Protein AF-A0A2H5X0W5-F1 (afdb_monomer_lite)

Structure (mmCIF, N/CA/C/O backbone):
data_AF-A0A2H5X0W5-F1
#
_entry.id   AF-A0A2H5X0W5-F1
#
loop_
_atom_site.group_PDB
_atom_site.id
_atom_site.type_symbol
_atom_site.label_atom_id
_atom_site.label_alt_id
_atom_site.label_comp_id
_atom_site.label_asym_id
_atom_site.label_entity_id
_atom_site.label_seq_id
_atom_site.pdbx_PDB_ins_code
_atom_site.Cartn_x
_atom_site.Cartn_y
_atom_site.Cartn_z
_atom_site.occupancy
_atom_site.B_iso_or_equiv
_atom_site.auth_seq_id
_atom_site.auth_comp_id
_atom_site.auth_asym_id
_atom_site.auth_atom_id
_atom_site.pdbx_PDB_model_num
ATOM 1 N N . MET A 1 1 ? 39.746 -21.627 47.112 1.00 38.28 1 MET A N 1
ATOM 2 C CA . MET A 1 1 ? 39.875 -21.703 45.641 1.00 38.28 1 MET A CA 1
ATOM 3 C C . MET A 1 1 ? 38.999 -22.828 45.119 1.00 38.28 1 MET A C 1
ATOM 5 O O . MET A 1 1 ? 39.332 -23.981 45.361 1.00 38.28 1 MET A O 1
ATOM 9 N N . LYS A 1 2 ? 37.888 -22.491 44.461 1.00 30.03 2 LYS A N 1
ATOM 10 C CA . LYS A 1 2 ? 37.257 -23.231 43.353 1.00 30.03 2 LYS A CA 1
ATOM 11 C C . LYS A 1 2 ? 36.088 -22.369 42.866 1.00 30.03 2 LYS A C 1
ATOM 13 O O . LYS A 1 2 ? 35.230 -22.007 43.663 1.00 30.03 2 LYS A O 1
ATOM 18 N N . HIS A 1 3 ? 36.171 -21.941 41.608 1.00 30.81 3 HIS A N 1
ATOM 19 C CA . HIS A 1 3 ? 35.283 -20.969 40.978 1.00 30.81 3 HIS A CA 1
ATOM 20 C C . HIS A 1 3 ? 34.037 -21.635 40.393 1.00 30.81 3 HIS A C 1
ATOM 22 O O . HIS A 1 3 ? 34.129 -22.629 39.678 1.00 30.81 3 HIS A O 1
ATOM 28 N N . THR A 1 4 ? 32.901 -21.016 40.690 1.00 31.95 4 THR A N 1
ATOM 29 C CA . THR A 1 4 ? 31.580 -21.176 40.080 1.00 31.95 4 THR A CA 1
ATOM 30 C C . THR A 1 4 ? 31.531 -20.371 38.774 1.00 31.95 4 THR A C 1
ATOM 32 O O . THR A 1 4 ? 31.969 -19.221 38.773 1.00 31.95 4 THR A O 1
ATOM 35 N N . ILE A 1 5 ? 30.996 -20.932 37.683 1.00 31.64 5 ILE A N 1
ATOM 36 C CA . ILE A 1 5 ? 30.704 -20.199 36.437 1.00 31.64 5 ILE A CA 1
ATOM 37 C C . ILE A 1 5 ? 29.191 -20.208 36.194 1.00 31.64 5 ILE A C 1
ATOM 39 O O . ILE A 1 5 ? 28.544 -21.250 36.253 1.00 31.64 5 ILE A O 1
ATOM 43 N N . HIS A 1 6 ? 28.664 -19.004 35.963 1.00 30.05 6 HIS A N 1
ATOM 44 C CA . HIS A 1 6 ? 27.279 -18.652 35.672 1.00 30.05 6 HIS A CA 1
ATOM 45 C C . HIS A 1 6 ? 26.777 -19.223 34.338 1.00 30.05 6 HIS A C 1
ATOM 47 O O . HIS A 1 6 ? 27.331 -18.911 33.288 1.00 30.05 6 HIS A O 1
ATOM 53 N N . ILE A 1 7 ? 25.651 -19.938 34.378 1.00 33.12 7 ILE A N 1
ATOM 54 C CA . ILE A 1 7 ? 24.767 -20.177 33.229 1.00 33.12 7 ILE A CA 1
ATOM 55 C C . ILE A 1 7 ? 23.398 -19.610 33.613 1.00 33.12 7 ILE A C 1
ATOM 57 O O . ILE A 1 7 ? 22.581 -20.301 34.205 1.00 33.12 7 ILE A O 1
ATOM 61 N N . ALA A 1 8 ? 23.192 -18.316 33.375 1.00 33.34 8 ALA A N 1
ATOM 62 C CA . ALA A 1 8 ? 21.890 -17.646 33.438 1.00 33.34 8 ALA A CA 1
ATOM 63 C C . ALA A 1 8 ? 22.070 -16.221 32.900 1.00 33.34 8 ALA A C 1
ATOM 65 O O . ALA A 1 8 ? 22.509 -15.365 33.663 1.00 33.34 8 ALA A O 1
ATOM 66 N N . LYS A 1 9 ? 21.836 -16.002 31.591 1.00 31.61 9 LYS A N 1
ATOM 67 C CA . LYS A 1 9 ? 21.606 -14.688 30.928 1.00 31.61 9 LYS A CA 1
ATOM 68 C C . LYS A 1 9 ? 21.590 -14.792 29.384 1.00 31.61 9 LYS A C 1
ATOM 70 O O . LYS A 1 9 ? 22.346 -14.101 28.715 1.00 31.61 9 LYS A O 1
ATOM 75 N N . CYS A 1 10 ? 20.759 -15.651 28.786 1.00 27.80 10 CYS A N 1
ATOM 76 C CA . CYS A 1 10 ? 20.608 -15.663 27.313 1.00 27.80 10 CYS A CA 1
ATOM 77 C C . CYS A 1 10 ? 19.187 -15.899 26.772 1.00 27.80 10 CYS A C 1
ATOM 79 O O . CYS A 1 10 ? 19.015 -15.910 25.561 1.00 27.80 10 CYS A O 1
ATOM 81 N N . LEU A 1 11 ? 18.156 -16.027 27.614 1.00 28.89 11 LEU A N 1
ATOM 82 C CA . LEU A 1 11 ? 16.786 -16.277 27.136 1.00 28.89 11 LEU A CA 1
ATOM 83 C C . LEU A 1 11 ? 15.923 -15.035 26.789 1.00 28.89 11 LEU A C 1
ATOM 85 O O . LEU A 1 11 ? 15.080 -15.177 25.911 1.00 28.89 11 LEU A O 1
ATOM 89 N N . PRO A 1 12 ? 16.121 -13.814 27.340 1.00 27.72 12 PRO A N 1
ATOM 90 C CA . PRO A 1 12 ? 15.271 -12.669 26.969 1.00 27.72 12 PRO A CA 1
ATOM 91 C C . PRO A 1 12 ? 15.686 -11.969 25.664 1.00 27.72 12 PRO A C 1
ATOM 93 O O . PRO A 1 12 ? 14.909 -11.218 25.090 1.00 27.72 12 PRO A O 1
ATOM 96 N N . VAL A 1 13 ? 16.907 -12.208 25.172 1.00 28.91 13 VAL A N 1
ATOM 97 C CA . VAL A 1 13 ? 17.447 -11.523 23.980 1.00 28.91 13 VAL A CA 1
ATOM 98 C C . VAL A 1 13 ? 16.986 -12.199 22.681 1.00 28.91 13 VAL A C 1
ATOM 100 O O . VAL A 1 13 ? 16.933 -11.562 21.636 1.00 28.91 13 VAL A O 1
ATOM 103 N N . MET A 1 14 ? 16.577 -13.469 22.742 1.00 25.83 14 MET A N 1
ATOM 104 C CA . MET A 1 14 ? 16.216 -14.248 21.554 1.00 25.83 14 MET A CA 1
ATOM 105 C C . MET A 1 14 ? 14.768 -14.000 21.089 1.00 25.83 14 MET A C 1
ATOM 107 O O . MET A 1 14 ? 14.520 -14.029 19.892 1.00 25.83 14 MET A O 1
ATOM 111 N N . ARG A 1 15 ? 13.830 -13.654 21.992 1.00 28.80 15 ARG A N 1
ATOM 112 C CA . ARG A 1 15 ? 12.455 -13.258 21.611 1.00 28.80 15 ARG A CA 1
ATOM 113 C C . ARG A 1 15 ? 12.397 -11.866 20.973 1.00 28.80 15 ARG A C 1
ATOM 115 O O . ARG A 1 15 ? 11.716 -11.704 19.973 1.00 28.80 15 ARG A O 1
ATOM 122 N N . SER A 1 16 ? 13.186 -10.902 21.459 1.00 28.72 16 SER A N 1
ATOM 123 C CA . SER A 1 16 ? 13.277 -9.575 20.824 1.00 28.72 16 SER A CA 1
ATOM 124 C C . SER A 1 16 ? 13.993 -9.607 19.472 1.00 28.72 16 SER A C 1
ATOM 126 O O . SER A 1 16 ? 13.677 -8.796 18.608 1.00 28.72 16 SER A O 1
ATOM 128 N N . LEU A 1 17 ? 14.936 -10.539 19.267 1.00 27.12 17 LEU A N 1
ATOM 129 C CA . LEU A 1 17 ? 15.599 -10.688 17.973 1.00 27.12 17 LEU A CA 1
ATOM 130 C C . LEU A 1 17 ? 14.703 -11.341 16.921 1.00 27.12 17 LEU A C 1
ATOM 132 O O . LEU A 1 17 ? 14.846 -10.987 15.767 1.00 27.12 17 LEU A O 1
ATOM 136 N N . VAL A 1 18 ? 13.786 -12.248 17.267 1.00 29.19 18 VAL A N 1
ATOM 137 C CA . VAL A 1 18 ? 12.934 -12.911 16.258 1.00 29.19 18 VAL A CA 1
ATOM 138 C C . VAL A 1 18 ? 11.833 -11.976 15.746 1.00 29.19 18 VAL A C 1
ATOM 140 O O . VAL A 1 18 ? 11.594 -11.939 14.543 1.00 29.19 18 VAL A O 1
ATOM 143 N N . THR A 1 19 ? 11.251 -11.132 16.605 1.00 27.94 19 THR A N 1
ATOM 144 C CA . THR A 1 19 ? 10.283 -10.105 16.175 1.00 27.94 19 THR A CA 1
ATOM 145 C C . THR A 1 19 ? 10.970 -8.952 15.440 1.00 27.94 19 THR A C 1
ATOM 147 O O . THR A 1 19 ? 10.462 -8.480 14.431 1.00 27.94 19 THR A O 1
ATOM 150 N N . ALA A 1 20 ? 12.171 -8.545 15.873 1.00 26.62 20 ALA A N 1
ATOM 151 C CA . ALA A 1 20 ? 12.946 -7.541 15.148 1.00 26.62 20 ALA A CA 1
ATOM 152 C C . ALA A 1 20 ? 13.494 -8.078 13.819 1.00 26.62 20 ALA A C 1
ATOM 154 O O . ALA A 1 20 ? 13.538 -7.319 12.870 1.00 26.62 20 ALA A O 1
ATOM 155 N N . LEU A 1 21 ? 13.870 -9.358 13.705 1.00 25.66 21 LEU A N 1
ATOM 156 C CA . LEU A 1 21 ? 14.396 -9.938 12.461 1.00 25.66 21 LEU A CA 1
ATOM 157 C C . LEU A 1 21 ? 13.290 -10.193 11.423 1.00 25.66 21 LEU A C 1
ATOM 159 O O . LEU A 1 21 ? 13.566 -10.057 10.237 1.00 25.66 21 LEU A O 1
ATOM 163 N N . LEU A 1 22 ? 12.045 -10.476 11.838 1.00 27.88 22 LEU A N 1
ATOM 164 C CA . LEU A 1 22 ? 10.897 -10.501 10.917 1.00 27.88 22 LEU A CA 1
ATOM 165 C C . LEU A 1 22 ? 10.495 -9.090 10.449 1.00 27.88 22 LEU A C 1
ATOM 167 O O . LEU A 1 22 ? 10.165 -8.911 9.282 1.00 27.88 22 LEU A O 1
ATOM 171 N N . VAL A 1 23 ? 10.583 -8.082 11.325 1.00 27.44 23 VAL A N 1
ATOM 172 C CA . VAL A 1 23 ? 10.288 -6.678 10.979 1.00 27.44 23 VAL A CA 1
ATOM 173 C C . VAL A 1 23 ? 11.429 -6.033 10.171 1.00 27.44 23 VAL A C 1
ATOM 175 O O . VAL A 1 23 ? 11.167 -5.200 9.311 1.00 27.44 23 VAL A O 1
ATOM 178 N N . LEU A 1 24 ? 12.689 -6.452 10.359 1.00 24.59 24 LEU A N 1
ATOM 179 C CA . LEU A 1 24 ? 13.839 -5.947 9.590 1.00 24.59 24 LEU A CA 1
ATOM 180 C C . LEU A 1 24 ? 14.003 -6.613 8.215 1.00 24.59 24 LEU A C 1
ATOM 182 O O . LEU A 1 24 ? 14.661 -6.030 7.363 1.00 24.59 24 LEU A O 1
ATOM 186 N N . LEU A 1 25 ? 13.422 -7.798 7.978 1.00 26.30 25 LEU A N 1
ATOM 187 C CA . LEU A 1 25 ? 13.381 -8.402 6.634 1.00 26.30 25 LEU A CA 1
ATOM 188 C C . LEU A 1 25 ? 12.265 -7.828 5.744 1.00 26.30 25 LEU A C 1
ATOM 190 O O . LEU A 1 25 ? 12.304 -8.030 4.536 1.00 26.30 25 LEU A O 1
ATOM 194 N N . MET A 1 26 ? 11.311 -7.095 6.325 1.00 28.36 26 MET A N 1
ATOM 195 C CA . MET A 1 26 ? 10.256 -6.360 5.609 1.00 28.36 26 MET A CA 1
ATOM 196 C C . MET A 1 26 ? 10.501 -4.839 5.607 1.00 28.36 26 MET A C 1
ATOM 198 O O . MET A 1 26 ? 9.736 -4.080 5.017 1.00 28.36 26 MET A O 1
ATOM 202 N N . ALA A 1 27 ? 11.563 -4.370 6.272 1.00 24.44 27 ALA A N 1
ATOM 203 C CA . ALA A 1 27 ? 11.944 -2.967 6.278 1.00 24.44 27 ALA A CA 1
ATOM 204 C C . ALA A 1 27 ? 12.541 -2.591 4.913 1.00 24.44 27 ALA A C 1
ATOM 206 O O . ALA A 1 27 ? 13.665 -2.968 4.593 1.00 24.44 27 ALA A O 1
ATOM 207 N N . GLN A 1 28 ? 11.775 -1.818 4.138 1.00 30.34 28 GLN A N 1
ATOM 208 C CA . GLN A 1 28 ? 12.187 -1.187 2.882 1.00 30.34 28 GLN A CA 1
ATOM 209 C C . GLN A 1 28 ? 12.635 -2.164 1.784 1.00 30.34 28 GLN A C 1
ATOM 211 O O . GLN A 1 28 ? 13.770 -2.130 1.315 1.00 30.34 28 GLN A O 1
ATOM 216 N N . ALA A 1 29 ? 11.673 -2.877 1.200 1.00 31.59 29 ALA A N 1
ATOM 217 C CA . ALA A 1 29 ? 11.621 -2.822 -0.257 1.00 31.59 29 ALA A CA 1
ATOM 218 C C . ALA A 1 29 ? 11.192 -1.391 -0.623 1.00 31.59 29 ALA A C 1
ATOM 220 O O . ALA A 1 29 ? 10.022 -1.128 -0.887 1.00 31.59 29 ALA A O 1
ATOM 221 N N . ALA A 1 30 ? 12.122 -0.426 -0.579 1.00 36.06 30 ALA A N 1
ATOM 222 C CA . ALA A 1 30 ? 11.966 0.715 -1.474 1.00 36.06 30 ALA A CA 1
ATOM 223 C C . ALA A 1 30 ? 11.731 0.091 -2.854 1.00 36.06 30 ALA A C 1
ATOM 225 O O . ALA A 1 30 ? 12.454 -0.849 -3.186 1.00 36.06 30 ALA A O 1
ATOM 226 N N . GLN A 1 31 ? 10.685 0.501 -3.574 1.00 52.28 31 GLN A N 1
ATOM 227 C CA . GLN A 1 31 ? 10.389 -0.027 -4.906 1.00 52.28 31 GLN A CA 1
ATOM 228 C C . GLN A 1 31 ? 11.625 0.188 -5.785 1.00 52.28 31 GLN A C 1
ATOM 230 O O . GLN A 1 31 ? 11.811 1.256 -6.354 1.00 52.28 31 GLN A O 1
ATOM 235 N N . SER A 1 32 ? 12.528 -0.790 -5.828 1.00 64.94 32 SER A N 1
ATOM 236 C CA . SER A 1 32 ? 13.750 -0.679 -6.599 1.00 64.94 32 SER A CA 1
ATOM 237 C C . SER A 1 32 ? 13.368 -0.922 -8.042 1.00 64.94 32 SER A C 1
ATOM 239 O O . SER A 1 32 ? 12.783 -1.953 -8.390 1.00 64.94 32 SER A O 1
ATOM 241 N N . TYR A 1 33 ? 13.646 0.072 -8.876 1.00 82.50 33 TYR A N 1
ATOM 242 C CA . TYR A 1 33 ? 13.588 -0.103 -10.310 1.00 82.50 33 TYR A CA 1
ATOM 243 C C . TYR A 1 33 ? 14.970 -0.519 -10.784 1.00 82.50 33 TYR A C 1
ATOM 245 O O . TYR A 1 33 ? 15.885 0.303 -10.880 1.00 82.50 33 TYR A O 1
ATOM 253 N N . ASP A 1 34 ? 15.135 -1.819 -10.999 1.00 92.00 34 ASP A N 1
ATOM 254 C CA . ASP A 1 34 ? 16.428 -2.419 -11.289 1.00 92.00 34 ASP A CA 1
ATOM 255 C C . ASP A 1 34 ? 16.593 -2.570 -12.796 1.00 92.00 34 ASP A C 1
ATOM 257 O O . ASP A 1 34 ? 15.778 -3.195 -13.478 1.00 92.00 34 ASP A O 1
ATOM 261 N N . VAL A 1 35 ? 17.676 -2.012 -13.323 1.00 93.06 35 VAL A N 1
ATOM 262 C CA . VAL A 1 35 ? 18.018 -2.094 -14.739 1.00 93.06 35 VAL A CA 1
ATOM 263 C C . VAL A 1 35 ? 19.391 -2.720 -14.862 1.00 93.06 35 VAL A C 1
ATOM 265 O O . VAL A 1 35 ? 20.351 -2.263 -14.250 1.00 93.06 35 VAL A O 1
ATOM 268 N N . ASN A 1 36 ? 19.503 -3.742 -15.698 1.00 92.75 36 ASN A N 1
ATOM 269 C CA . ASN A 1 36 ? 20.768 -4.347 -16.075 1.00 92.75 36 ASN A CA 1
ATOM 270 C C . ASN A 1 36 ? 20.838 -4.444 -17.601 1.00 92.75 36 ASN A C 1
ATOM 272 O O . ASN A 1 36 ? 19.835 -4.702 -18.270 1.00 92.75 36 ASN A O 1
ATOM 276 N N . LYS A 1 37 ? 22.007 -4.160 -18.169 1.00 92.31 37 LYS A N 1
ATOM 277 C CA . LYS A 1 37 ? 22.220 -4.128 -19.614 1.00 92.31 37 LYS A CA 1
ATOM 278 C C . LYS A 1 37 ? 23.506 -4.855 -19.978 1.00 92.31 37 LYS A C 1
ATOM 280 O O . LYS A 1 37 ? 24.597 -4.511 -19.514 1.00 92.31 37 LYS A O 1
ATOM 285 N N . ASP A 1 38 ? 23.367 -5.788 -20.909 1.00 90.75 38 ASP A N 1
ATOM 286 C CA . ASP A 1 38 ? 24.464 -6.462 -21.591 1.00 90.75 38 ASP A CA 1
ATOM 287 C C . ASP A 1 38 ? 24.773 -5.680 -22.868 1.00 90.75 38 ASP A C 1
ATOM 289 O O . ASP A 1 38 ? 24.101 -5.851 -23.886 1.00 90.75 38 ASP A O 1
ATOM 293 N N . ILE A 1 39 ? 25.777 -4.809 -22.835 1.00 92.44 39 ILE A N 1
ATOM 294 C CA . ILE A 1 39 ? 26.049 -3.849 -23.911 1.00 92.44 39 ILE A CA 1
ATOM 295 C C . ILE A 1 39 ? 27.201 -4.337 -24.775 1.00 92.44 39 ILE A C 1
ATOM 297 O O . ILE A 1 39 ? 28.280 -4.664 -24.277 1.00 92.44 39 ILE A O 1
ATOM 301 N N . ARG A 1 40 ? 27.000 -4.331 -26.094 1.00 92.81 40 ARG A N 1
ATOM 302 C CA . ARG A 1 40 ? 28.034 -4.640 -27.082 1.00 92.81 40 ARG A CA 1
ATOM 303 C C . ARG A 1 40 ? 28.627 -3.362 -27.668 1.00 92.81 40 ARG A C 1
ATOM 305 O O . ARG A 1 40 ? 27.914 -2.556 -28.264 1.00 92.81 40 ARG A O 1
ATOM 312 N N . ASN A 1 41 ? 29.948 -3.206 -27.579 1.00 93.00 41 ASN A N 1
ATOM 313 C CA . ASN A 1 41 ? 30.635 -2.103 -28.243 1.00 93.00 41 ASN A CA 1
ATOM 314 C C . ASN A 1 41 ? 30.644 -2.329 -29.764 1.00 93.00 41 ASN A C 1
ATOM 316 O O . ASN A 1 41 ? 31.355 -3.194 -30.265 1.00 93.00 41 ASN A O 1
ATOM 320 N N . LEU A 1 42 ? 29.846 -1.567 -30.509 1.00 90.81 42 LEU A N 1
ATOM 321 C CA . LEU A 1 42 ? 29.843 -1.587 -31.979 1.00 90.81 42 LEU A CA 1
ATOM 322 C C . LEU A 1 42 ? 30.734 -0.489 -32.588 1.00 90.81 42 LEU A C 1
ATOM 324 O O . LEU A 1 42 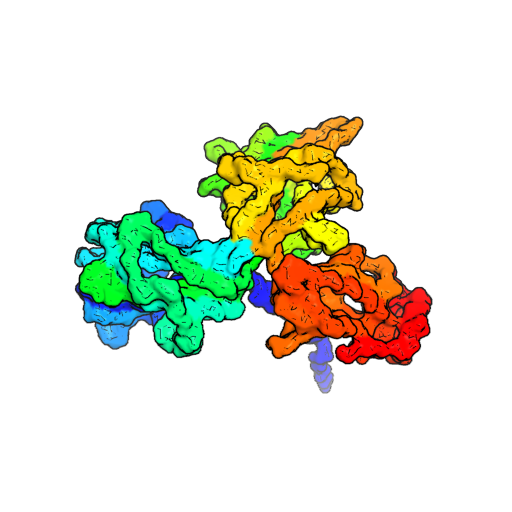? 30.923 -0.456 -33.803 1.00 90.81 42 LEU A O 1
ATOM 328 N N . GLY A 1 43 ? 31.271 0.401 -31.750 1.00 87.75 43 GLY A N 1
ATOM 329 C CA . GLY A 1 43 ? 32.128 1.516 -32.131 1.00 87.75 43 GLY A CA 1
ATOM 330 C C . GLY A 1 43 ? 33.622 1.226 -31.935 1.00 87.75 43 GLY A C 1
ATOM 331 O O . GLY A 1 43 ? 34.033 0.068 -31.809 1.00 87.75 43 GLY A O 1
ATOM 332 N N . PRO A 1 44 ? 34.463 2.276 -31.942 1.00 91.31 44 PRO A N 1
ATOM 333 C CA . PRO A 1 44 ? 35.894 2.158 -31.671 1.00 91.31 44 PRO A CA 1
ATOM 334 C C . PRO A 1 44 ? 36.190 1.604 -30.266 1.00 91.31 44 PRO A C 1
ATOM 336 O O . PRO A 1 44 ? 35.323 1.671 -29.391 1.00 91.31 44 PRO A O 1
ATOM 339 N N . PRO A 1 45 ? 37.416 1.107 -30.020 1.00 93.25 45 PRO A N 1
ATOM 340 C CA . PRO A 1 45 ? 37.831 0.699 -28.684 1.00 93.25 45 PRO A CA 1
ATOM 341 C C . PRO A 1 45 ? 37.681 1.843 -27.671 1.00 93.25 45 PRO A C 1
ATOM 343 O O . PRO A 1 45 ? 37.999 2.995 -27.981 1.00 93.25 45 PRO A O 1
ATOM 346 N N . ALA A 1 46 ? 37.196 1.517 -26.477 1.00 95.25 46 ALA A N 1
ATOM 347 C CA . ALA A 1 46 ? 36.848 2.479 -25.434 1.00 95.25 46 ALA A CA 1
ATOM 348 C C . ALA A 1 46 ? 37.436 2.096 -24.074 1.00 95.25 46 ALA A C 1
ATOM 350 O O . ALA A 1 46 ? 37.964 1.001 -23.914 1.00 95.25 46 ALA A O 1
ATOM 351 N N . HIS A 1 47 ? 37.338 2.984 -23.088 1.00 93.75 47 HIS A N 1
ATOM 352 C CA . HIS A 1 47 ? 37.838 2.720 -21.734 1.00 93.75 47 HIS A CA 1
ATOM 353 C C . HIS A 1 47 ? 36.790 2.920 -20.648 1.00 93.75 47 HIS A C 1
ATOM 355 O O . HIS A 1 47 ? 36.874 2.252 -19.621 1.00 93.75 47 HIS A O 1
ATOM 361 N N . ASP A 1 48 ? 35.801 3.782 -20.881 1.00 94.81 48 ASP A N 1
ATOM 362 C CA . ASP A 1 48 ? 34.736 4.029 -19.916 1.00 94.81 48 ASP A CA 1
ATOM 363 C C . ASP A 1 48 ? 33.373 4.124 -20.605 1.00 94.81 48 ASP A C 1
ATOM 365 O O . ASP A 1 48 ? 33.260 4.168 -21.841 1.00 94.81 48 ASP A O 1
ATOM 369 N N . PHE A 1 49 ? 32.326 4.132 -19.784 1.00 96.00 49 PHE A N 1
ATOM 370 C CA . PHE A 1 49 ? 30.947 4.138 -20.244 1.00 96.00 49 PHE A CA 1
ATOM 371 C C . PHE A 1 49 ? 30.087 5.126 -19.458 1.00 96.00 49 PHE A C 1
ATOM 373 O O . PHE A 1 49 ? 30.183 5.213 -18.233 1.00 96.00 49 PHE A O 1
ATOM 380 N N . THR A 1 50 ? 29.235 5.873 -20.163 1.00 96.38 50 THR A N 1
ATOM 381 C CA . THR A 1 50 ? 28.326 6.852 -19.558 1.00 96.38 50 THR A CA 1
ATOM 382 C C . THR A 1 50 ? 26.881 6.615 -19.984 1.00 96.38 50 THR A C 1
ATOM 384 O O . THR A 1 50 ? 26.598 6.410 -21.166 1.00 96.38 50 THR A O 1
ATOM 387 N N . VAL A 1 51 ? 25.972 6.717 -19.013 1.00 96.31 51 VAL A N 1
ATOM 388 C CA . VAL A 1 51 ? 24.515 6.752 -19.200 1.00 96.31 51 VAL A CA 1
ATOM 389 C C . VAL A 1 51 ? 23.988 8.087 -18.685 1.00 96.31 51 VAL A C 1
ATOM 391 O O . VAL A 1 51 ? 24.366 8.522 -17.597 1.00 96.31 51 VAL A O 1
ATOM 394 N N . ILE A 1 52 ? 23.107 8.732 -19.446 1.00 95.50 52 ILE A N 1
ATOM 395 C CA . ILE A 1 52 ? 22.389 9.943 -19.041 1.00 95.50 52 ILE A CA 1
ATOM 396 C C . ILE A 1 52 ? 20.912 9.596 -18.865 1.00 95.50 52 ILE A C 1
ATOM 398 O O . ILE A 1 52 ? 20.247 9.214 -19.829 1.00 95.50 52 ILE A O 1
ATOM 402 N N . LEU A 1 53 ? 20.402 9.755 -17.648 1.00 93.19 53 LEU A N 1
ATOM 403 C CA . LEU A 1 53 ? 18.989 9.619 -17.303 1.00 93.19 53 LEU A CA 1
ATOM 404 C C . LEU A 1 53 ? 18.313 10.991 -17.320 1.00 93.19 53 LEU A C 1
ATOM 406 O O . LEU A 1 53 ? 18.921 11.989 -16.932 1.00 93.19 53 LEU A O 1
ATOM 410 N N . SER A 1 54 ? 17.065 11.059 -17.773 1.00 86.81 54 SER A N 1
ATOM 411 C CA . SER A 1 54 ? 16.257 12.272 -17.649 1.00 86.81 54 SER A CA 1
ATOM 412 C C . SER A 1 54 ? 15.971 12.596 -16.187 1.00 86.81 54 SER A C 1
ATOM 414 O O . SER A 1 54 ? 15.644 11.684 -15.440 1.00 86.81 54 SER A O 1
ATOM 416 N N . GLY A 1 55 ? 15.984 13.879 -15.825 1.00 84.62 55 GLY A N 1
ATOM 417 C CA . GLY A 1 55 ? 15.582 14.314 -14.486 1.00 84.62 55 GLY A CA 1
ATOM 418 C C . GLY A 1 55 ? 16.684 14.197 -13.431 1.00 84.62 55 GLY A C 1
ATOM 419 O O . GLY A 1 55 ? 17.827 13.835 -13.722 1.00 84.62 55 GLY A O 1
ATOM 420 N N . SER A 1 56 ? 16.334 14.575 -12.200 1.00 83.06 56 SER A N 1
ATOM 421 C CA . SER A 1 56 ? 17.234 14.580 -11.044 1.00 83.06 56 SER A CA 1
ATOM 422 C C . SER A 1 56 ? 17.097 13.279 -10.254 1.00 83.06 56 SER A C 1
ATOM 424 O O . SER A 1 56 ? 16.467 13.237 -9.201 1.00 83.06 56 SER A O 1
ATOM 426 N N . GLU A 1 57 ? 17.739 12.234 -10.757 1.00 80.62 57 GLU A N 1
ATOM 427 C CA . GLU A 1 57 ? 17.619 10.879 -10.218 1.00 80.62 57 GLU A CA 1
ATOM 428 C C . GLU A 1 57 ? 18.536 10.592 -9.026 1.00 80.62 57 GLU A C 1
ATOM 430 O O . GLU A 1 57 ? 19.710 10.982 -9.018 1.00 80.62 57 GLU A O 1
ATOM 435 N N . THR A 1 58 ? 18.026 9.808 -8.071 1.00 81.50 58 THR A N 1
ATOM 436 C CA . THR A 1 58 ? 18.830 9.190 -7.005 1.00 81.50 58 THR A CA 1
ATOM 437 C C . THR A 1 58 ? 19.116 7.733 -7.355 1.00 81.50 58 THR A C 1
ATOM 439 O O . THR A 1 58 ? 18.233 6.879 -7.294 1.00 81.50 58 THR A O 1
ATOM 442 N N . VAL A 1 59 ? 20.372 7.442 -7.698 1.00 85.00 59 VAL A N 1
ATOM 443 C CA . VAL A 1 59 ? 20.849 6.073 -7.936 1.00 85.00 59 VAL A CA 1
ATOM 444 C C . VAL A 1 59 ? 21.193 5.436 -6.593 1.00 85.00 59 VAL A C 1
ATOM 446 O O . VAL A 1 59 ? 22.098 5.903 -5.898 1.00 85.00 59 VAL A O 1
ATOM 449 N N . THR A 1 60 ? 20.462 4.392 -6.216 1.00 83.56 60 THR A N 1
ATOM 450 C CA . THR A 1 60 ? 20.560 3.750 -4.894 1.00 83.56 60 THR A CA 1
ATOM 451 C C . THR A 1 60 ? 21.552 2.591 -4.873 1.00 83.56 60 THR A C 1
ATOM 453 O O . THR A 1 60 ? 22.136 2.298 -3.830 1.00 83.56 60 THR A O 1
ATOM 456 N N . SER A 1 61 ? 21.781 1.959 -6.024 1.00 87.19 61 SER A N 1
ATOM 457 C CA . SER A 1 61 ? 22.737 0.867 -6.200 1.00 87.19 61 SER A CA 1
ATOM 458 C C . SER A 1 61 ? 23.281 0.844 -7.627 1.00 87.19 61 SER A C 1
ATOM 460 O O . SER A 1 61 ? 22.671 1.391 -8.548 1.00 87.19 61 SER A O 1
ATOM 462 N N . HIS A 1 62 ? 24.434 0.204 -7.816 1.00 90.31 62 HIS A N 1
ATOM 463 C CA . HIS A 1 62 ? 25.010 -0.049 -9.131 1.00 90.31 62 HIS A CA 1
ATOM 464 C C . HIS A 1 62 ? 25.710 -1.408 -9.184 1.00 90.31 62 HIS A C 1
ATOM 466 O O . HIS A 1 62 ? 26.134 -1.962 -8.170 1.00 90.31 62 HIS A O 1
ATOM 472 N N . TYR A 1 63 ? 25.873 -1.910 -10.401 1.00 87.25 63 TYR A N 1
ATOM 473 C CA . TYR A 1 63 ? 26.576 -3.138 -10.728 1.00 87.25 63 TYR A CA 1
ATOM 474 C C . TYR A 1 63 ? 27.427 -2.926 -11.981 1.00 87.25 63 TYR A C 1
ATOM 476 O O . TYR A 1 63 ? 27.083 -2.140 -12.865 1.00 87.25 63 TYR A O 1
ATOM 484 N N . ASP A 1 64 ? 28.573 -3.591 -12.049 1.00 82.12 64 ASP A N 1
ATOM 485 C CA . ASP A 1 64 ? 29.578 -3.364 -13.088 1.00 82.12 64 ASP A CA 1
ATOM 486 C C . ASP A 1 64 ? 30.229 -4.671 -13.583 1.00 82.12 64 ASP A C 1
ATOM 488 O O . ASP A 1 64 ? 31.317 -4.672 -14.163 1.00 82.12 64 ASP A O 1
ATOM 492 N N . GLY A 1 65 ? 29.548 -5.799 -13.369 1.00 66.62 65 GLY A N 1
ATOM 493 C CA . GLY A 1 65 ? 29.730 -6.991 -14.186 1.00 66.62 65 GLY A CA 1
ATOM 494 C C . GLY A 1 65 ? 30.305 -8.238 -13.522 1.00 66.62 65 GLY A C 1
ATOM 495 O O . GLY A 1 65 ? 30.126 -9.277 -14.131 1.00 66.62 65 GLY A O 1
ATOM 496 N N . TYR A 1 66 ? 30.947 -8.205 -12.340 1.00 63.19 66 TYR A N 1
ATOM 497 C CA . TYR A 1 66 ? 31.375 -9.412 -11.583 1.00 63.19 66 TYR A CA 1
ATOM 498 C C . TYR A 1 66 ? 31.685 -9.084 -10.107 1.00 63.19 66 TYR A C 1
ATOM 500 O O . TYR A 1 66 ? 31.865 -7.926 -9.746 1.00 63.19 66 TYR A O 1
ATOM 508 N N . SER A 1 67 ? 31.868 -10.104 -9.255 1.00 55.59 67 SER A N 1
ATOM 509 C CA . SER A 1 67 ? 32.189 -9.968 -7.818 1.00 55.59 67 SER A CA 1
ATOM 510 C C . SER A 1 67 ? 33.480 -9.191 -7.484 1.00 55.59 67 SER A C 1
ATOM 512 O O . SER A 1 67 ? 33.723 -8.893 -6.318 1.00 55.59 67 SER A O 1
ATOM 514 N N . SER A 1 68 ? 34.334 -8.894 -8.471 1.00 58.41 68 SER A N 1
ATOM 515 C CA . SER A 1 68 ? 35.544 -8.064 -8.321 1.00 58.41 68 SER A CA 1
ATOM 516 C C . SER A 1 68 ? 35.489 -6.720 -9.064 1.00 58.41 68 SER A C 1
ATOM 518 O O . SER A 1 68 ? 36.483 -5.993 -9.030 1.00 58.41 68 SER A O 1
ATOM 520 N N . GLY A 1 69 ? 34.368 -6.420 -9.731 1.00 67.88 69 GLY A N 1
ATOM 521 C CA . GLY A 1 69 ? 34.152 -5.255 -10.592 1.00 67.88 69 GLY A CA 1
ATOM 522 C C . GLY A 1 69 ? 34.962 -5.269 -11.892 1.00 67.88 69 GLY A C 1
ATOM 523 O O . GLY A 1 69 ? 36.120 -5.701 -11.914 1.00 67.88 69 GLY A O 1
ATOM 524 N N . ARG A 1 70 ? 34.361 -4.813 -12.999 1.00 81.69 70 ARG A N 1
ATOM 525 C CA . ARG A 1 70 ? 35.094 -4.531 -14.251 1.00 81.69 70 ARG A CA 1
ATOM 526 C C . ARG A 1 70 ? 35.448 -3.065 -14.403 1.00 81.69 70 ARG A C 1
ATOM 528 O O . ARG A 1 70 ? 36.182 -2.738 -15.324 1.00 81.69 70 ARG A O 1
ATOM 535 N N . PHE A 1 71 ? 34.994 -2.192 -13.518 1.00 88.44 71 PHE A N 1
ATOM 536 C CA . PHE A 1 71 ? 35.357 -0.786 -13.544 1.00 88.44 71 PHE A CA 1
ATOM 537 C C . PHE A 1 71 ? 36.084 -0.408 -12.258 1.00 88.44 71 PHE A C 1
ATOM 539 O O . PHE A 1 71 ? 35.879 -0.971 -11.182 1.00 88.44 71 PHE A O 1
ATOM 546 N N . GLY A 1 72 ? 37.038 0.511 -12.379 1.00 86.75 72 GLY A N 1
ATOM 547 C CA . GLY A 1 72 ? 37.814 0.981 -11.240 1.00 86.75 72 GLY A CA 1
ATOM 548 C C . GLY A 1 72 ? 37.037 1.929 -10.336 1.00 86.75 72 GLY A C 1
ATOM 549 O O . GLY A 1 72 ? 37.392 2.050 -9.162 1.00 86.75 72 GLY A O 1
ATOM 550 N N . SER A 1 73 ? 36.012 2.590 -10.873 1.00 90.56 73 SER A N 1
ATOM 551 C CA . SER A 1 73 ? 35.142 3.493 -10.128 1.00 90.56 73 SER A CA 1
ATOM 552 C C . SER A 1 73 ? 33.785 3.666 -10.801 1.00 90.56 73 SER A C 1
ATOM 554 O O . SER A 1 73 ? 33.657 3.544 -12.017 1.00 90.56 73 SER A O 1
ATOM 556 N N . PHE A 1 74 ? 32.798 4.022 -9.985 1.00 92.75 74 PHE A N 1
ATOM 557 C CA . PHE A 1 74 ? 31.486 4.479 -10.414 1.00 92.75 74 PHE A CA 1
ATOM 558 C C . PHE A 1 74 ? 31.223 5.868 -9.832 1.00 92.75 74 PHE A C 1
ATOM 560 O O . PHE A 1 74 ? 31.575 6.134 -8.678 1.00 92.75 74 PHE A O 1
ATOM 567 N N . ALA A 1 75 ? 30.623 6.754 -10.621 1.00 94.00 75 ALA A N 1
ATOM 568 C CA . ALA A 1 75 ? 30.250 8.090 -10.180 1.00 94.00 75 ALA A CA 1
ATOM 569 C C . ALA A 1 75 ? 28.896 8.506 -10.754 1.00 94.00 75 ALA A C 1
ATOM 571 O O . ALA A 1 75 ? 28.590 8.239 -11.917 1.00 94.00 75 ALA A O 1
ATOM 572 N N . THR A 1 76 ? 28.123 9.233 -9.950 1.00 94.69 76 THR A N 1
ATOM 573 C CA . THR A 1 76 ? 26.892 9.894 -10.386 1.00 94.69 76 THR A CA 1
ATOM 574 C C . THR A 1 76 ? 26.986 11.399 -10.183 1.00 94.69 76 THR A C 1
ATOM 576 O O . THR A 1 76 ? 27.731 11.886 -9.328 1.00 94.69 76 THR A O 1
ATOM 579 N N . GLY A 1 77 ? 26.255 12.163 -10.989 1.00 92.31 77 GLY A N 1
ATOM 580 C CA . GLY A 1 77 ? 26.162 13.606 -10.804 1.00 92.31 77 GLY A CA 1
ATOM 581 C C . GLY A 1 77 ? 25.302 14.304 -11.853 1.00 92.31 77 GLY A C 1
ATOM 582 O O . GLY A 1 77 ? 25.008 13.721 -12.897 1.00 92.31 77 GLY A O 1
ATOM 583 N N . PRO A 1 78 ? 24.908 15.560 -11.600 1.00 92.00 78 PRO A N 1
ATOM 584 C CA . PRO A 1 78 ? 24.049 16.302 -12.509 1.00 92.00 78 PRO A CA 1
ATOM 585 C C . PRO A 1 78 ? 24.785 16.693 -13.798 1.00 92.00 78 PRO A C 1
ATOM 587 O O . PRO A 1 78 ? 25.945 17.115 -13.781 1.00 92.00 78 PRO A O 1
ATOM 590 N N . VAL A 1 79 ? 24.074 16.618 -14.921 1.00 90.19 79 VAL A N 1
ATOM 591 C CA . VAL A 1 79 ? 24.456 17.157 -16.230 1.00 90.19 79 VAL A CA 1
ATOM 592 C C . VAL A 1 79 ? 23.270 17.952 -16.769 1.00 90.19 79 VAL A C 1
ATOM 594 O O . VAL A 1 79 ? 22.333 17.411 -17.352 1.00 90.19 79 VAL A O 1
ATOM 597 N N . GLY A 1 80 ? 23.291 19.267 -16.542 1.00 89.06 80 GLY A N 1
ATOM 598 C CA . GLY A 1 80 ? 22.124 20.111 -16.805 1.00 89.06 80 GLY A CA 1
ATOM 599 C C . GLY A 1 80 ? 20.934 19.678 -15.931 1.00 89.06 80 GLY A C 1
ATOM 600 O O . GLY A 1 80 ? 21.127 19.546 -14.724 1.00 89.06 80 GLY A O 1
ATOM 601 N N . PRO A 1 81 ? 19.731 19.459 -16.500 1.00 86.75 81 PRO A N 1
ATOM 602 C CA . PRO A 1 81 ? 18.557 18.975 -15.762 1.00 86.75 81 PRO A CA 1
ATOM 603 C C . PRO A 1 81 ? 18.519 17.443 -15.580 1.00 86.75 81 PRO A C 1
ATOM 605 O O . PRO A 1 81 ? 17.519 16.919 -15.105 1.00 86.75 81 PRO A O 1
ATOM 608 N N . ASN A 1 82 ? 19.559 16.734 -16.024 1.00 91.81 82 ASN A N 1
ATOM 609 C CA . ASN A 1 82 ? 19.614 15.276 -16.107 1.00 91.81 82 ASN A CA 1
ATOM 610 C C . ASN A 1 82 ? 20.659 14.710 -15.135 1.00 91.81 82 ASN A C 1
ATOM 612 O O . ASN A 1 82 ? 21.570 15.429 -14.714 1.00 91.81 82 ASN A O 1
ATOM 616 N N . THR A 1 83 ? 20.605 13.408 -14.869 1.00 93.50 83 THR A N 1
ATOM 617 C CA . THR A 1 83 ? 21.597 12.695 -14.052 1.00 93.50 83 THR A CA 1
ATOM 618 C C . THR A 1 83 ? 22.509 11.851 -14.937 1.00 93.50 83 THR A C 1
ATOM 620 O O . THR A 1 83 ? 22.048 11.054 -15.750 1.00 93.50 83 THR A O 1
ATOM 623 N N . ALA A 1 84 ? 23.824 12.002 -14.781 1.00 95.75 84 ALA A N 1
ATOM 624 C CA . ALA A 1 84 ? 24.819 11.151 -15.423 1.00 95.75 84 ALA A CA 1
ATOM 625 C C . ALA A 1 84 ? 25.300 10.053 -14.476 1.00 95.75 84 ALA A C 1
ATOM 627 O O . ALA A 1 84 ? 25.590 10.320 -13.310 1.00 95.75 84 ALA A O 1
ATOM 628 N N . MET A 1 85 ? 25.468 8.851 -15.019 1.00 96.31 85 MET A N 1
ATOM 629 C CA . MET A 1 85 ? 26.117 7.705 -14.388 1.00 96.31 85 MET A CA 1
ATOM 630 C C . MET A 1 85 ? 27.347 7.323 -15.205 1.00 96.31 85 MET A C 1
ATOM 632 O O . MET A 1 85 ? 27.256 7.183 -16.427 1.00 96.31 85 MET A O 1
ATOM 636 N N . ARG A 1 86 ? 28.496 7.182 -14.545 1.00 95.31 86 ARG A N 1
ATOM 637 C CA . ARG A 1 86 ? 29.791 6.943 -15.190 1.00 95.31 86 ARG A CA 1
ATOM 638 C C . ARG A 1 86 ? 30.481 5.746 -14.564 1.00 95.31 86 ARG A C 1
ATOM 640 O O . ARG A 1 86 ? 30.660 5.710 -13.348 1.00 95.31 86 ARG A O 1
ATOM 647 N N . TRP A 1 87 ? 30.875 4.802 -15.406 1.00 94.69 87 TRP A N 1
ATOM 648 C CA . TRP A 1 87 ? 31.695 3.654 -15.045 1.00 94.69 87 TRP A CA 1
ATOM 649 C C . TRP A 1 87 ? 33.070 3.842 -15.664 1.00 94.69 87 TRP A C 1
ATOM 651 O O . TRP A 1 87 ? 33.204 3.700 -16.878 1.00 94.69 87 TRP A O 1
ATOM 661 N N . ASP A 1 88 ? 34.064 4.150 -14.830 1.00 92.75 88 ASP A N 1
ATOM 662 C CA . ASP A 1 88 ? 35.402 4.561 -15.259 1.00 92.75 88 ASP A CA 1
ATOM 663 C C . ASP A 1 88 ? 36.471 3.502 -14.981 1.00 92.75 88 ASP A C 1
ATOM 665 O O . ASP A 1 88 ? 36.392 2.718 -14.028 1.00 92.75 88 ASP A O 1
ATOM 669 N N . ASN A 1 89 ? 37.542 3.555 -15.767 1.00 89.62 89 ASN A N 1
ATOM 670 C CA . ASN A 1 89 ? 38.707 2.686 -15.712 1.00 89.62 89 ASN A CA 1
ATOM 671 C C . ASN A 1 89 ? 38.331 1.216 -15.911 1.00 89.62 89 ASN A C 1
ATOM 673 O O . ASN A 1 89 ? 38.525 0.411 -14.992 1.00 89.62 89 ASN A O 1
ATOM 677 N N . PHE A 1 90 ? 37.797 0.871 -17.088 1.00 90.44 90 PHE A N 1
ATOM 678 C CA . PHE A 1 90 ? 37.504 -0.520 -17.428 1.00 90.44 90 PHE A CA 1
ATOM 679 C C . PHE A 1 90 ? 38.728 -1.417 -17.223 1.00 90.44 90 PHE A C 1
ATOM 681 O O . PHE A 1 90 ? 39.870 -1.046 -17.502 1.00 90.44 90 PHE A O 1
ATOM 688 N N . ARG A 1 91 ? 38.478 -2.615 -16.710 1.00 85.88 91 ARG A N 1
ATOM 689 C CA . ARG A 1 91 ? 39.468 -3.628 -16.387 1.00 85.88 91 ARG A CA 1
ATOM 690 C C . ARG A 1 91 ? 39.123 -4.902 -17.123 1.00 85.88 91 ARG A C 1
ATOM 692 O O . ARG A 1 91 ? 38.062 -5.494 -16.922 1.00 85.88 91 ARG A O 1
ATOM 699 N N . ASP A 1 92 ? 40.078 -5.345 -17.919 1.00 77.56 92 ASP A N 1
ATOM 700 C CA . ASP A 1 92 ? 40.079 -6.678 -18.492 1.00 77.56 92 ASP A CA 1
ATOM 701 C C . ASP A 1 92 ? 41.471 -7.268 -18.310 1.00 77.56 92 ASP A C 1
ATOM 703 O O . ASP A 1 92 ? 42.460 -6.536 -18.315 1.00 77.56 92 ASP A O 1
ATOM 707 N N . PHE A 1 93 ? 41.565 -8.582 -18.130 1.00 71.50 93 PHE A N 1
ATOM 708 C CA . PHE A 1 93 ? 42.815 -9.271 -17.781 1.00 71.50 93 PHE A CA 1
ATOM 709 C C . PHE A 1 93 ? 43.940 -9.097 -18.823 1.00 71.50 93 PHE A C 1
ATOM 711 O O . PHE A 1 93 ? 45.080 -9.477 -18.548 1.00 71.50 93 PHE A O 1
ATOM 718 N N . ASP A 1 94 ? 43.623 -8.499 -19.975 1.00 71.94 94 ASP A N 1
ATOM 719 C CA . ASP A 1 94 ? 44.511 -8.273 -21.107 1.00 71.94 94 ASP A CA 1
ATOM 720 C C . ASP A 1 94 ? 44.952 -6.802 -21.250 1.00 71.94 94 ASP A C 1
ATOM 722 O O . ASP A 1 94 ? 46.111 -6.471 -20.985 1.00 71.94 94 ASP A O 1
ATOM 726 N N . ASN A 1 95 ? 44.063 -5.910 -21.710 1.00 79.44 95 ASN A N 1
ATOM 727 C CA . ASN A 1 95 ? 44.429 -4.570 -22.195 1.00 79.44 95 ASN A CA 1
ATOM 728 C C . ASN A 1 95 ? 43.671 -3.404 -21.528 1.00 79.44 95 ASN A C 1
ATOM 730 O O . ASN A 1 95 ? 44.006 -2.255 -21.818 1.00 79.44 95 ASN A O 1
ATOM 734 N N . ASN A 1 96 ? 42.713 -3.667 -20.626 1.00 87.88 96 ASN A N 1
ATOM 735 C CA . ASN A 1 96 ? 41.854 -2.643 -20.004 1.00 87.88 96 ASN A CA 1
ATOM 736 C C . ASN A 1 96 ? 41.146 -1.734 -21.033 1.00 87.88 96 ASN A C 1
ATOM 738 O O . ASN A 1 96 ? 40.996 -0.525 -20.827 1.00 87.88 96 ASN A O 1
ATOM 742 N N . VAL A 1 97 ? 40.750 -2.319 -22.164 1.00 90.44 97 VAL A N 1
ATOM 743 C CA . VAL A 1 97 ? 40.016 -1.657 -23.245 1.00 90.44 97 VAL A CA 1
ATOM 744 C C . VAL A 1 97 ? 38.733 -2.436 -23.497 1.00 90.44 97 VAL A C 1
ATOM 746 O O . VAL A 1 97 ? 38.744 -3.660 -23.518 1.00 90.44 97 VAL A O 1
ATOM 749 N N . ILE A 1 98 ? 37.630 -1.724 -23.699 1.00 91.75 98 ILE A N 1
ATOM 750 C CA . ILE A 1 98 ? 36.391 -2.286 -24.226 1.00 91.75 98 ILE A CA 1
ATOM 751 C C . ILE A 1 98 ? 36.558 -2.376 -25.744 1.00 91.75 98 ILE A C 1
ATOM 753 O O . ILE A 1 98 ? 36.306 -1.408 -26.472 1.00 91.75 98 ILE A O 1
ATOM 757 N N . ASP A 1 99 ? 37.031 -3.518 -26.226 1.00 92.31 99 ASP A N 1
ATOM 758 C CA . ASP A 1 99 ? 37.339 -3.731 -27.638 1.00 92.31 99 ASP A CA 1
ATOM 759 C C . ASP A 1 99 ? 36.078 -3.722 -28.518 1.00 92.31 99 ASP A C 1
ATOM 761 O O . ASP A 1 99 ? 34.971 -4.070 -28.095 1.00 92.31 99 ASP A O 1
ATOM 765 N N . THR A 1 100 ? 36.235 -3.351 -29.792 1.00 91.94 100 THR A N 1
ATOM 766 C CA . THR A 1 100 ? 35.138 -3.430 -30.764 1.00 91.94 100 THR A CA 1
ATOM 767 C C . THR A 1 100 ? 34.618 -4.866 -30.857 1.00 91.94 100 THR A C 1
ATOM 769 O O . THR A 1 100 ? 35.351 -5.810 -31.149 1.00 91.94 100 THR A O 1
ATOM 772 N N . GLY A 1 101 ? 33.318 -5.028 -30.647 1.00 90.06 101 GLY A N 1
ATOM 773 C CA . GLY A 1 101 ? 32.607 -6.299 -30.622 1.00 90.06 101 GLY A CA 1
ATOM 774 C C . GLY A 1 101 ? 32.508 -6.941 -29.238 1.00 90.06 101 GLY A C 1
ATOM 775 O O . GLY A 1 101 ? 31.709 -7.874 -29.105 1.00 90.06 101 GLY A O 1
ATOM 776 N N . GLN A 1 102 ? 33.248 -6.449 -28.236 1.00 90.31 102 GLN A N 1
ATOM 777 C CA . GLN A 1 102 ? 33.191 -6.928 -26.856 1.00 90.31 102 GLN A CA 1
ATOM 778 C C . GLN A 1 102 ? 31.840 -6.594 -26.217 1.00 90.31 102 GLN A C 1
ATOM 780 O O . GLN A 1 102 ? 31.251 -5.546 -26.484 1.00 90.31 102 GLN A O 1
ATOM 785 N N . THR A 1 103 ? 31.335 -7.507 -25.387 1.00 88.56 103 THR A N 1
ATOM 786 C CA . THR A 1 103 ? 30.154 -7.284 -24.545 1.00 88.56 103 THR A CA 1
ATOM 787 C C . THR A 1 103 ? 30.585 -7.143 -23.096 1.00 88.56 103 THR A C 1
ATOM 789 O O . THR A 1 103 ? 31.422 -7.919 -22.634 1.00 88.56 103 THR A O 1
ATOM 792 N N . PHE A 1 104 ? 30.001 -6.185 -22.392 1.00 86.88 104 PHE A N 1
ATOM 793 C CA . PHE A 1 104 ? 30.169 -5.995 -20.956 1.00 86.88 104 PHE A CA 1
ATOM 794 C C . PHE A 1 104 ? 28.803 -5.768 -20.304 1.00 86.88 104 PHE A C 1
ATOM 796 O O . PHE A 1 104 ? 27.800 -5.592 -20.995 1.00 86.88 104 PHE A O 1
ATOM 803 N N . HIS A 1 105 ? 28.778 -5.810 -18.977 1.00 86.75 105 HIS A N 1
ATOM 804 C CA . HIS A 1 105 ? 27.562 -5.801 -18.175 1.00 86.75 105 HIS A CA 1
ATOM 805 C C . HIS A 1 105 ? 27.595 -4.607 -17.228 1.00 86.75 105 HIS A C 1
ATOM 807 O O . HIS A 1 105 ? 28.605 -4.389 -16.554 1.00 86.75 105 HIS A O 1
ATOM 813 N N . ILE A 1 106 ? 26.500 -3.859 -17.166 1.00 91.31 106 ILE A N 1
ATOM 814 C CA . ILE A 1 106 ? 26.292 -2.805 -16.172 1.00 91.31 106 ILE A CA 1
ATOM 815 C C . ILE A 1 106 ? 24.876 -2.903 -15.624 1.00 91.31 106 ILE A C 1
ATOM 817 O O . ILE A 1 106 ? 23.967 -3.328 -16.330 1.00 91.31 106 ILE A O 1
ATOM 821 N N . GLY A 1 107 ? 24.675 -2.461 -14.391 1.00 92.00 107 GLY A N 1
ATOM 822 C CA . GLY A 1 107 ? 23.342 -2.329 -13.826 1.00 92.00 107 GLY A CA 1
ATOM 823 C C . GLY A 1 107 ? 23.250 -1.198 -12.818 1.00 92.00 107 GLY A C 1
ATOM 824 O O . GLY A 1 107 ? 24.265 -0.710 -12.319 1.00 92.00 107 GLY A O 1
ATOM 825 N N . TRP A 1 108 ? 22.032 -0.763 -12.539 1.00 92.44 108 TRP A N 1
ATOM 826 C CA . TRP A 1 108 ? 21.731 0.260 -11.550 1.00 92.44 108 TRP A CA 1
ATOM 827 C C . TRP A 1 108 ? 20.319 0.093 -11.001 1.00 92.44 108 TRP A C 1
ATOM 829 O O . TRP A 1 108 ? 19.469 -0.529 -11.636 1.00 92.44 108 TRP A O 1
ATOM 839 N N . SER A 1 109 ? 20.092 0.695 -9.838 1.00 90.38 109 SER A N 1
ATOM 840 C CA . SER A 1 109 ? 18.777 0.799 -9.211 1.00 90.38 109 SER A CA 1
ATOM 841 C C . SER A 1 109 ? 18.421 2.269 -9.012 1.00 90.38 109 SER A C 1
ATOM 843 O O . SER A 1 109 ? 19.248 3.050 -8.524 1.00 90.38 109 SER A O 1
ATOM 845 N N . THR A 1 110 ? 17.197 2.646 -9.368 1.00 82.88 110 THR A N 1
ATOM 846 C CA . THR A 1 110 ? 16.590 3.942 -9.019 1.00 82.88 110 THR A CA 1
ATOM 847 C C . THR A 1 110 ? 15.475 3.749 -7.992 1.00 82.88 110 THR A C 1
ATOM 849 O O . THR A 1 110 ? 14.995 2.635 -7.775 1.00 82.88 110 THR A O 1
ATOM 852 N N . ALA A 1 111 ? 15.106 4.836 -7.310 1.00 68.56 111 ALA A N 1
ATOM 853 C CA . ALA A 1 111 ? 14.020 4.837 -6.326 1.00 68.56 111 ALA A CA 1
ATOM 854 C C . ALA A 1 111 ? 12.620 4.747 -6.964 1.00 68.56 111 ALA A C 1
ATOM 856 O O . ALA A 1 111 ? 11.666 4.381 -6.287 1.00 68.56 111 ALA A O 1
ATOM 857 N N . ASP A 1 112 ? 12.509 5.089 -8.249 1.00 66.56 112 ASP A N 1
ATOM 858 C CA . ASP A 1 112 ? 11.289 5.006 -9.044 1.00 66.56 112 ASP A CA 1
ATOM 859 C C . ASP A 1 112 ? 11.611 4.648 -10.511 1.00 66.56 112 ASP A C 1
ATOM 861 O O . ASP A 1 112 ? 12.767 4.418 -10.873 1.00 66.56 112 ASP A O 1
ATOM 865 N N . HIS A 1 113 ? 10.576 4.570 -11.350 1.00 72.81 113 HIS A N 1
ATOM 866 C CA . HIS A 1 113 ? 10.663 4.236 -12.778 1.00 72.81 113 HIS A CA 1
ATOM 867 C C . HIS A 1 113 ? 10.415 5.447 -13.698 1.00 72.81 113 HIS A C 1
ATOM 869 O O . HIS A 1 113 ? 10.111 5.272 -14.879 1.00 72.81 113 HIS A O 1
ATOM 875 N N . SER A 1 114 ? 10.480 6.669 -13.159 1.00 71.12 114 SER A N 1
ATOM 876 C CA . SER A 1 114 ? 10.088 7.896 -13.865 1.00 71.12 114 SER A CA 1
ATOM 877 C C . SER A 1 114 ? 11.157 8.405 -14.835 1.00 71.12 114 SER A C 1
ATOM 879 O O . SER A 1 114 ? 10.854 9.175 -15.753 1.00 71.12 114 SER A O 1
ATOM 881 N N . SER A 1 115 ? 12.405 7.954 -14.680 1.00 76.94 115 SER A N 1
ATOM 882 C CA . SER A 1 115 ? 13.502 8.347 -15.552 1.00 76.94 115 SER A CA 1
ATOM 883 C C . SER A 1 115 ? 13.681 7.455 -16.770 1.00 76.94 115 SER A C 1
ATOM 885 O O . SER A 1 115 ? 13.651 6.226 -16.729 1.00 76.94 115 SER A O 1
ATOM 887 N N . ALA A 1 116 ? 13.960 8.113 -17.889 1.00 86.88 116 ALA A N 1
ATOM 888 C CA . ALA A 1 116 ? 14.253 7.480 -19.156 1.00 86.88 116 ALA A CA 1
ATOM 889 C C . ALA A 1 116 ? 15.701 7.743 -19.580 1.00 86.88 116 ALA A C 1
ATOM 891 O O . ALA A 1 116 ? 16.296 8.781 -19.279 1.00 86.88 116 ALA A O 1
ATOM 892 N N . VAL A 1 117 ? 16.265 6.814 -20.348 1.00 92.25 117 VAL A N 1
ATOM 893 C CA . VAL A 1 117 ? 17.593 6.974 -20.945 1.00 92.25 117 VAL A CA 1
ATOM 894 C C . VAL A 1 117 ? 17.541 8.053 -22.033 1.00 92.25 117 VAL A C 1
ATOM 896 O O . VAL A 1 117 ? 16.833 7.920 -23.031 1.00 92.25 117 VAL A O 1
ATOM 899 N N . LYS A 1 118 ? 18.316 9.126 -21.850 1.00 91.69 118 LYS A N 1
ATOM 900 C CA . LYS A 1 118 ? 18.423 10.258 -22.785 1.00 91.69 118 LYS A CA 1
ATOM 901 C C . LYS A 1 118 ? 19.613 10.148 -23.729 1.00 91.69 118 LYS A C 1
ATOM 903 O O . LYS A 1 118 ? 19.495 10.554 -24.881 1.00 91.69 118 LYS A O 1
ATOM 908 N N . ASP A 1 119 ? 20.736 9.633 -23.242 1.00 93.50 119 ASP A N 1
ATOM 909 C CA . ASP A 1 119 ? 21.956 9.427 -24.025 1.00 93.50 119 ASP A CA 1
ATOM 910 C C . ASP A 1 119 ? 22.789 8.310 -23.386 1.00 93.50 119 ASP A C 1
ATOM 912 O O . ASP A 1 119 ? 22.779 8.135 -22.165 1.00 93.50 119 ASP A O 1
ATOM 916 N N . MET A 1 120 ? 23.520 7.563 -24.205 1.00 94.81 120 MET A N 1
ATOM 917 C CA . MET A 1 120 ? 24.469 6.539 -23.774 1.00 94.81 120 MET A CA 1
ATOM 918 C C . MET A 1 120 ? 25.643 6.527 -24.744 1.00 94.81 120 MET A C 1
ATOM 920 O O . MET A 1 120 ? 25.452 6.528 -25.964 1.00 94.81 120 MET A O 1
ATOM 924 N N . TYR A 1 121 ? 26.864 6.522 -24.215 1.00 94.81 121 TYR A N 1
ATOM 925 C CA . TYR A 1 121 ? 28.059 6.606 -25.048 1.00 94.81 121 TYR A CA 1
ATOM 926 C C . TYR A 1 121 ? 29.316 6.087 -24.351 1.00 94.81 121 TYR A C 1
ATOM 928 O O . TYR A 1 121 ? 29.416 6.032 -23.123 1.00 94.81 121 TYR A O 1
ATOM 936 N N . PHE A 1 122 ? 30.308 5.751 -25.172 1.00 95.81 122 PHE A N 1
ATOM 937 C CA . PHE A 1 122 ? 31.645 5.382 -24.716 1.00 95.81 122 PHE A CA 1
ATOM 938 C C . PHE A 1 122 ? 32.577 6.589 -24.611 1.00 95.81 122 PHE A C 1
ATOM 940 O O . PHE A 1 122 ? 32.500 7.515 -25.434 1.00 95.81 122 PHE A O 1
ATOM 947 N N . THR A 1 123 ? 33.522 6.533 -23.672 1.00 95.50 123 THR A N 1
ATOM 948 C CA . THR A 1 123 ? 34.598 7.522 -23.532 1.00 95.50 123 THR A CA 1
ATOM 949 C C . THR A 1 123 ? 35.990 6.904 -23.652 1.00 95.50 123 THR A C 1
ATOM 951 O O . THR A 1 123 ? 36.195 5.696 -23.487 1.00 95.50 123 THR A O 1
ATOM 954 N N . ASP A 1 124 ? 36.960 7.755 -23.987 1.00 93.75 124 ASP A N 1
ATOM 955 C CA . ASP A 1 124 ? 38.382 7.437 -23.887 1.00 93.75 124 ASP A CA 1
ATOM 956 C C . ASP A 1 124 ? 38.846 7.434 -22.422 1.00 93.75 124 ASP A C 1
ATOM 958 O O . ASP A 1 124 ? 38.130 7.914 -21.555 1.00 93.75 124 ASP A O 1
ATOM 962 N N . ALA A 1 125 ? 40.076 6.981 -22.153 1.00 90.38 125 ALA A N 1
ATOM 963 C CA . ALA A 1 125 ? 40.636 6.891 -20.795 1.00 90.38 125 ALA A CA 1
ATOM 964 C C . ALA A 1 125 ? 40.783 8.243 -20.058 1.00 90.38 125 ALA A C 1
ATOM 966 O O . ALA A 1 125 ? 41.267 8.286 -18.926 1.00 90.38 125 ALA A O 1
ATOM 967 N N . THR A 1 126 ? 40.455 9.366 -20.707 1.00 91.31 126 THR A N 1
ATOM 968 C CA . THR A 1 126 ? 40.415 10.697 -20.086 1.00 91.31 126 THR A CA 1
ATOM 969 C C . THR A 1 126 ? 38.994 11.123 -19.706 1.00 91.31 126 THR A C 1
ATOM 971 O O . THR A 1 126 ? 38.807 12.252 -19.243 1.00 91.31 126 THR A O 1
ATOM 974 N N . GLY A 1 127 ? 37.999 10.250 -19.903 1.00 89.31 127 GLY A N 1
ATOM 975 C CA . GLY A 1 127 ? 36.582 10.519 -19.670 1.00 89.31 127 GLY A CA 1
ATOM 976 C C . GLY A 1 127 ? 35.930 11.373 -20.761 1.00 89.31 127 GLY A C 1
ATOM 977 O O . GLY A 1 127 ? 34.854 11.935 -20.544 1.00 89.31 127 GLY A O 1
ATOM 978 N N . ARG A 1 128 ? 36.565 11.533 -21.933 1.00 92.75 128 ARG A N 1
ATOM 979 C CA . ARG A 1 128 ? 35.984 12.288 -23.056 1.00 92.75 128 ARG A CA 1
ATOM 980 C C . ARG A 1 128 ? 35.199 11.367 -23.973 1.00 92.75 128 ARG A C 1
ATOM 982 O O . ARG A 1 128 ? 35.701 10.320 -24.372 1.00 92.75 128 ARG A O 1
ATOM 989 N N . ARG A 1 129 ? 33.989 11.791 -24.355 1.00 94.38 129 ARG A N 1
ATOM 990 C CA . ARG A 1 129 ? 33.156 11.094 -25.346 1.00 94.38 129 ARG A CA 1
ATOM 991 C C . ARG A 1 129 ? 33.960 10.807 -26.611 1.00 94.38 129 ARG A C 1
ATOM 993 O O . ARG A 1 129 ? 34.583 11.705 -27.178 1.00 94.38 129 ARG A O 1
ATOM 1000 N N . ILE A 1 130 ? 33.927 9.553 -27.048 1.00 94.62 130 ILE A N 1
ATOM 1001 C CA . ILE A 1 130 ? 34.501 9.142 -28.328 1.00 94.62 130 ILE A CA 1
ATOM 1002 C C . ILE A 1 130 ? 33.527 9.573 -29.436 1.00 94.62 130 ILE A C 1
ATOM 1004 O O . ILE A 1 130 ? 32.356 9.200 -29.375 1.00 94.62 130 ILE A O 1
ATOM 1008 N N . PRO A 1 131 ? 33.962 10.326 -30.460 1.00 89.88 131 PRO A N 1
ATOM 1009 C CA . PRO A 1 131 ? 33.060 10.774 -31.516 1.00 89.88 131 PRO A CA 1
ATOM 1010 C C . PRO A 1 131 ? 32.332 9.613 -32.203 1.00 89.88 131 PRO A C 1
ATOM 1012 O O . PRO A 1 131 ? 32.962 8.644 -32.636 1.00 89.88 131 PRO A O 1
ATOM 1015 N N . GLY A 1 132 ? 31.006 9.721 -32.312 1.00 82.62 132 GLY A N 1
ATOM 1016 C CA . GLY A 1 132 ? 30.161 8.691 -32.929 1.00 82.62 132 GLY A CA 1
ATOM 1017 C C . GLY A 1 132 ? 29.952 7.416 -32.097 1.00 82.62 132 GLY A C 1
ATOM 1018 O O . GLY A 1 132 ? 29.448 6.432 -32.632 1.00 82.62 132 GLY A O 1
ATOM 1019 N N . SER A 1 133 ? 30.299 7.406 -30.805 1.00 89.00 133 SER A N 1
ATOM 1020 C CA . SER A 1 133 ? 30.160 6.238 -29.916 1.00 89.00 133 SER A CA 1
ATOM 1021 C C . SER A 1 133 ? 28.760 6.039 -29.312 1.00 89.00 133 SER A C 1
ATOM 1023 O O . SER A 1 133 ? 28.624 5.490 -28.219 1.00 89.00 133 SER A O 1
ATOM 1025 N N . VAL A 1 134 ? 27.717 6.495 -30.009 1.00 89.94 134 VAL A N 1
ATOM 1026 C CA . VAL A 1 134 ? 26.324 6.439 -29.539 1.00 89.94 134 VAL A CA 1
ATOM 1027 C C . VAL A 1 134 ? 25.889 4.992 -29.313 1.00 89.94 134 VAL A C 1
ATOM 1029 O O . VAL A 1 134 ? 26.050 4.130 -30.182 1.00 89.94 134 VAL A O 1
ATOM 1032 N N . VAL A 1 135 ? 25.289 4.742 -28.154 1.00 92.12 135 VAL A N 1
ATOM 1033 C CA . VAL A 1 135 ? 24.646 3.476 -27.815 1.00 92.12 135 VAL A CA 1
ATOM 1034 C C . VAL A 1 135 ? 23.142 3.685 -27.787 1.00 92.12 135 VAL A C 1
ATOM 1036 O O . VAL A 1 135 ? 22.608 4.231 -26.831 1.00 92.12 135 VAL A O 1
ATOM 1039 N N . TYR A 1 136 ? 22.454 3.280 -28.854 1.00 89.25 136 TYR A N 1
ATOM 1040 C CA . TYR A 1 136 ? 21.003 3.408 -28.946 1.00 89.25 136 TYR A CA 1
ATOM 1041 C C . TYR A 1 136 ? 20.348 2.451 -27.959 1.00 89.25 136 TYR A C 1
ATOM 1043 O O . TYR A 1 136 ? 20.483 1.232 -28.085 1.00 89.25 136 TYR A O 1
ATOM 1051 N N . ASN A 1 137 ? 19.657 3.001 -26.964 1.00 92.25 137 ASN A N 1
ATOM 1052 C CA . ASN A 1 137 ? 18.994 2.210 -25.941 1.00 92.25 137 ASN A CA 1
ATOM 1053 C C . ASN A 1 137 ? 17.870 3.000 -25.262 1.00 92.25 137 ASN A C 1
ATOM 1055 O O . ASN A 1 137 ? 17.945 4.219 -25.128 1.00 92.25 137 ASN A O 1
ATOM 1059 N N . ILE A 1 138 ? 16.835 2.280 -24.840 1.00 90.56 138 ILE A N 1
ATOM 1060 C CA . ILE A 1 138 ? 15.736 2.770 -24.011 1.00 90.56 138 ILE A CA 1
ATOM 1061 C C . ILE A 1 138 ? 15.471 1.739 -22.923 1.00 90.56 138 ILE A C 1
ATOM 1063 O O . ILE A 1 138 ? 15.679 0.541 -23.120 1.00 90.56 138 ILE A O 1
ATOM 1067 N N . THR A 1 139 ? 14.983 2.202 -21.782 1.00 89.38 139 THR A N 1
ATOM 1068 C CA . THR A 1 139 ? 14.501 1.325 -20.716 1.00 89.38 139 THR A CA 1
ATOM 1069 C C . THR A 1 139 ? 12.993 1.173 -20.867 1.00 89.38 139 THR A C 1
ATOM 1071 O O . THR A 1 139 ? 12.321 2.141 -21.227 1.00 89.38 139 THR A O 1
ATOM 1074 N N . SER A 1 140 ? 12.453 -0.025 -20.633 1.00 89.94 140 SER A N 1
ATOM 1075 C CA . SER A 1 140 ? 11.002 -0.165 -20.511 1.00 89.94 140 SER A CA 1
ATOM 1076 C C . SER A 1 140 ? 10.491 0.693 -19.351 1.00 89.94 140 SER A C 1
ATOM 1078 O O . SER A 1 140 ? 11.247 0.992 -18.431 1.00 89.94 140 SER A O 1
ATOM 1080 N N . GLY A 1 141 ? 9.226 1.077 -19.381 1.00 86.50 141 GLY A N 1
ATOM 1081 C CA . GLY A 1 141 ? 8.454 1.535 -18.234 1.00 86.50 141 GLY A CA 1
ATOM 1082 C C . GLY A 1 141 ? 7.293 0.577 -17.993 1.00 86.50 141 GLY A C 1
ATOM 1083 O O . GLY A 1 141 ? 7.163 -0.453 -18.669 1.00 86.50 141 GLY A O 1
ATOM 1084 N N . TRP A 1 142 ? 6.426 0.909 -17.043 1.00 84.12 142 TRP A N 1
ATOM 1085 C CA . TRP A 1 142 ? 5.226 0.122 -16.806 1.00 84.12 142 TRP A CA 1
ATOM 1086 C C . TRP A 1 142 ? 4.066 0.967 -16.289 1.00 84.12 142 TRP A C 1
ATOM 1088 O O . TRP A 1 142 ? 4.242 2.054 -15.750 1.00 84.12 142 TRP A O 1
ATOM 1098 N N . ARG A 1 143 ? 2.855 0.443 -16.470 1.00 71.38 143 ARG A N 1
ATOM 1099 C CA . ARG A 1 143 ? 1.627 0.939 -15.854 1.00 71.38 143 ARG A CA 1
ATOM 1100 C C . ARG A 1 143 ? 0.761 -0.251 -15.483 1.00 71.38 143 ARG A C 1
ATOM 1102 O O . ARG A 1 143 ? 0.473 -1.086 -16.334 1.00 71.38 143 ARG A O 1
ATOM 1109 N N . TYR A 1 144 ? 0.322 -0.326 -14.237 1.00 64.94 144 TYR A N 1
ATOM 1110 C CA . TYR A 1 144 ? -0.531 -1.414 -13.772 1.00 64.94 144 TYR A CA 1
ATOM 1111 C C . TYR A 1 144 ? -1.987 -0.951 -13.664 1.00 64.94 144 TYR A C 1
ATOM 1113 O O . TYR A 1 144 ? -2.280 0.091 -13.080 1.00 64.94 144 TYR A O 1
ATOM 1121 N N . GLU A 1 145 ? -2.895 -1.708 -14.274 1.00 57.53 145 GLU A N 1
ATOM 1122 C CA . GLU A 1 145 ? -4.338 -1.528 -14.171 1.00 57.53 145 GLU A CA 1
ATOM 1123 C C . GLU A 1 145 ? -4.892 -2.620 -13.261 1.00 57.53 145 GLU A C 1
ATOM 1125 O O . GLU A 1 145 ? -5.144 -3.753 -13.682 1.00 57.53 145 GLU A O 1
ATOM 1130 N N . THR A 1 146 ? -5.070 -2.270 -11.991 1.00 48.88 146 THR A N 1
ATOM 1131 C CA . THR A 1 146 ? -5.460 -3.238 -10.970 1.00 48.88 146 THR A CA 1
ATOM 1132 C C . THR A 1 146 ? -6.817 -3.886 -11.271 1.00 48.88 146 THR A C 1
ATOM 1134 O O . THR A 1 146 ? -6.987 -5.062 -10.961 1.00 48.88 146 THR A O 1
ATOM 1137 N N . ALA A 1 147 ? -7.746 -3.189 -11.950 1.00 43.94 147 ALA A N 1
ATOM 1138 C CA . ALA A 1 147 ? -9.097 -3.683 -12.266 1.00 43.94 147 ALA A CA 1
ATOM 1139 C C . ALA A 1 147 ? -9.128 -4.948 -13.117 1.00 43.94 147 ALA A C 1
ATOM 1141 O O . ALA A 1 147 ? -9.980 -5.819 -12.956 1.00 43.94 147 ALA A O 1
ATOM 1142 N N . SER A 1 148 ? -8.197 -5.039 -14.054 1.00 51.44 148 SER A N 1
ATOM 1143 C CA . SER A 1 148 ? -8.098 -6.158 -14.981 1.00 51.44 148 SER A CA 1
ATOM 1144 C C . SER A 1 148 ? -6.955 -7.107 -14.614 1.00 51.44 148 SER A C 1
ATOM 1146 O O . SER A 1 148 ? -6.788 -8.130 -15.275 1.00 51.44 148 SER A O 1
ATOM 1148 N N . GLY A 1 149 ? -6.145 -6.770 -13.599 1.00 56.97 149 GLY A N 1
ATOM 1149 C CA . GLY A 1 149 ? -4.839 -7.398 -13.383 1.00 56.97 149 GLY A CA 1
ATOM 1150 C C . GLY A 1 149 ? -3.929 -7.248 -14.608 1.00 56.97 149 GLY A C 1
ATOM 1151 O O . GLY A 1 149 ? -3.092 -8.119 -14.867 1.00 56.97 149 GLY A O 1
ATOM 1152 N N . THR A 1 150 ? -4.140 -6.192 -15.411 1.00 76.12 150 THR A N 1
ATOM 1153 C CA . THR A 1 150 ? -3.366 -5.942 -16.631 1.00 76.12 150 THR A CA 1
ATOM 1154 C C . THR A 1 150 ? -2.185 -5.057 -16.304 1.00 76.12 150 THR A C 1
ATOM 1156 O O . THR A 1 150 ? -2.330 -3.896 -15.926 1.00 76.12 150 THR A O 1
ATOM 1159 N N . LEU A 1 151 ? -0.995 -5.575 -16.544 1.00 81.81 151 LEU A N 1
ATOM 1160 C CA . LEU A 1 151 ? 0.222 -4.793 -16.564 1.00 81.81 151 LEU A CA 1
ATOM 1161 C C . LEU A 1 151 ? 0.539 -4.385 -18.002 1.00 81.81 151 LEU A C 1
ATOM 1163 O O . LEU A 1 151 ? 0.659 -5.223 -18.893 1.00 81.81 151 LEU A O 1
ATOM 1167 N N . TRP A 1 152 ? 0.704 -3.092 -18.224 1.00 83.69 152 TRP A N 1
ATOM 1168 C CA . TRP A 1 152 ? 1.200 -2.533 -19.470 1.00 83.69 152 TRP A CA 1
ATOM 1169 C C . TRP A 1 152 ? 2.695 -2.295 -19.344 1.00 83.69 152 TRP A C 1
ATOM 1171 O O . TRP A 1 152 ? 3.116 -1.474 -18.536 1.00 83.69 152 TRP A O 1
ATOM 1181 N N . LEU A 1 153 ? 3.491 -2.982 -20.152 1.00 92.56 153 LEU A N 1
ATOM 1182 C CA . LEU A 1 153 ? 4.905 -2.674 -20.331 1.00 92.56 153 LEU A CA 1
ATOM 1183 C C . LEU A 1 153 ? 5.035 -1.657 -21.455 1.00 92.56 153 LEU A C 1
ATOM 1185 O O . LEU A 1 153 ? 4.468 -1.863 -22.530 1.00 92.56 153 LEU A O 1
ATOM 1189 N N . THR A 1 154 ? 5.752 -0.565 -21.213 1.00 90.62 154 THR A N 1
ATOM 1190 C CA . THR A 1 154 ? 5.886 0.540 -22.165 1.00 90.62 154 THR A CA 1
ATOM 1191 C C . THR A 1 154 ? 7.327 0.712 -22.615 1.00 90.62 154 THR A C 1
ATOM 1193 O O . THR A 1 154 ? 8.262 0.427 -21.879 1.00 90.62 154 THR A O 1
ATOM 1196 N N . TRP A 1 155 ? 7.518 1.195 -23.835 1.00 93.19 155 TRP A N 1
ATOM 1197 C CA . TRP A 1 155 ? 8.810 1.620 -24.361 1.00 93.19 155 TRP A CA 1
ATOM 1198 C C . TRP A 1 155 ? 8.616 2.980 -25.006 1.00 93.19 155 TRP A C 1
ATOM 1200 O O . TRP A 1 155 ? 7.936 3.086 -26.027 1.00 93.19 155 TRP A O 1
ATOM 1210 N N . GLU A 1 156 ? 9.195 4.013 -24.400 1.00 90.25 156 GLU A N 1
ATOM 1211 C CA . GLU A 1 156 ? 9.136 5.378 -24.911 1.00 90.25 156 GLU A CA 1
ATOM 1212 C C . GLU A 1 156 ? 10.502 5.793 -25.458 1.00 90.25 156 GLU A C 1
ATOM 1214 O O . GLU A 1 156 ? 11.521 5.740 -24.764 1.00 90.25 156 GLU A O 1
ATOM 1219 N N . ASN A 1 157 ? 10.539 6.231 -26.714 1.00 89.94 157 ASN A N 1
ATOM 1220 C CA . ASN A 1 157 ? 11.775 6.705 -27.323 1.00 89.94 157 ASN A CA 1
ATOM 1221 C C . ASN A 1 157 ? 11.931 8.214 -27.131 1.00 89.94 157 ASN A C 1
ATOM 1223 O O . ASN A 1 157 ? 11.661 9.024 -28.020 1.00 89.94 157 ASN A O 1
ATOM 1227 N N . VAL A 1 158 ? 12.422 8.578 -25.949 1.00 86.56 158 VAL A N 1
ATOM 1228 C CA . VAL A 1 158 ? 12.878 9.939 -25.637 1.00 86.56 158 VAL A CA 1
ATOM 1229 C C . VAL A 1 158 ? 14.389 10.117 -25.814 1.00 86.56 158 VAL A C 1
ATOM 1231 O O . VAL A 1 158 ? 14.928 11.154 -25.406 1.00 86.56 158 VAL A O 1
ATOM 1234 N N . PHE A 1 159 ? 15.057 9.110 -26.389 1.00 87.44 159 PHE A N 1
ATOM 1235 C CA . PHE A 1 159 ? 16.499 9.061 -26.598 1.00 87.44 159 PHE A CA 1
ATOM 1236 C C . PHE A 1 159 ? 16.915 10.164 -27.574 1.00 87.44 159 PHE A C 1
ATOM 1238 O O . PHE A 1 159 ? 16.458 10.232 -28.718 1.00 87.44 159 PHE A O 1
ATOM 1245 N N . HIS A 1 160 ? 17.774 11.064 -27.109 1.00 85.31 160 HIS A N 1
ATOM 1246 C CA . HIS A 1 160 ? 18.177 12.247 -27.853 1.00 85.31 160 HIS A CA 1
ATOM 1247 C C . HIS A 1 160 ? 19.677 12.480 -27.646 1.00 85.31 160 HIS A C 1
ATOM 1249 O O . HIS A 1 160 ? 20.063 13.330 -26.835 1.00 85.31 160 HIS A O 1
ATOM 1255 N N . PRO A 1 161 ? 20.530 11.724 -28.358 1.00 82.00 161 PRO A N 1
ATOM 1256 C CA . PRO A 1 161 ? 21.961 11.754 -28.120 1.00 82.00 161 PRO A CA 1
ATOM 1257 C C . PRO A 1 161 ? 22.546 13.116 -28.509 1.00 82.00 161 PRO A C 1
ATOM 1259 O O . PRO A 1 161 ? 22.082 13.755 -29.456 1.00 82.00 161 PRO A O 1
ATOM 1262 N N . GLU A 1 162 ? 23.571 13.569 -27.784 1.00 81.56 162 GLU A N 1
ATOM 1263 C CA . GLU A 1 162 ? 24.252 14.844 -28.075 1.00 81.56 162 GLU A CA 1
ATOM 1264 C C . GLU A 1 162 ? 24.908 14.835 -29.468 1.00 81.56 162 GLU A C 1
ATOM 1266 O O . GLU A 1 162 ? 24.925 15.846 -30.171 1.00 81.56 162 GLU A O 1
ATOM 1271 N N . GLU A 1 163 ? 25.408 13.668 -29.886 1.00 76.00 163 GLU A N 1
ATOM 1272 C CA . GLU A 1 163 ? 25.923 13.411 -31.228 1.00 76.00 163 GLU A CA 1
ATOM 1273 C C . GLU A 1 163 ? 25.077 12.338 -31.919 1.00 76.00 163 GLU A C 1
ATOM 1275 O O . GLU A 1 163 ? 24.798 11.301 -31.330 1.00 76.00 163 GLU A O 1
ATOM 1280 N N . GLY A 1 164 ? 24.715 12.546 -33.187 1.00 68.06 164 GLY A N 1
ATOM 1281 C CA . GLY A 1 164 ? 23.874 11.620 -33.958 1.00 68.06 164 GLY A CA 1
ATOM 1282 C C . GLY A 1 164 ? 22.488 12.191 -34.255 1.00 68.06 164 GLY A C 1
ATOM 1283 O O . GLY A 1 164 ? 22.208 13.351 -33.963 1.00 68.06 164 GLY A O 1
ATOM 1284 N N . GLN A 1 165 ? 21.631 11.398 -34.900 1.00 67.81 165 GLN A N 1
ATOM 1285 C CA . GLN A 1 165 ? 20.225 11.764 -35.087 1.00 67.81 165 GLN A CA 1
ATOM 1286 C C . GLN A 1 165 ? 19.341 10.924 -34.165 1.00 67.81 165 GLN A C 1
ATOM 1288 O O . GLN A 1 165 ? 19.627 9.737 -33.995 1.00 67.81 165 GLN A O 1
ATOM 1293 N N . PRO A 1 166 ? 18.253 11.498 -33.615 1.00 75.75 166 PRO A N 1
ATOM 1294 C CA . PRO A 1 166 ? 17.186 10.713 -33.011 1.00 75.75 166 PRO A CA 1
ATOM 1295 C C . PRO A 1 166 ? 16.704 9.684 -34.036 1.00 75.75 166 PRO A C 1
ATOM 1297 O O . PRO A 1 166 ? 16.204 10.037 -35.106 1.00 75.75 166 PRO A O 1
ATOM 1300 N N . GLY A 1 167 ? 16.946 8.415 -33.736 1.00 78.50 167 GLY A N 1
ATOM 1301 C CA . GLY A 1 167 ? 16.681 7.297 -34.629 1.00 78.50 167 GLY A CA 1
ATOM 1302 C C . GLY A 1 167 ? 15.569 6.417 -34.086 1.00 78.50 167 GLY A C 1
ATOM 1303 O O . GLY A 1 167 ? 15.300 6.392 -32.886 1.00 78.50 167 GLY A O 1
ATOM 1304 N N . THR A 1 168 ? 14.928 5.670 -34.979 1.00 87.88 168 THR A N 1
ATOM 1305 C CA . THR A 1 168 ? 14.050 4.570 -34.581 1.00 87.88 168 THR A CA 1
ATOM 1306 C C . THR A 1 168 ? 14.869 3.529 -33.830 1.00 87.88 168 THR A C 1
ATOM 1308 O O . THR A 1 168 ? 15.879 3.051 -34.347 1.00 87.88 168 THR A O 1
ATOM 1311 N N . ILE A 1 169 ? 14.422 3.164 -32.633 1.00 91.19 169 ILE A N 1
ATOM 1312 C CA . ILE A 1 169 ? 15.012 2.075 -31.853 1.00 91.19 169 ILE A CA 1
ATOM 1313 C C . ILE A 1 169 ? 14.122 0.858 -32.047 1.00 91.19 169 ILE A C 1
ATOM 1315 O O . ILE A 1 169 ? 12.908 0.961 -31.905 1.00 91.19 169 ILE A O 1
ATOM 1319 N N . THR A 1 170 ? 14.701 -0.282 -32.413 1.00 95.50 170 THR A N 1
ATOM 1320 C CA . THR A 1 170 ? 13.923 -1.514 -32.591 1.00 95.50 170 THR A CA 1
ATOM 1321 C C . THR A 1 170 ? 14.101 -2.406 -31.372 1.00 95.50 170 THR A C 1
ATOM 1323 O O . THR A 1 170 ? 15.231 -2.707 -30.983 1.00 95.50 170 THR A O 1
ATOM 1326 N N . ILE A 1 171 ? 12.984 -2.821 -30.780 1.00 96.88 171 ILE A N 1
ATOM 1327 C CA . ILE A 1 171 ? 12.925 -3.753 -29.654 1.00 96.88 171 ILE A CA 1
ATOM 1328 C C . ILE A 1 171 ? 12.474 -5.108 -30.179 1.00 96.88 171 ILE A C 1
ATOM 1330 O O . ILE A 1 171 ? 11.578 -5.183 -31.019 1.00 96.88 171 ILE A O 1
ATOM 1334 N N . ARG A 1 172 ? 13.093 -6.192 -29.708 1.00 96.12 172 ARG A N 1
ATOM 1335 C CA . ARG A 1 172 ? 12.706 -7.549 -30.108 1.00 96.12 172 ARG A CA 1
ATOM 1336 C C . ARG A 1 172 ? 12.981 -8.589 -29.037 1.00 96.12 172 ARG A C 1
ATOM 1338 O O . ARG A 1 172 ? 13.717 -8.331 -28.085 1.00 96.12 172 ARG A O 1
ATOM 1345 N N . ASN A 1 173 ? 12.443 -9.789 -29.240 1.00 96.38 173 ASN A N 1
ATOM 1346 C CA . ASN A 1 173 ? 12.579 -10.921 -28.321 1.00 96.38 173 ASN A CA 1
ATOM 1347 C C . ASN A 1 173 ? 12.207 -10.556 -26.873 1.00 96.38 173 ASN A C 1
ATOM 1349 O O . ASN A 1 173 ? 12.936 -10.919 -25.939 1.00 96.38 173 ASN A O 1
ATOM 1353 N N . VAL A 1 174 ? 11.096 -9.839 -26.685 1.00 98.19 174 VAL A N 1
ATOM 1354 C CA . VAL A 1 174 ? 10.603 -9.492 -25.350 1.00 98.19 174 VAL A CA 1
ATOM 1355 C C . VAL A 1 174 ? 10.115 -10.757 -24.651 1.00 98.19 174 VAL A C 1
ATOM 1357 O O . VAL A 1 174 ? 9.243 -11.468 -25.150 1.00 98.19 174 VAL A O 1
ATOM 1360 N N . HIS A 1 175 ? 10.698 -11.038 -23.494 1.00 97.69 175 HIS A N 1
ATOM 1361 C CA . HIS A 1 175 ? 10.295 -12.110 -22.598 1.00 97.69 175 HIS A CA 1
ATOM 1362 C C . HIS A 1 175 ? 10.022 -11.538 -21.214 1.00 97.69 175 HIS A C 1
ATOM 1364 O O . HIS A 1 175 ? 10.650 -10.561 -20.808 1.00 97.69 175 HIS A O 1
ATOM 1370 N N . VAL A 1 176 ? 9.109 -12.167 -20.482 1.00 97.38 176 VAL A N 1
ATOM 1371 C CA . VAL A 1 176 ? 8.744 -11.764 -19.127 1.00 97.38 176 VAL A CA 1
ATOM 1372 C C . VAL A 1 176 ? 8.752 -12.970 -18.195 1.00 97.38 176 VAL A C 1
ATOM 1374 O O . VAL A 1 176 ? 8.361 -14.070 -18.586 1.00 97.38 176 VAL A O 1
ATOM 1377 N N . ALA A 1 177 ? 9.193 -12.762 -16.959 1.00 94.88 177 ALA A N 1
ATOM 1378 C CA . ALA A 1 177 ? 8.988 -13.681 -15.850 1.00 94.88 177 ALA A CA 1
ATOM 1379 C C . ALA A 1 177 ? 8.200 -12.975 -14.742 1.00 94.88 177 ALA A C 1
ATOM 1381 O O . ALA A 1 177 ? 8.478 -11.820 -14.421 1.00 94.88 177 ALA A O 1
ATOM 1382 N N . VAL A 1 178 ? 7.247 -13.697 -14.153 1.00 89.81 178 VAL A N 1
ATOM 1383 C CA . VAL A 1 178 ? 6.501 -13.285 -12.958 1.00 89.81 178 VAL A CA 1
ATOM 1384 C C . VAL A 1 178 ? 7.032 -14.107 -11.788 1.00 89.81 178 VAL A C 1
ATOM 1386 O O . VAL A 1 178 ? 7.021 -15.342 -11.823 1.00 89.81 178 VAL A O 1
ATOM 1389 N N . LEU A 1 179 ? 7.582 -13.431 -10.788 1.00 82.81 179 LEU A N 1
ATOM 1390 C CA . LEU A 1 179 ? 8.302 -14.014 -9.662 1.00 82.81 179 LEU A CA 1
ATOM 1391 C C . LEU A 1 179 ? 7.677 -13.544 -8.347 1.00 82.81 179 LEU A C 1
ATOM 1393 O O . LEU A 1 179 ? 7.100 -12.471 -8.271 1.00 82.81 179 LEU A O 1
ATOM 1397 N N . ARG A 1 180 ? 7.844 -14.337 -7.285 1.00 70.06 180 ARG A N 1
ATOM 1398 C CA . ARG A 1 180 ? 7.393 -13.956 -5.935 1.00 70.06 180 ARG A CA 1
ATOM 1399 C C . ARG A 1 180 ? 8.390 -13.089 -5.170 1.00 70.06 180 ARG A C 1
ATOM 1401 O O . ARG A 1 180 ? 8.029 -12.525 -4.153 1.00 70.06 180 ARG A O 1
ATOM 1408 N N . ASN A 1 181 ? 9.651 -13.086 -5.594 1.00 74.06 181 ASN A N 1
ATOM 1409 C CA . ASN A 1 181 ? 10.720 -12.347 -4.937 1.00 74.06 181 ASN A CA 1
ATOM 1410 C C . ASN A 1 181 ? 11.624 -11.708 -6.001 1.00 74.06 181 ASN A C 1
ATOM 1412 O O . ASN A 1 181 ? 11.868 -12.362 -7.027 1.00 74.06 181 ASN A O 1
ATOM 1416 N N . PRO A 1 182 ? 12.172 -10.510 -5.728 1.00 81.00 182 PRO A N 1
ATOM 1417 C CA . PRO A 1 182 ? 13.188 -9.874 -6.555 1.00 81.00 182 PRO A CA 1
ATOM 1418 C C . PRO A 1 182 ? 14.422 -10.752 -6.759 1.00 81.00 182 PRO A C 1
ATOM 1420 O O . PRO A 1 182 ? 14.877 -11.451 -5.851 1.00 81.00 182 PRO A O 1
ATOM 1423 N N . VAL A 1 183 ? 14.982 -10.683 -7.961 1.00 85.94 183 VAL A N 1
ATOM 1424 C CA . VAL A 1 183 ? 16.304 -11.216 -8.291 1.00 85.94 183 VAL A CA 1
ATOM 1425 C C . VAL A 1 183 ? 17.345 -10.144 -7.950 1.00 85.94 183 VAL A C 1
ATOM 1427 O O . VAL A 1 183 ? 17.125 -8.979 -8.294 1.00 85.94 183 VAL A O 1
ATOM 1430 N N . PRO A 1 184 ? 18.468 -10.490 -7.294 1.00 86.75 184 PRO A N 1
ATOM 1431 C CA . PRO A 1 184 ? 19.555 -9.542 -7.054 1.00 86.75 184 PRO A CA 1
ATOM 1432 C C . PRO A 1 184 ? 20.037 -8.880 -8.354 1.00 86.75 184 PRO A C 1
ATOM 1434 O O . PRO A 1 184 ? 20.088 -9.529 -9.400 1.00 86.75 184 PRO A O 1
ATOM 1437 N N . LEU A 1 185 ? 20.426 -7.602 -8.300 1.00 86.19 185 LEU A N 1
ATOM 1438 C CA . LEU A 1 185 ? 20.828 -6.823 -9.482 1.00 86.19 185 LEU A CA 1
ATOM 1439 C C . LEU A 1 185 ? 21.964 -7.496 -10.276 1.00 86.19 185 LEU A C 1
ATOM 1441 O O . LEU A 1 185 ? 21.970 -7.479 -11.510 1.00 86.19 185 LEU A O 1
ATOM 1445 N N . GLU A 1 186 ? 22.909 -8.126 -9.577 1.00 81.75 186 GLU A N 1
ATOM 1446 C CA . GLU A 1 186 ? 24.018 -8.886 -10.154 1.00 81.75 186 GLU A CA 1
ATOM 1447 C C . GLU A 1 186 ? 23.584 -10.172 -10.873 1.00 81.75 186 GLU A C 1
ATOM 1449 O O . GLU A 1 186 ? 24.326 -10.687 -11.707 1.00 81.75 186 GLU A O 1
ATOM 1454 N N . GLU A 1 187 ? 22.393 -10.687 -10.571 1.00 85.81 187 GLU A N 1
ATOM 1455 C CA . GLU A 1 187 ? 21.815 -11.902 -11.145 1.00 85.81 187 GLU A CA 1
ATOM 1456 C C . GLU A 1 187 ? 20.837 -11.613 -12.303 1.00 85.81 187 GLU A C 1
ATOM 1458 O O . GLU A 1 187 ? 20.425 -12.546 -12.999 1.00 85.81 187 GLU A O 1
ATOM 1463 N N . LEU A 1 188 ? 20.495 -10.344 -12.561 1.00 88.12 188 LEU A N 1
ATOM 1464 C CA . LEU A 1 188 ? 19.658 -9.900 -13.686 1.00 88.12 188 LEU A CA 1
ATOM 1465 C C . LEU A 1 188 ? 20.442 -9.860 -15.007 1.00 88.12 188 LEU A C 1
ATOM 1467 O O . LEU A 1 188 ? 20.638 -8.807 -15.600 1.00 88.12 188 LEU A O 1
ATOM 1471 N N . ASN A 1 189 ? 20.935 -11.003 -15.473 1.00 84.81 189 ASN A N 1
ATOM 1472 C CA . ASN A 1 189 ? 21.729 -11.064 -16.700 1.00 84.81 189 ASN A CA 1
ATOM 1473 C C . ASN A 1 189 ? 21.519 -12.380 -17.465 1.00 84.81 189 ASN A C 1
ATOM 1475 O O . ASN A 1 189 ? 20.937 -13.345 -16.960 1.00 84.81 189 ASN A O 1
ATOM 1479 N N . ARG A 1 190 ? 22.040 -12.447 -18.696 1.00 83.69 190 ARG A N 1
ATOM 1480 C CA . ARG A 1 190 ? 21.901 -13.619 -19.583 1.00 83.69 190 ARG A CA 1
ATOM 1481 C C . ARG A 1 190 ? 22.566 -14.904 -19.076 1.00 83.69 190 ARG A C 1
ATOM 1483 O O . ARG A 1 190 ? 22.276 -15.978 -19.600 1.00 83.69 190 ARG A O 1
ATOM 1490 N N . GLU A 1 191 ? 23.504 -14.812 -18.134 1.00 83.38 191 GLU A N 1
ATOM 1491 C CA . GLU A 1 191 ? 24.212 -15.967 -17.572 1.00 83.38 191 GLU A CA 1
ATOM 1492 C C . GLU A 1 191 ? 23.382 -16.670 -16.484 1.00 83.38 191 GLU A C 1
ATOM 1494 O O . GLU A 1 191 ? 23.633 -17.842 -16.177 1.00 83.38 191 GLU A O 1
ATOM 1499 N N . ASN A 1 192 ? 22.352 -16.003 -15.948 1.00 86.31 192 ASN A N 1
ATOM 1500 C CA . ASN A 1 192 ? 21.451 -16.578 -14.960 1.00 86.31 192 ASN A CA 1
ATOM 1501 C C . ASN A 1 192 ? 20.488 -17.595 -15.594 1.00 86.31 192 ASN A C 1
ATOM 1503 O O . ASN A 1 192 ? 19.406 -17.268 -16.084 1.00 86.31 192 ASN A O 1
ATOM 1507 N N . ARG A 1 193 ? 20.874 -18.873 -15.536 1.00 86.88 193 ARG A N 1
ATOM 1508 C CA . ARG A 1 193 ? 20.064 -19.983 -16.063 1.00 86.88 193 ARG A CA 1
ATOM 1509 C C . ARG A 1 193 ? 18.728 -20.155 -15.341 1.00 86.88 193 ARG A C 1
ATOM 1511 O O . ARG A 1 193 ? 17.753 -20.519 -15.983 1.00 86.88 193 ARG A O 1
ATOM 1518 N N . LEU A 1 194 ? 18.673 -19.880 -14.035 1.00 85.88 194 LEU A N 1
ATOM 1519 C CA . LEU A 1 194 ? 17.437 -20.016 -13.259 1.00 85.88 194 LEU A CA 1
ATOM 1520 C C . LEU A 1 194 ? 16.398 -18.975 -13.680 1.00 85.88 194 LEU A C 1
ATOM 1522 O O . LEU A 1 194 ? 15.214 -19.296 -13.762 1.00 85.88 194 LEU A O 1
ATOM 1526 N N . LEU A 1 195 ? 16.841 -17.748 -13.966 1.00 89.50 195 LEU A N 1
ATOM 1527 C CA . LEU A 1 195 ? 15.987 -16.712 -14.540 1.00 89.50 195 LEU A CA 1
ATOM 1528 C C . LEU A 1 195 ? 15.587 -17.066 -15.978 1.00 89.50 195 LEU A C 1
ATOM 1530 O O . LEU A 1 195 ? 14.413 -16.965 -16.328 1.00 89.50 195 LEU A O 1
ATOM 1534 N N . ALA A 1 196 ? 16.538 -17.538 -16.791 1.00 90.00 196 ALA A N 1
ATOM 1535 C CA . ALA A 1 196 ? 16.285 -17.925 -18.178 1.00 90.00 196 ALA A CA 1
ATOM 1536 C C . ALA A 1 196 ? 15.187 -18.995 -18.311 1.00 90.00 196 ALA A C 1
ATOM 1538 O O . ALA A 1 196 ? 14.337 -18.876 -19.188 1.00 90.00 196 ALA A O 1
ATOM 1539 N N . ASP A 1 197 ? 15.152 -19.985 -17.413 1.00 91.12 197 ASP A N 1
ATOM 1540 C CA . ASP A 1 197 ? 14.132 -21.045 -17.414 1.00 91.12 197 ASP A CA 1
ATOM 1541 C C . ASP A 1 197 ? 12.714 -20.529 -17.086 1.00 91.12 197 ASP A C 1
ATOM 1543 O O . ASP A 1 197 ? 11.722 -21.205 -17.373 1.00 91.12 197 ASP A O 1
ATOM 1547 N N . ARG A 1 198 ? 12.597 -19.340 -16.479 1.00 92.25 198 ARG A N 1
ATOM 1548 C CA . ARG A 1 198 ? 11.314 -18.726 -16.094 1.00 92.25 198 ARG A CA 1
ATOM 1549 C C . ARG A 1 198 ? 10.795 -17.707 -17.103 1.00 92.25 198 ARG A C 1
ATOM 1551 O O . ARG A 1 198 ? 9.597 -17.437 -17.105 1.00 92.25 198 ARG A O 1
ATOM 1558 N N . LEU A 1 199 ? 11.665 -17.153 -17.945 1.00 95.44 199 LEU A N 1
ATOM 1559 C CA . LEU A 1 199 ? 11.304 -16.166 -18.960 1.00 95.44 199 LEU A CA 1
ATOM 1560 C C . LEU A 1 199 ? 10.419 -16.792 -20.049 1.00 95.44 199 LEU A C 1
ATOM 1562 O O . LEU A 1 199 ? 10.811 -17.751 -20.712 1.00 95.44 199 LEU A O 1
ATOM 1566 N N . GLN A 1 200 ? 9.236 -16.217 -20.262 1.00 96.25 200 GLN A N 1
ATOM 1567 C CA . GLN A 1 200 ? 8.292 -16.618 -21.307 1.00 96.25 200 GLN A CA 1
ATOM 1568 C C . GLN A 1 200 ? 8.161 -15.516 -22.365 1.00 96.25 200 GLN A C 1
ATOM 1570 O O . GLN A 1 200 ? 8.185 -14.340 -22.005 1.00 96.25 200 GLN A O 1
ATOM 1575 N N . PRO A 1 201 ? 8.024 -15.852 -23.660 1.00 96.94 201 PRO A N 1
ATOM 1576 C CA . PRO A 1 201 ? 7.853 -14.850 -24.709 1.00 96.94 201 PRO A CA 1
ATOM 1577 C C . PRO A 1 201 ? 6.558 -14.055 -24.501 1.00 96.94 201 PRO A C 1
ATOM 1579 O O . PRO A 1 201 ? 5.501 -14.635 -24.247 1.00 96.94 201 PRO A O 1
ATOM 1582 N N . LEU A 1 202 ? 6.639 -12.730 -24.635 1.00 95.50 202 LEU A N 1
ATOM 1583 C CA . LEU A 1 202 ? 5.484 -11.841 -24.536 1.00 95.50 202 LEU A CA 1
ATOM 1584 C C . LEU A 1 202 ? 4.820 -11.687 -25.917 1.00 95.50 202 LEU A C 1
ATOM 1586 O O . LEU A 1 202 ? 5.508 -11.308 -26.868 1.00 95.50 202 LEU A O 1
ATOM 1590 N N . PRO A 1 203 ? 3.507 -11.945 -26.066 1.00 93.19 203 PRO A N 1
ATOM 1591 C CA . PRO A 1 203 ? 2.806 -11.737 -27.334 1.00 93.19 203 PRO A CA 1
ATOM 1592 C C . PRO A 1 203 ? 2.929 -10.295 -27.850 1.00 93.19 203 PRO A C 1
ATOM 1594 O O . PRO A 1 203 ? 2.711 -9.345 -27.100 1.00 93.19 203 PRO A O 1
ATOM 1597 N N . GLY A 1 204 ? 3.266 -10.131 -29.134 1.00 92.88 204 GLY A N 1
ATOM 1598 C CA . GLY A 1 204 ? 3.554 -8.820 -29.736 1.00 92.88 204 GLY A CA 1
ATOM 1599 C C . GLY A 1 204 ? 4.972 -8.307 -29.456 1.00 92.88 204 GLY A C 1
ATOM 1600 O O . GLY A 1 204 ? 5.352 -7.246 -29.946 1.00 92.88 204 GLY A O 1
ATOM 1601 N N . GLY A 1 205 ? 5.757 -9.060 -28.683 1.00 95.50 205 GLY A N 1
ATOM 1602 C CA . GLY A 1 205 ? 7.140 -8.777 -28.325 1.00 95.50 205 GLY A CA 1
ATOM 1603 C C . GLY A 1 205 ? 8.184 -9.365 -29.274 1.00 95.50 205 GLY A C 1
ATOM 1604 O O . GLY A 1 205 ? 9.376 -9.327 -28.958 1.00 95.50 205 GLY A O 1
ATOM 1605 N N . GLU A 1 206 ? 7.773 -9.946 -30.405 1.00 96.81 206 GLU A N 1
ATOM 1606 C CA . GLU A 1 206 ? 8.688 -10.581 -31.353 1.00 96.81 206 GLU A CA 1
ATOM 1607 C C . GLU A 1 206 ? 9.672 -9.568 -31.939 1.00 96.81 206 GLU A C 1
ATOM 1609 O O . GLU A 1 206 ? 10.873 -9.794 -31.836 1.00 96.81 206 GLU A O 1
ATOM 1614 N N . GLU A 1 207 ? 9.179 -8.465 -32.510 1.00 96.44 207 GLU A N 1
ATOM 1615 C CA . GLU A 1 207 ? 9.963 -7.323 -33.001 1.00 96.44 207 GLU A CA 1
ATOM 1616 C C . GLU A 1 207 ? 9.035 -6.126 -33.276 1.00 96.44 207 GLU A C 1
ATOM 1618 O O . GLU A 1 207 ? 8.025 -6.276 -33.967 1.00 96.44 207 GLU A O 1
ATOM 1623 N N . PHE A 1 208 ? 9.374 -4.936 -32.775 1.00 96.12 208 PHE A N 1
ATOM 1624 C CA . PHE A 1 208 ? 8.653 -3.696 -33.068 1.00 96.12 208 PHE A CA 1
ATOM 1625 C C . PHE A 1 208 ? 9.577 -2.463 -33.049 1.00 96.12 208 PHE A C 1
ATOM 1627 O O . PHE A 1 208 ? 10.485 -2.368 -32.216 1.00 96.12 208 PHE A O 1
ATOM 1634 N N . PRO A 1 209 ? 9.370 -1.500 -33.964 1.00 95.31 209 PRO A N 1
ATOM 1635 C CA . PRO A 1 209 ? 10.054 -0.216 -33.918 1.00 95.31 209 PRO A CA 1
ATOM 1636 C C . PRO A 1 209 ? 9.414 0.711 -32.876 1.00 95.31 209 PRO A C 1
ATOM 1638 O O . PRO A 1 209 ? 8.200 0.707 -32.702 1.00 95.31 209 PRO A O 1
ATOM 1641 N N . VAL A 1 210 ? 10.232 1.552 -32.249 1.00 93.75 210 VAL A N 1
ATOM 1642 C CA . VAL A 1 210 ? 9.812 2.681 -31.412 1.00 93.75 210 VAL A CA 1
ATOM 1643 C C . VAL A 1 210 ? 10.400 3.950 -32.032 1.00 93.75 210 VAL A C 1
ATOM 1645 O O . VAL A 1 210 ? 11.610 4.211 -31.959 1.00 93.75 210 VAL A O 1
ATOM 1648 N N . LEU A 1 211 ? 9.567 4.711 -32.738 1.00 92.06 211 LEU A N 1
ATOM 1649 C CA . LEU A 1 211 ? 9.959 5.957 -33.400 1.00 92.06 211 LEU A CA 1
ATOM 1650 C C . LEU A 1 211 ? 10.288 7.040 -32.358 1.00 92.06 211 LEU A C 1
ATOM 1652 O O . LEU A 1 211 ? 9.767 6.990 -31.249 1.00 92.06 211 LEU A O 1
ATOM 1656 N N . PRO A 1 212 ? 11.122 8.048 -32.676 1.00 90.00 212 PRO A N 1
ATOM 1657 C CA . PRO A 1 212 ? 11.355 9.164 -31.760 1.00 90.00 212 PRO A CA 1
ATOM 1658 C C . PRO A 1 212 ? 10.034 9.788 -31.293 1.00 90.00 212 PRO A C 1
ATOM 1660 O O . PRO A 1 212 ? 9.169 10.069 -32.122 1.00 90.00 212 PRO A O 1
ATOM 1663 N N . THR A 1 213 ? 9.897 10.027 -29.986 1.00 84.56 213 THR A N 1
ATOM 1664 C CA . THR A 1 213 ? 8.684 10.523 -29.296 1.00 84.56 213 THR A CA 1
ATOM 1665 C C . THR A 1 213 ? 7.480 9.573 -29.288 1.00 84.56 213 THR A C 1
ATOM 1667 O O . THR A 1 213 ? 6.405 9.951 -28.829 1.00 84.56 213 THR A O 1
ATOM 1670 N N . GLU A 1 214 ? 7.638 8.347 -29.786 1.00 90.06 214 GLU A N 1
ATOM 1671 C CA . GLU A 1 214 ? 6.608 7.314 -29.721 1.00 90.06 214 GLU A CA 1
ATOM 1672 C C . GLU A 1 214 ? 6.693 6.532 -28.410 1.00 90.06 214 GLU A C 1
ATOM 1674 O O . GLU A 1 214 ? 7.780 6.300 -27.872 1.00 90.06 214 GLU A O 1
ATOM 1679 N N . LEU A 1 215 ? 5.525 6.089 -27.948 1.00 90.19 215 LEU A N 1
ATOM 1680 C CA . LEU A 1 215 ? 5.357 5.121 -26.879 1.00 90.19 215 LEU A CA 1
ATOM 1681 C C . LEU A 1 215 ? 4.671 3.881 -27.451 1.00 90.19 215 LEU A C 1
ATOM 1683 O O . LEU A 1 215 ? 3.563 3.969 -27.984 1.00 90.19 215 LEU A O 1
ATOM 1687 N N . VAL A 1 216 ? 5.316 2.726 -27.311 1.00 93.00 216 VAL A N 1
ATOM 1688 C CA . VAL A 1 216 ? 4.725 1.416 -27.617 1.00 93.00 216 VAL A CA 1
ATOM 1689 C C . VAL A 1 216 ? 4.393 0.716 -26.306 1.00 93.00 216 VAL A C 1
ATOM 1691 O O . VAL A 1 216 ? 5.179 0.782 -25.365 1.00 93.00 216 VAL A O 1
ATOM 1694 N N . ALA A 1 217 ? 3.241 0.048 -26.235 1.00 92.69 217 ALA A N 1
ATOM 1695 C CA . ALA A 1 217 ? 2.806 -0.670 -25.043 1.00 92.69 217 ALA A CA 1
ATOM 1696 C C . ALA A 1 217 ? 2.381 -2.106 -25.372 1.00 92.69 217 ALA A C 1
ATOM 1698 O O . ALA A 1 217 ? 1.648 -2.331 -26.337 1.00 92.69 217 ALA A O 1
ATOM 1699 N N . LEU A 1 218 ? 2.804 -3.060 -24.543 1.00 92.94 218 LEU A N 1
ATOM 1700 C CA . LEU A 1 218 ? 2.384 -4.461 -24.591 1.00 92.94 218 LEU A CA 1
ATOM 1701 C C . LEU A 1 218 ? 1.704 -4.844 -23.277 1.00 92.94 218 LEU A C 1
ATOM 1703 O O . LEU A 1 218 ? 2.069 -4.348 -22.214 1.00 92.94 218 LEU A O 1
ATOM 1707 N N . GLN A 1 219 ? 0.710 -5.726 -23.353 1.00 90.38 219 GLN A N 1
ATOM 1708 C CA . GLN A 1 219 ? -0.071 -6.154 -22.195 1.00 90.38 219 GLN A CA 1
ATOM 1709 C C . GLN A 1 219 ? 0.411 -7.490 -21.641 1.00 90.38 219 GLN A C 1
ATOM 1711 O O . GLN A 1 219 ? 0.682 -8.429 -22.391 1.00 90.38 219 GLN A O 1
ATOM 1716 N N . LEU A 1 220 ? 0.378 -7.598 -20.321 1.00 85.88 220 LEU A N 1
ATOM 1717 C CA . LEU A 1 220 ? 0.531 -8.823 -19.561 1.00 85.88 220 LEU A CA 1
ATOM 1718 C C . LEU A 1 220 ? -0.675 -8.963 -18.625 1.00 85.88 220 LEU A C 1
ATOM 1720 O O . LEU A 1 220 ? -1.061 -8.007 -17.962 1.00 85.88 220 LEU A O 1
ATOM 1724 N N . GLN A 1 221 ? -1.301 -10.135 -18.623 1.00 79.88 221 GLN A N 1
ATOM 1725 C CA . GLN A 1 221 ? -2.549 -10.413 -17.903 1.00 79.88 221 GLN A CA 1
ATOM 1726 C C . GLN A 1 221 ? -2.285 -11.308 -16.691 1.00 79.88 221 GLN A C 1
ATOM 1728 O O . GLN A 1 221 ? -1.320 -12.074 -16.699 1.00 79.88 221 GLN A O 1
ATOM 1733 N N . GLY A 1 222 ? -3.185 -11.273 -15.705 1.00 69.50 222 GLY A N 1
ATOM 1734 C CA . GLY A 1 222 ? -3.103 -12.141 -14.525 1.00 69.50 222 GLY A CA 1
ATOM 1735 C C . GLY A 1 222 ? -1.931 -11.793 -13.611 1.00 69.50 222 GLY A C 1
ATOM 1736 O O . GLY A 1 222 ? -1.334 -12.688 -13.021 1.00 69.50 222 GLY A O 1
ATOM 1737 N N . ILE A 1 223 ? -1.578 -10.508 -13.560 1.00 77.19 223 ILE A N 1
ATOM 1738 C CA . ILE A 1 223 ? -0.565 -9.980 -12.653 1.00 77.19 223 ILE A CA 1
ATOM 1739 C C . ILE A 1 223 ? -1.244 -9.533 -11.371 1.00 77.19 223 ILE A C 1
ATOM 1741 O O . ILE A 1 223 ? -2.323 -8.941 -11.417 1.00 77.19 223 ILE A O 1
ATOM 1745 N N . HIS A 1 224 ? -0.603 -9.824 -10.246 1.00 62.06 224 HIS A N 1
ATOM 1746 C CA . HIS A 1 224 ? -1.084 -9.485 -8.921 1.00 62.06 224 HIS A CA 1
ATOM 1747 C C . HIS A 1 224 ? -0.163 -8.458 -8.250 1.00 62.06 224 HIS A C 1
ATOM 1749 O O . HIS A 1 224 ? 1.020 -8.350 -8.587 1.00 62.06 224 HIS A O 1
ATOM 1755 N N . PRO A 1 225 ? -0.680 -7.678 -7.287 1.00 64.62 225 PRO A N 1
ATOM 1756 C CA . PRO A 1 225 ? 0.167 -6.858 -6.434 1.00 64.62 225 PRO A CA 1
ATOM 1757 C C . PRO A 1 225 ? 1.255 -7.696 -5.749 1.00 64.62 225 PRO A C 1
ATOM 1759 O O . PRO A 1 225 ? 1.037 -8.868 -5.448 1.00 64.62 225 PRO A O 1
ATOM 1762 N N . LEU A 1 226 ? 2.417 -7.089 -5.498 1.00 63.78 226 LEU A N 1
ATOM 1763 C CA . LEU A 1 226 ? 3.630 -7.737 -4.975 1.00 63.78 226 LEU A CA 1
ATOM 1764 C C . LEU A 1 226 ? 4.299 -8.757 -5.909 1.00 63.78 226 LEU A C 1
ATOM 1766 O O . LEU A 1 226 ? 5.386 -9.235 -5.579 1.00 63.78 226 LEU A O 1
ATOM 1770 N N . ASP A 1 227 ? 3.737 -9.049 -7.086 1.00 74.44 227 ASP A N 1
ATOM 1771 C CA . ASP A 1 227 ? 4.476 -9.799 -8.097 1.00 74.44 227 ASP A CA 1
ATOM 1772 C C . ASP A 1 227 ? 5.719 -9.007 -8.524 1.00 74.44 227 ASP A C 1
ATOM 1774 O O . ASP A 1 227 ? 5.662 -7.825 -8.875 1.00 74.44 227 ASP A O 1
ATOM 1778 N N . THR A 1 228 ? 6.864 -9.679 -8.533 1.00 83.44 228 THR A N 1
ATOM 1779 C CA . THR A 1 228 ? 8.084 -9.179 -9.156 1.00 83.44 228 THR A CA 1
ATOM 1780 C C . THR A 1 228 ? 8.049 -9.524 -10.639 1.00 83.44 228 THR A C 1
ATOM 1782 O O . THR A 1 228 ? 7.995 -10.693 -11.026 1.00 83.44 228 THR A O 1
ATOM 1785 N N . ILE A 1 229 ? 8.145 -8.504 -11.479 1.00 92.56 229 ILE A N 1
ATOM 1786 C CA . ILE A 1 229 ? 8.172 -8.628 -12.929 1.00 92.56 229 ILE A CA 1
ATOM 1787 C C . ILE A 1 229 ? 9.601 -8.433 -13.401 1.00 92.56 229 ILE A C 1
ATOM 1789 O O . ILE A 1 229 ? 10.224 -7.427 -13.078 1.00 92.56 229 ILE A O 1
ATOM 1793 N N . VAL A 1 230 ? 10.107 -9.383 -14.189 1.00 96.00 230 VAL A N 1
ATOM 1794 C CA . VAL A 1 230 ? 11.386 -9.253 -14.894 1.00 96.00 230 VAL A CA 1
ATOM 1795 C C . VAL A 1 230 ? 11.123 -9.264 -16.389 1.00 96.00 230 VAL A C 1
ATOM 1797 O O . VAL A 1 230 ? 10.624 -10.252 -16.925 1.00 96.00 230 VAL A O 1
ATOM 1800 N N . VAL A 1 231 ? 11.480 -8.179 -17.065 1.00 97.12 231 VAL A N 1
ATOM 1801 C CA . VAL A 1 231 ? 11.355 -8.000 -18.511 1.00 97.12 231 VAL A CA 1
ATOM 1802 C C . VAL A 1 231 ? 12.736 -8.115 -19.139 1.00 97.12 231 VAL A C 1
ATOM 1804 O O . VAL A 1 231 ? 13.662 -7.418 -18.737 1.00 97.12 231 VAL A O 1
ATOM 1807 N N . ARG A 1 232 ? 12.875 -8.978 -20.144 1.00 96.69 232 ARG A N 1
ATOM 1808 C CA . ARG A 1 232 ? 14.101 -9.171 -20.923 1.00 96.69 232 ARG A CA 1
ATOM 1809 C C . ARG A 1 232 ? 13.837 -8.861 -22.385 1.00 96.69 232 ARG A C 1
ATOM 1811 O O . ARG A 1 232 ? 12.945 -9.468 -22.970 1.00 96.69 232 ARG A O 1
ATOM 1818 N N . TYR A 1 233 ? 14.622 -7.989 -23.006 1.00 97.50 233 TYR A N 1
ATOM 1819 C CA . TYR A 1 233 ? 14.470 -7.663 -24.429 1.00 97.50 233 TYR A CA 1
ATOM 1820 C C . TYR A 1 233 ? 15.802 -7.305 -25.088 1.00 97.50 233 TYR A C 1
ATOM 1822 O O . TYR A 1 233 ? 16.761 -6.924 -24.425 1.00 97.50 233 TYR A O 1
ATOM 1830 N N . ASP A 1 234 ? 15.874 -7.448 -26.409 1.00 96.56 234 ASP A N 1
ATOM 1831 C CA . ASP A 1 234 ? 17.038 -7.049 -27.196 1.00 96.56 234 ASP A CA 1
ATOM 1832 C C . ASP A 1 234 ? 16.786 -5.683 -27.843 1.00 96.56 234 ASP A C 1
ATOM 1834 O O . ASP A 1 234 ? 15.727 -5.453 -28.434 1.00 96.56 234 ASP A O 1
ATOM 1838 N N . VAL A 1 235 ? 17.785 -4.804 -27.780 1.00 95.06 235 VAL A N 1
ATOM 1839 C CA . VAL A 1 235 ? 17.785 -3.505 -28.455 1.00 95.06 235 VAL A CA 1
ATOM 1840 C C . VAL A 1 235 ? 18.635 -3.581 -29.714 1.00 95.06 235 VAL A C 1
ATOM 1842 O O . VAL A 1 235 ? 19.804 -3.985 -29.685 1.00 95.06 235 VAL A O 1
ATOM 1845 N N . VAL A 1 236 ? 18.041 -3.180 -30.833 1.00 92.44 236 VAL A N 1
ATOM 1846 C CA . VAL A 1 236 ? 18.641 -3.249 -32.163 1.00 92.44 236 VAL A CA 1
ATOM 1847 C C . VAL A 1 236 ? 18.875 -1.839 -32.704 1.00 92.44 236 VAL A C 1
ATOM 1849 O O . VAL A 1 236 ? 17.983 -0.988 -32.658 1.00 92.44 236 VAL A O 1
ATOM 1852 N N . THR A 1 237 ? 20.081 -1.599 -33.224 1.00 82.31 237 THR A N 1
ATOM 1853 C CA . THR A 1 237 ? 20.455 -0.323 -33.844 1.00 82.31 237 THR A CA 1
ATOM 1854 C C . THR A 1 237 ? 19.681 -0.075 -35.140 1.00 82.31 237 THR A C 1
ATOM 1856 O O . THR A 1 237 ? 19.171 -1.027 -35.743 1.00 82.31 237 THR A O 1
ATOM 1859 N N . PRO A 1 238 ? 19.650 1.172 -35.647 1.00 79.25 238 PRO A N 1
ATOM 1860 C CA . PRO A 1 238 ? 19.083 1.475 -36.963 1.00 79.25 238 PRO A CA 1
ATOM 1861 C C . PRO A 1 238 ? 19.668 0.638 -38.118 1.00 79.25 238 PRO A C 1
ATOM 1863 O O . PRO A 1 238 ? 19.005 0.428 -39.132 1.00 79.25 238 PRO A O 1
ATOM 1866 N N . GLU A 1 239 ? 20.896 0.127 -37.975 1.00 80.50 239 GLU A N 1
ATOM 1867 C CA . GLU A 1 239 ? 21.572 -0.744 -38.947 1.00 80.50 239 GLU A CA 1
ATOM 1868 C C . GLU A 1 239 ? 21.210 -2.237 -38.806 1.00 80.50 239 GLU A C 1
ATOM 1870 O O . GLU A 1 239 ? 21.725 -3.068 -39.558 1.00 80.50 239 GLU A O 1
ATOM 1875 N N . GLY A 1 240 ? 20.340 -2.601 -37.859 1.00 81.81 240 GLY A N 1
ATOM 1876 C CA . GLY A 1 240 ? 19.870 -3.975 -37.660 1.00 81.81 240 GLY A CA 1
ATOM 1877 C C . GLY A 1 240 ? 20.781 -4.851 -36.790 1.00 81.81 240 GLY A C 1
ATOM 1878 O O . GLY A 1 240 ? 20.638 -6.077 -36.791 1.00 81.81 240 GLY A O 1
ATOM 1879 N N . LEU A 1 241 ? 21.728 -4.261 -36.052 1.00 85.19 241 LEU A N 1
ATOM 1880 C CA . LEU A 1 241 ? 22.624 -4.988 -35.146 1.00 85.19 241 LEU A CA 1
ATOM 1881 C C . LEU A 1 241 ? 22.084 -4.969 -33.714 1.00 85.19 241 LEU A C 1
ATOM 1883 O O . LEU A 1 241 ? 21.689 -3.921 -33.222 1.00 85.19 241 LEU A O 1
ATOM 1887 N N . VAL A 1 242 ? 22.110 -6.105 -33.011 1.00 84.62 242 VAL A N 1
ATOM 1888 C CA . VAL A 1 242 ? 21.814 -6.121 -31.565 1.00 84.62 242 VAL A CA 1
ATOM 1889 C C . VAL A 1 242 ? 22.943 -5.402 -30.833 1.00 84.62 242 VAL A C 1
ATOM 1891 O O . VAL A 1 242 ? 24.093 -5.853 -30.883 1.00 84.62 242 VAL A O 1
ATOM 1894 N N . GLN A 1 243 ? 22.609 -4.296 -30.176 1.00 90.31 243 GLN A N 1
ATOM 1895 C CA . GLN A 1 243 ? 23.550 -3.474 -29.418 1.00 90.31 243 GLN A CA 1
ATOM 1896 C C . GLN A 1 243 ? 23.469 -3.736 -27.918 1.00 90.31 243 GLN A C 1
ATOM 1898 O O . GLN A 1 243 ? 24.490 -3.620 -27.242 1.00 90.31 243 GLN A O 1
ATOM 1903 N N . ALA A 1 244 ? 22.302 -4.140 -27.415 1.00 93.94 244 ALA A N 1
ATOM 1904 C CA . ALA A 1 244 ? 22.143 -4.519 -26.021 1.00 93.94 244 ALA A CA 1
ATOM 1905 C C . ALA A 1 244 ? 21.106 -5.631 -25.824 1.00 93.94 244 ALA A C 1
ATOM 1907 O O . ALA A 1 244 ? 20.178 -5.768 -26.625 1.00 93.94 244 ALA A O 1
ATOM 1908 N N . THR A 1 245 ? 21.265 -6.397 -24.747 1.00 94.75 245 THR A N 1
ATOM 1909 C CA . THR A 1 245 ? 20.183 -7.174 -24.132 1.00 94.75 245 THR A CA 1
ATOM 1910 C C . THR A 1 245 ? 19.916 -6.567 -22.764 1.00 94.75 245 THR A C 1
ATOM 1912 O O . THR A 1 245 ? 20.809 -6.529 -21.919 1.00 94.75 245 THR A O 1
ATOM 1915 N N . ASP A 1 246 ? 18.694 -6.109 -22.555 1.00 95.50 246 ASP A N 1
ATOM 1916 C CA . ASP A 1 246 ? 18.288 -5.403 -21.353 1.00 95.50 246 ASP A CA 1
ATOM 1917 C C . ASP A 1 246 ? 17.446 -6.319 -20.467 1.00 95.50 246 ASP A C 1
ATOM 1919 O O . ASP A 1 246 ? 16.624 -7.098 -20.959 1.00 95.50 246 ASP A O 1
ATOM 1923 N N . PHE A 1 247 ? 17.645 -6.182 -19.161 1.00 95.00 247 PHE A N 1
ATOM 1924 C CA . PHE A 1 247 ? 16.839 -6.760 -18.100 1.00 95.00 247 PHE A CA 1
ATOM 1925 C C . PHE A 1 247 ? 16.321 -5.619 -17.236 1.00 95.00 247 PHE A C 1
ATOM 1927 O O . PHE A 1 247 ? 17.091 -4.781 -16.770 1.00 95.00 247 PHE A O 1
ATOM 1934 N N . VAL A 1 248 ? 15.014 -5.587 -17.029 1.00 94.69 248 VAL A N 1
ATOM 1935 C CA . VAL A 1 248 ? 14.355 -4.596 -16.188 1.00 94.69 248 VAL A CA 1
ATOM 1936 C C . VAL A 1 248 ? 13.498 -5.333 -15.183 1.00 94.69 248 VAL A C 1
ATOM 1938 O O . VAL A 1 248 ? 12.711 -6.196 -15.568 1.00 94.69 248 VAL A O 1
ATOM 1941 N N . GLN A 1 249 ? 13.659 -5.012 -13.907 1.00 93.25 249 GLN A N 1
ATOM 1942 C CA . GLN A 1 249 ? 12.897 -5.605 -12.826 1.00 93.25 249 GLN A CA 1
ATOM 1943 C C . GLN A 1 249 ? 12.210 -4.531 -11.996 1.00 93.25 249 GLN A C 1
ATOM 1945 O O . GLN A 1 249 ? 12.788 -3.496 -11.674 1.00 93.25 249 GLN A O 1
ATOM 1950 N N . PHE A 1 250 ? 10.973 -4.825 -11.618 1.00 84.88 250 PHE A N 1
ATOM 1951 C CA . PHE A 1 250 ? 10.215 -4.046 -10.655 1.00 84.88 250 PHE A CA 1
ATOM 1952 C C . PHE A 1 250 ? 9.237 -4.950 -9.916 1.00 84.88 250 PHE A C 1
ATOM 1954 O O . PHE A 1 250 ? 8.900 -6.040 -10.377 1.00 84.88 250 PHE A O 1
ATOM 1961 N N . THR A 1 251 ? 8.771 -4.487 -8.765 1.00 79.75 251 THR A N 1
ATOM 1962 C CA . THR A 1 251 ? 7.689 -5.144 -8.032 1.00 79.75 251 THR A CA 1
ATOM 1963 C C . THR A 1 251 ? 6.421 -4.331 -8.213 1.00 79.75 251 THR A C 1
ATOM 1965 O O . THR A 1 251 ? 6.445 -3.112 -8.038 1.00 79.75 251 THR A O 1
ATOM 1968 N N . VAL A 1 252 ? 5.326 -4.992 -8.588 1.00 70.75 252 VAL A N 1
ATOM 1969 C CA . VAL A 1 252 ? 4.017 -4.344 -8.686 1.00 70.75 252 VAL A CA 1
ATOM 1970 C C . VAL A 1 252 ? 3.647 -3.836 -7.291 1.00 70.75 252 VAL A C 1
ATOM 1972 O O . VAL A 1 252 ? 3.682 -4.628 -6.344 1.00 70.75 252 VAL A O 1
ATOM 1975 N N . PRO A 1 253 ? 3.321 -2.541 -7.126 1.00 62.72 253 PRO A N 1
ATOM 1976 C CA . PRO A 1 253 ? 2.975 -1.997 -5.822 1.00 62.72 253 PRO A CA 1
ATOM 1977 C C . PRO A 1 253 ? 1.847 -2.814 -5.188 1.00 62.72 253 PRO A C 1
ATOM 1979 O O . PRO A 1 253 ? 0.924 -3.209 -5.911 1.00 62.72 253 PRO A O 1
ATOM 1982 N N . PRO A 1 254 ? 1.867 -3.045 -3.862 1.00 57.94 254 PRO A N 1
ATOM 1983 C CA . PRO A 1 254 ? 0.655 -3.467 -3.176 1.00 57.94 254 PRO A CA 1
ATOM 1984 C C . PRO A 1 254 ? -0.454 -2.430 -3.429 1.00 57.94 254 PRO A C 1
ATOM 1986 O O . PRO A 1 254 ? -0.142 -1.264 -3.697 1.00 57.94 254 PRO A O 1
ATOM 1989 N N . PRO A 1 255 ? -1.740 -2.807 -3.342 1.00 56.88 255 PRO A N 1
ATOM 1990 C CA . PRO A 1 255 ? -2.809 -1.822 -3.322 1.00 56.88 255 PRO A CA 1
ATOM 1991 C C . PRO A 1 255 ? -2.553 -0.902 -2.128 1.00 56.88 255 PRO A C 1
ATOM 1993 O O . PRO A 1 255 ? -2.544 -1.362 -0.989 1.00 56.88 255 PRO A O 1
ATOM 1996 N N . THR A 1 256 ? -2.279 0.372 -2.379 1.00 67.94 256 THR A N 1
ATOM 1997 C CA . THR A 1 256 ? -2.050 1.336 -1.309 1.00 67.94 256 THR A CA 1
ATOM 1998 C C . THR A 1 256 ? -3.363 1.966 -0.881 1.00 67.94 256 THR A C 1
ATOM 2000 O O . THR A 1 256 ? -4.297 2.144 -1.671 1.00 67.94 256 THR A O 1
ATOM 2003 N N . TYR A 1 257 ? -3.431 2.290 0.403 1.00 84.88 257 TYR A N 1
ATOM 2004 C CA . TYR A 1 257 ? -4.417 3.218 0.916 1.00 84.88 257 TYR A CA 1
ATOM 2005 C C . TYR A 1 257 ? -3.779 4.610 0.901 1.00 84.88 257 TYR A C 1
ATOM 2007 O O . TYR A 1 257 ? -2.900 4.921 1.707 1.00 84.88 257 TYR A O 1
ATOM 2015 N N . ASP A 1 258 ? -4.167 5.413 -0.085 1.00 90.62 258 ASP A N 1
ATOM 2016 C CA . ASP A 1 258 ? -3.586 6.723 -0.357 1.00 90.62 258 ASP A CA 1
ATOM 2017 C C . ASP A 1 258 ? -4.433 7.816 0.283 1.00 90.62 258 ASP A C 1
ATOM 2019 O O . ASP A 1 258 ? -5.658 7.864 0.136 1.00 90.62 258 ASP A O 1
ATOM 2023 N N . VAL A 1 259 ? -3.769 8.742 0.958 1.00 93.62 259 VAL A N 1
ATOM 2024 C CA . VAL A 1 259 ? -4.399 9.897 1.583 1.00 93.62 259 VAL A CA 1
ATOM 2025 C C . VAL A 1 259 ? -3.643 11.129 1.148 1.00 93.62 259 VAL A C 1
ATOM 2027 O O . VAL A 1 259 ? -2.449 11.252 1.394 1.00 93.62 259 VAL A O 1
ATOM 2030 N N . ASN A 1 260 ? -4.347 12.075 0.551 1.00 93.19 260 ASN A N 1
ATOM 2031 C CA . ASN A 1 260 ? -3.806 13.374 0.214 1.00 93.19 260 ASN A CA 1
ATOM 2032 C C . ASN A 1 260 ? -4.720 14.475 0.766 1.00 93.19 260 ASN A C 1
ATOM 2034 O O . ASN A 1 260 ? -5.943 14.327 0.808 1.00 93.19 260 ASN A O 1
ATOM 2038 N N . LYS A 1 261 ? -4.137 15.557 1.280 1.00 93.00 261 LYS A N 1
ATOM 2039 C CA . LYS A 1 261 ? -4.861 16.611 1.992 1.00 93.00 261 LYS A CA 1
ATOM 2040 C C . LYS A 1 261 ? -4.404 17.990 1.550 1.00 93.00 261 LYS A C 1
ATOM 2042 O O . LYS A 1 261 ? -3.227 18.334 1.629 1.00 93.00 261 LYS A O 1
ATOM 2047 N N . ASP A 1 262 ? -5.367 18.812 1.152 1.00 91.75 262 ASP A N 1
ATOM 2048 C CA . ASP A 1 262 ? -5.219 20.256 0.994 1.00 91.75 262 ASP A CA 1
ATOM 2049 C C . ASP A 1 262 ? -5.624 20.950 2.298 1.00 91.75 262 ASP A C 1
ATOM 2051 O O . ASP A 1 262 ? -6.808 21.182 2.552 1.00 91.75 262 ASP A O 1
ATOM 2055 N N . ILE A 1 263 ? -4.644 21.312 3.122 1.00 92.31 263 ILE A N 1
ATOM 2056 C CA . ILE A 1 263 ? -4.869 21.816 4.478 1.00 92.31 263 ILE A CA 1
ATOM 2057 C C . ILE A 1 263 ? -4.651 23.321 4.498 1.00 92.31 263 ILE A C 1
ATOM 2059 O O . ILE A 1 263 ? -3.538 23.820 4.324 1.00 92.31 263 ILE A O 1
ATOM 2063 N N . ARG A 1 264 ? -5.718 24.071 4.754 1.00 92.25 264 ARG A N 1
ATOM 2064 C CA . ARG A 1 264 ? -5.657 25.512 4.972 1.00 92.25 264 ARG A CA 1
ATOM 2065 C C . ARG A 1 264 ? -5.371 25.804 6.437 1.00 92.25 264 ARG A C 1
ATOM 2067 O O . ARG A 1 264 ? -6.248 25.579 7.265 1.00 92.25 264 ARG A O 1
ATOM 2074 N N . ASN A 1 265 ? -4.197 26.353 6.748 1.00 91.12 265 ASN A N 1
ATOM 2075 C CA . ASN A 1 265 ? -3.868 26.791 8.102 1.00 91.12 265 ASN A CA 1
ATOM 2076 C C . ASN A 1 265 ? -4.820 27.917 8.515 1.00 91.12 265 ASN A C 1
ATOM 2078 O O . ASN A 1 265 ? -4.936 28.926 7.827 1.00 91.12 265 ASN A O 1
ATOM 2082 N N . LEU A 1 266 ? -5.522 27.748 9.625 1.00 87.81 266 LEU A N 1
ATOM 2083 C CA . LEU A 1 266 ? -6.360 28.785 10.228 1.00 87.81 266 LEU A CA 1
ATOM 2084 C C . LEU A 1 266 ? -5.908 29.116 11.662 1.00 87.81 266 LEU A C 1
ATOM 2086 O O . LEU A 1 266 ? -6.480 30.001 12.298 1.00 87.81 266 LEU A O 1
ATOM 2090 N N . GLY A 1 267 ? -4.875 28.422 12.144 1.00 83.06 267 GLY A N 1
ATOM 2091 C CA . GLY A 1 267 ? -4.216 28.651 13.418 1.00 83.06 267 GLY A CA 1
ATOM 2092 C C . GLY A 1 267 ? -3.039 29.633 13.308 1.00 83.06 267 GLY A C 1
ATOM 2093 O O . GLY A 1 267 ? -3.027 30.499 12.429 1.00 83.06 267 GLY A O 1
ATOM 2094 N N . PRO A 1 268 ? -2.057 29.554 14.226 1.00 86.00 268 PRO A N 1
ATOM 2095 C CA . PRO A 1 268 ? -0.890 30.433 14.220 1.00 86.00 268 PRO A CA 1
ATOM 2096 C C . PRO A 1 268 ? 0.053 30.144 13.035 1.00 86.00 268 PRO A C 1
ATOM 2098 O O . PRO A 1 268 ? -0.021 29.063 12.447 1.00 86.00 268 PRO A O 1
ATOM 2101 N N . PRO A 1 269 ? 0.972 31.075 12.708 1.00 91.06 269 PRO A N 1
ATOM 2102 C CA . PRO A 1 269 ? 2.047 30.807 11.758 1.00 91.06 269 PRO A CA 1
ATOM 2103 C C . PRO A 1 269 ? 2.845 29.567 12.173 1.00 91.06 269 PRO A C 1
ATOM 2105 O O . PRO A 1 269 ? 3.188 29.419 13.349 1.00 91.06 269 PRO A O 1
ATOM 2108 N N . ALA A 1 270 ? 3.129 28.695 11.212 1.00 93.19 270 ALA A N 1
ATOM 2109 C CA . ALA A 1 270 ? 3.800 27.419 11.433 1.00 93.19 270 ALA A CA 1
ATOM 2110 C C . ALA A 1 270 ? 4.958 27.217 10.455 1.00 93.19 270 ALA A C 1
ATOM 2112 O O . ALA A 1 270 ? 5.126 27.997 9.526 1.00 93.19 270 ALA A O 1
ATOM 2113 N N . HIS A 1 271 ? 5.760 26.179 10.661 1.00 93.12 271 HIS A N 1
ATOM 2114 C CA . HIS A 1 271 ? 6.851 25.824 9.747 1.00 93.12 271 HIS A CA 1
ATOM 2115 C C . HIS A 1 271 ? 6.767 24.383 9.263 1.00 93.12 271 HIS A C 1
ATOM 2117 O O . HIS A 1 271 ? 7.175 24.105 8.141 1.00 93.12 271 HIS A O 1
ATOM 2123 N N . ASP A 1 272 ? 6.203 23.494 10.079 1.00 94.06 272 ASP A N 1
ATOM 2124 C CA . ASP A 1 272 ? 6.084 22.081 9.751 1.00 94.06 272 ASP A CA 1
ATOM 2125 C C . ASP A 1 272 ? 4.725 21.530 10.201 1.00 94.06 272 ASP A C 1
ATOM 2127 O O . ASP A 1 272 ? 3.947 22.185 10.915 1.00 94.06 272 ASP A O 1
ATOM 2131 N N . LEU A 1 273 ? 4.436 20.308 9.762 1.00 94.69 273 LEU A N 1
ATOM 2132 C CA . LEU A 1 273 ? 3.220 19.576 10.095 1.00 94.69 273 LEU A CA 1
ATOM 2133 C C . LEU A 1 273 ? 3.578 18.164 10.562 1.00 94.69 273 LEU A C 1
ATOM 2135 O O . LEU A 1 273 ? 4.365 17.464 9.926 1.00 94.69 273 LEU A O 1
ATOM 2139 N N . THR A 1 274 ? 2.967 17.732 11.664 1.00 95.31 274 THR A N 1
ATOM 2140 C CA . THR A 1 274 ? 3.061 16.353 12.157 1.00 95.31 274 THR A CA 1
ATOM 2141 C C . THR A 1 274 ? 1.697 15.672 12.120 1.00 95.31 274 THR A C 1
ATOM 2143 O O . THR A 1 274 ? 0.695 16.264 12.528 1.00 95.31 274 THR A O 1
ATOM 2146 N N . VAL A 1 275 ? 1.681 14.411 11.683 1.00 95.69 275 VAL A N 1
ATOM 2147 C CA . VAL A 1 275 ? 0.533 13.494 11.720 1.00 95.69 275 VAL A CA 1
ATOM 2148 C C . VAL A 1 275 ? 0.908 12.276 12.557 1.00 95.69 275 VAL A C 1
ATOM 2150 O O . VAL A 1 275 ? 1.982 11.711 12.371 1.00 95.69 275 VAL A O 1
ATOM 2153 N N . ILE A 1 276 ? 0.026 11.856 13.459 1.00 94.81 276 ILE A N 1
ATOM 2154 C CA . ILE A 1 276 ? 0.156 10.624 14.237 1.00 94.81 276 ILE A CA 1
ATOM 2155 C C . ILE A 1 276 ? -0.970 9.676 13.825 1.00 94.81 276 ILE A C 1
ATOM 2157 O O . ILE A 1 276 ? -2.145 9.988 14.026 1.00 94.81 276 ILE A O 1
ATOM 2161 N N . LEU A 1 277 ? -0.610 8.523 13.271 1.00 92.69 277 LEU A N 1
ATOM 2162 C CA . LEU A 1 277 ? -1.515 7.427 12.934 1.00 92.69 277 LEU A CA 1
ATOM 2163 C C . LEU A 1 277 ? -1.575 6.422 14.085 1.00 92.69 277 LEU A C 1
ATOM 2165 O O . LEU A 1 277 ? -0.563 6.161 14.731 1.00 92.69 277 LEU A O 1
ATOM 2169 N N . SER A 1 278 ? -2.750 5.861 14.358 1.00 87.50 278 SER A N 1
ATOM 2170 C CA . SER A 1 278 ? -2.883 4.756 15.309 1.00 87.50 278 SER A CA 1
ATOM 2171 C C . SER A 1 278 ? -2.101 3.534 14.846 1.00 87.50 278 SER A C 1
ATOM 2173 O O . SER A 1 278 ? -2.182 3.191 13.674 1.00 87.50 278 SER A O 1
ATOM 2175 N N . GLY A 1 279 ? -1.454 2.837 15.779 1.00 82.44 279 GLY A N 1
ATOM 2176 C CA . GLY A 1 279 ? -0.796 1.565 15.483 1.00 82.44 279 GLY A CA 1
ATOM 2177 C C . GLY A 1 279 ? 0.573 1.712 14.817 1.00 82.44 279 GLY A C 1
ATOM 2178 O O . GLY A 1 279 ? 1.077 2.817 14.606 1.00 82.44 279 GLY A O 1
ATOM 2179 N N . SER A 1 280 ? 1.203 0.569 14.547 1.00 81.62 280 SER A N 1
ATOM 2180 C CA . SER A 1 280 ? 2.533 0.483 13.939 1.00 81.62 280 SER A CA 1
ATOM 2181 C C . SER A 1 280 ? 2.418 0.326 12.426 1.00 81.62 280 SER A C 1
ATOM 2183 O O . SER A 1 280 ? 2.533 -0.773 11.891 1.00 81.62 280 SER A O 1
ATOM 2185 N N . GLU A 1 281 ? 2.250 1.452 11.751 1.00 79.69 281 GLU A N 1
ATOM 2186 C CA . GLU A 1 281 ? 2.028 1.522 10.308 1.00 79.69 281 GLU A CA 1
ATOM 2187 C C . GLU A 1 281 ? 3.317 1.559 9.489 1.00 79.69 281 GLU A C 1
ATOM 2189 O O . GLU A 1 281 ? 4.268 2.270 9.838 1.00 79.69 281 GLU A O 1
ATOM 2194 N N . MET A 1 282 ? 3.308 0.870 8.343 1.00 78.44 282 MET A N 1
ATOM 2195 C CA . MET A 1 282 ? 4.311 1.038 7.293 1.00 78.44 282 MET A CA 1
ATOM 2196 C C . MET A 1 282 ? 3.837 2.098 6.294 1.00 78.44 282 MET A C 1
ATOM 2198 O O . MET A 1 282 ? 2.935 1.856 5.491 1.00 78.44 282 MET A O 1
ATOM 2202 N N . VAL A 1 283 ? 4.477 3.266 6.329 1.00 81.94 283 VAL A N 1
ATOM 2203 C CA . VAL A 1 283 ? 4.289 4.319 5.323 1.00 81.94 283 VAL A CA 1
ATOM 2204 C C . VAL A 1 283 ? 5.117 3.954 4.093 1.00 81.94 283 VAL A C 1
ATOM 2206 O O . VAL A 1 283 ? 6.346 3.904 4.165 1.00 81.94 283 VAL A O 1
ATOM 2209 N N . THR A 1 284 ? 4.448 3.655 2.984 1.00 75.62 284 THR A N 1
ATOM 2210 C CA . THR A 1 284 ? 5.071 3.133 1.755 1.00 75.62 284 THR A CA 1
ATOM 2211 C C . THR A 1 284 ? 5.410 4.229 0.752 1.00 75.62 284 THR A C 1
ATOM 2213 O O . THR A 1 284 ? 6.323 4.058 -0.053 1.00 75.62 284 THR A O 1
ATOM 2216 N N . ASN A 1 285 ? 4.708 5.360 0.818 1.00 78.19 285 ASN A N 1
ATOM 2217 C CA . ASN A 1 285 ? 4.949 6.532 -0.013 1.00 78.19 285 ASN A CA 1
ATOM 2218 C C . ASN A 1 285 ? 4.549 7.813 0.734 1.00 78.19 285 ASN A C 1
ATOM 2220 O O . ASN A 1 285 ? 3.771 7.773 1.691 1.00 78.19 285 ASN A O 1
ATOM 2224 N N . HIS A 1 286 ? 5.077 8.948 0.292 1.00 84.31 286 HIS A N 1
ATOM 2225 C CA . HIS A 1 286 ? 4.720 10.271 0.788 1.00 84.31 286 HIS A CA 1
ATOM 2226 C C . HIS A 1 286 ? 4.773 11.297 -0.339 1.00 84.31 286 HIS A C 1
ATOM 2228 O O . HIS A 1 286 ? 5.378 11.077 -1.385 1.00 84.31 286 HIS A O 1
ATOM 2234 N N . TYR A 1 287 ? 4.125 12.429 -0.108 1.00 83.31 287 TYR A N 1
ATOM 2235 C CA . TYR A 1 287 ? 4.077 13.535 -1.037 1.00 83.31 287 TYR A CA 1
ATOM 2236 C C . TYR A 1 287 ? 4.219 14.860 -0.291 1.00 83.31 287 TYR A C 1
ATOM 2238 O O . TYR A 1 287 ? 3.501 15.127 0.676 1.00 83.31 287 TYR A O 1
ATOM 2246 N N . ASP A 1 288 ? 5.134 15.696 -0.778 1.00 80.88 288 ASP A N 1
ATOM 2247 C CA . ASP A 1 288 ? 5.620 16.897 -0.092 1.00 80.88 288 ASP A CA 1
ATOM 2248 C C . ASP A 1 288 ? 5.066 18.201 -0.683 1.00 80.88 288 ASP A C 1
ATOM 2250 O O . ASP A 1 288 ? 5.652 19.272 -0.519 1.00 80.88 288 ASP A O 1
ATOM 2254 N N . GLY A 1 289 ? 3.929 18.140 -1.374 1.00 70.38 289 GLY A N 1
ATOM 2255 C CA . GLY A 1 289 ? 3.295 19.295 -2.011 1.00 70.38 289 GLY A CA 1
ATOM 2256 C C . GLY A 1 289 ? 3.708 19.490 -3.473 1.00 70.38 289 GLY A C 1
ATOM 2257 O O . GLY A 1 289 ? 4.555 18.766 -3.982 1.00 70.38 289 GLY A O 1
ATOM 2258 N N . TYR A 1 290 ? 3.063 20.468 -4.132 1.00 65.50 290 TYR A N 1
ATOM 2259 C CA . TYR A 1 290 ? 3.153 20.832 -5.564 1.00 65.50 290 TYR A CA 1
ATOM 2260 C C . TYR A 1 290 ? 4.545 20.663 -6.218 1.00 65.50 290 TYR A C 1
ATOM 2262 O O . TYR A 1 290 ? 5.532 20.761 -5.502 1.00 65.50 290 TYR A O 1
ATOM 2270 N N . PRO A 1 291 ? 4.650 20.544 -7.564 1.00 52.47 291 PRO A N 1
ATOM 2271 C CA . PRO A 1 291 ? 5.749 19.899 -8.315 1.00 52.47 291 PRO A CA 1
ATOM 2272 C C . PRO A 1 291 ? 7.218 20.175 -7.942 1.00 52.47 291 PRO A C 1
ATOM 2274 O O . PRO A 1 291 ? 8.077 19.387 -8.318 1.00 52.47 291 PRO A O 1
ATOM 2277 N N . ASP A 1 292 ? 7.526 21.249 -7.217 1.00 58.06 292 ASP A N 1
ATOM 2278 C CA . ASP A 1 292 ? 8.877 21.568 -6.737 1.00 58.06 292 ASP A CA 1
ATOM 2279 C C . ASP A 1 292 ? 9.192 21.003 -5.331 1.00 58.06 292 ASP A C 1
ATOM 2281 O O . ASP A 1 292 ? 10.312 21.175 -4.848 1.00 58.06 292 ASP A O 1
ATOM 2285 N N . GLY A 1 293 ? 8.224 20.357 -4.665 1.00 66.75 293 GLY A N 1
ATOM 2286 C CA . GLY A 1 293 ? 8.319 19.929 -3.268 1.00 66.75 293 GLY A CA 1
ATOM 2287 C C . GLY A 1 293 ? 8.332 21.127 -2.312 1.00 66.75 293 GLY A C 1
ATOM 2288 O O . GLY A 1 293 ? 9.225 21.976 -2.322 1.00 66.75 293 GLY A O 1
ATOM 2289 N N . ARG A 1 294 ? 7.322 21.227 -1.447 1.00 83.31 294 ARG A N 1
ATOM 2290 C CA . ARG A 1 294 ? 7.196 22.325 -0.477 1.00 83.31 294 ARG A CA 1
ATOM 2291 C C . ARG A 1 294 ? 7.814 22.029 0.875 1.00 83.31 294 ARG A C 1
ATOM 2293 O O . ARG A 1 294 ? 7.863 22.937 1.692 1.00 83.31 294 ARG A O 1
ATOM 2300 N N . PHE A 1 295 ? 8.310 20.825 1.119 1.00 87.88 295 PHE A N 1
ATOM 2301 C CA . PHE A 1 295 ? 9.020 20.489 2.349 1.00 87.88 295 PHE A CA 1
ATOM 2302 C C . PHE A 1 295 ? 10.451 20.066 2.038 1.00 87.88 295 PHE A C 1
ATOM 2304 O O . PHE A 1 295 ? 10.747 19.489 0.996 1.00 87.88 295 PHE A O 1
ATOM 2311 N N . GLY A 1 296 ? 11.376 20.440 2.919 1.00 84.31 296 GLY A N 1
ATOM 2312 C CA . GLY A 1 296 ? 12.790 20.132 2.744 1.00 84.31 296 GLY A CA 1
ATOM 2313 C C . GLY A 1 296 ? 13.156 18.710 3.148 1.00 84.31 296 GLY A C 1
ATOM 2314 O O . GLY A 1 296 ? 14.224 18.240 2.754 1.00 84.31 296 GLY A O 1
ATOM 2315 N N . SER A 1 297 ? 12.316 18.063 3.955 1.00 86.31 297 SER A N 1
ATOM 2316 C CA . SER A 1 297 ? 12.497 16.681 4.384 1.00 86.31 297 SER A CA 1
ATOM 2317 C C . SER A 1 297 ? 11.202 16.083 4.919 1.00 86.31 297 SER A C 1
ATOM 2319 O O . SER A 1 297 ? 10.437 16.768 5.599 1.00 86.31 297 SER A O 1
ATOM 2321 N N . PHE A 1 298 ? 11.050 14.780 4.724 1.00 88.69 298 PHE A N 1
ATOM 2322 C CA . PHE A 1 298 ? 10.022 13.959 5.342 1.00 88.69 298 PHE A CA 1
ATOM 2323 C C . PHE A 1 298 ? 10.654 12.933 6.290 1.00 88.69 298 PHE A C 1
ATOM 2325 O O . PHE A 1 298 ? 11.742 12.413 6.024 1.00 88.69 298 PHE A O 1
ATOM 2332 N N . ALA A 1 299 ? 9.990 12.646 7.408 1.00 87.75 299 ALA A N 1
ATOM 2333 C CA . ALA A 1 299 ? 10.446 11.646 8.367 1.00 87.75 299 ALA A CA 1
ATOM 2334 C C . ALA A 1 299 ? 9.284 10.848 8.960 1.00 87.75 299 ALA A C 1
ATOM 2336 O O . ALA A 1 299 ? 8.241 11.404 9.303 1.00 87.75 299 ALA A O 1
ATOM 2337 N N . THR A 1 300 ? 9.513 9.553 9.175 1.00 91.50 300 THR A N 1
ATOM 2338 C CA . THR A 1 300 ? 8.582 8.647 9.858 1.00 91.50 300 THR A CA 1
ATOM 2339 C C . THR A 1 300 ? 9.251 7.966 11.044 1.00 91.50 300 THR A C 1
ATOM 2341 O O . THR A 1 300 ? 10.456 7.706 11.026 1.00 91.50 300 THR A O 1
ATOM 23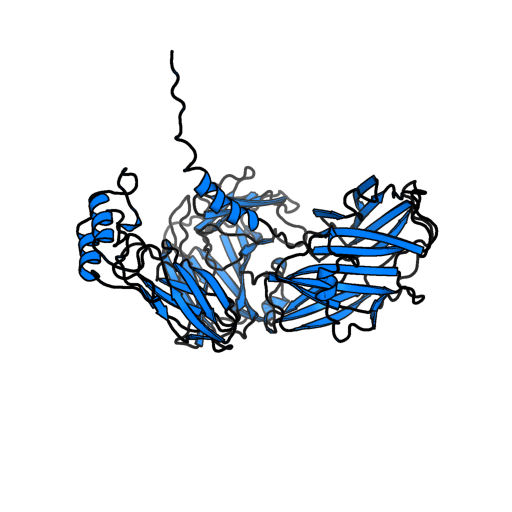44 N N . GLY A 1 301 ? 8.484 7.632 12.079 1.00 87.31 301 GLY A N 1
ATOM 2345 C CA . GLY A 1 301 ? 8.997 6.857 13.208 1.00 87.31 301 GLY A CA 1
ATOM 2346 C C . GLY A 1 301 ? 7.964 6.612 14.307 1.00 87.31 301 GLY A C 1
ATOM 2347 O O . GLY A 1 301 ? 6.896 7.220 14.294 1.00 87.31 301 GLY A O 1
ATOM 2348 N N . PRO A 1 302 ? 8.266 5.734 15.276 1.00 90.12 302 PRO A N 1
ATOM 2349 C CA . PRO A 1 302 ? 7.333 5.407 16.345 1.00 90.12 302 PRO A CA 1
ATOM 2350 C C . PRO A 1 302 ? 7.143 6.582 17.316 1.00 90.12 302 PRO A C 1
ATOM 2352 O O . PRO A 1 302 ? 8.103 7.220 17.756 1.00 90.12 302 PRO A O 1
ATOM 2355 N N . VAL A 1 303 ? 5.895 6.817 17.712 1.00 89.00 303 VAL A N 1
ATOM 2356 C CA . VAL A 1 303 ? 5.470 7.749 18.761 1.00 89.00 303 VAL A CA 1
ATOM 2357 C C . VAL A 1 303 ? 4.636 6.963 19.773 1.00 89.00 303 VAL A C 1
ATOM 2359 O O . VAL A 1 303 ? 3.416 6.854 19.672 1.00 89.00 303 VAL A O 1
ATOM 2362 N N . GLY A 1 304 ? 5.311 6.362 20.754 1.00 87.31 304 GLY A N 1
ATOM 2363 C CA . GLY A 1 304 ? 4.670 5.381 21.634 1.00 87.31 304 GLY A CA 1
ATOM 2364 C C . GLY A 1 304 ? 4.224 4.149 20.827 1.00 87.31 304 GLY A C 1
ATOM 2365 O O . GLY A 1 304 ? 5.056 3.609 20.102 1.00 87.31 304 GLY A O 1
ATOM 2366 N N . PRO A 1 305 ? 2.956 3.702 20.928 1.00 83.62 305 PRO A N 1
ATOM 2367 C CA . PRO A 1 305 ? 2.420 2.588 20.136 1.00 83.62 305 PRO A CA 1
ATOM 2368 C C . PRO A 1 305 ? 1.960 2.990 18.719 1.00 83.62 305 PRO A C 1
ATOM 2370 O O . PRO A 1 305 ? 1.382 2.170 18.014 1.00 83.62 305 PRO A O 1
ATOM 2373 N N . ASN A 1 306 ? 2.155 4.253 18.334 1.00 90.62 306 ASN A N 1
ATOM 2374 C CA . ASN A 1 306 ? 1.614 4.860 17.120 1.00 90.62 306 ASN A CA 1
ATOM 2375 C C . ASN A 1 306 ? 2.730 5.201 16.121 1.00 90.62 306 ASN A C 1
ATOM 2377 O O . ASN A 1 306 ? 3.891 5.336 16.514 1.00 90.62 306 ASN A O 1
ATOM 2381 N N . THR A 1 307 ? 2.380 5.447 14.861 1.00 92.81 307 THR A N 1
ATOM 2382 C CA . THR A 1 307 ? 3.316 5.913 13.828 1.00 92.81 307 THR A CA 1
ATOM 2383 C C . THR A 1 307 ? 3.202 7.423 13.648 1.00 92.81 307 THR A C 1
ATOM 2385 O O . THR A 1 307 ? 2.133 7.953 13.363 1.00 92.81 307 THR A O 1
ATOM 2388 N N . GLY A 1 308 ? 4.312 8.140 13.811 1.00 94.62 308 GLY A N 1
ATOM 2389 C CA . GLY A 1 308 ? 4.419 9.566 13.518 1.00 94.62 308 GLY A CA 1
ATOM 2390 C C . GLY A 1 308 ? 5.015 9.825 12.138 1.00 94.62 308 GLY A C 1
ATOM 2391 O O . GLY A 1 308 ? 5.979 9.170 11.745 1.00 94.62 308 GLY A O 1
ATOM 2392 N N . MET A 1 309 ? 4.469 10.817 11.440 1.00 96.12 309 MET A N 1
ATOM 2393 C CA . MET A 1 309 ? 4.940 11.343 10.158 1.00 96.12 309 MET A CA 1
ATOM 2394 C C . MET A 1 309 ? 5.158 12.849 10.282 1.00 96.12 309 MET A C 1
ATOM 2396 O O . MET A 1 309 ? 4.318 13.543 10.865 1.00 96.12 309 MET A O 1
ATOM 2400 N N . ARG A 1 310 ? 6.266 13.364 9.746 1.00 94.44 310 ARG A N 1
ATOM 2401 C CA . ARG A 1 310 ? 6.590 14.794 9.780 1.00 94.44 310 ARG A CA 1
ATOM 2402 C C . ARG A 1 310 ? 7.034 15.312 8.424 1.00 94.44 310 ARG A C 1
ATOM 2404 O O . ARG A 1 310 ? 7.921 14.729 7.806 1.00 94.44 310 ARG A O 1
ATOM 2411 N N . TRP A 1 311 ? 6.464 16.448 8.044 1.00 94.62 311 TRP A N 1
ATOM 2412 C CA . TRP A 1 311 ? 6.845 17.243 6.882 1.00 94.62 311 TRP A CA 1
ATOM 2413 C C . TRP A 1 311 ? 7.566 18.489 7.357 1.00 94.62 311 TRP A C 1
ATOM 2415 O O . TRP A 1 311 ? 6.897 19.431 7.773 1.00 94.62 311 TRP A O 1
ATOM 2425 N N . ASP A 1 312 ? 8.898 18.478 7.306 1.00 90.88 312 ASP A N 1
ATOM 2426 C CA . ASP A 1 312 ? 9.762 19.491 7.912 1.00 90.88 312 ASP A CA 1
ATOM 2427 C C . ASP A 1 312 ? 10.344 20.474 6.882 1.00 90.88 312 ASP A C 1
ATOM 2429 O O . ASP A 1 312 ? 10.607 20.136 5.722 1.00 90.88 312 ASP A O 1
ATOM 2433 N N . ASN A 1 313 ? 10.653 21.685 7.347 1.00 87.38 313 ASN A N 1
ATOM 2434 C CA . ASN A 1 313 ? 11.297 22.758 6.592 1.00 87.38 313 ASN A CA 1
ATOM 2435 C C . ASN A 1 313 ? 10.464 23.221 5.388 1.00 87.38 313 ASN A C 1
ATOM 2437 O O . ASN A 1 313 ? 10.927 23.109 4.246 1.00 87.38 313 ASN A O 1
ATOM 2441 N N . PHE A 1 314 ? 9.254 23.735 5.636 1.00 90.00 314 PHE A N 1
ATOM 2442 C CA . PHE A 1 314 ? 8.392 24.281 4.584 1.00 90.00 314 PHE A CA 1
ATOM 2443 C C . PHE A 1 314 ? 9.098 25.341 3.718 1.00 90.00 314 PHE A C 1
ATOM 2445 O O . PHE A 1 314 ? 9.930 26.112 4.197 1.00 90.00 314 PHE A O 1
ATOM 2452 N N . ARG A 1 315 ? 8.759 25.380 2.428 1.00 86.81 315 ARG A N 1
ATOM 2453 C CA . ARG A 1 315 ? 9.317 26.267 1.405 1.00 86.81 315 ARG A CA 1
ATOM 2454 C C . ARG A 1 315 ? 8.201 26.839 0.544 1.00 86.81 315 ARG A C 1
ATOM 2456 O O . ARG A 1 315 ? 7.408 26.101 -0.042 1.00 86.81 315 ARG A O 1
ATOM 2463 N N . ASP A 1 316 ? 8.178 28.158 0.409 1.00 80.38 316 ASP A N 1
ATOM 2464 C CA . ASP A 1 316 ? 7.195 28.849 -0.432 1.00 80.38 316 ASP A CA 1
ATOM 2465 C C . ASP A 1 316 ? 7.754 30.039 -1.221 1.00 80.38 316 ASP A C 1
ATOM 2467 O O . ASP A 1 316 ? 6.985 30.808 -1.789 1.00 80.38 316 ASP A O 1
ATOM 2471 N N . ASN A 1 317 ? 9.085 30.138 -1.325 1.00 77.25 317 ASN A N 1
ATOM 2472 C CA . ASN A 1 317 ? 9.839 31.228 -1.966 1.00 77.25 317 ASN A CA 1
ATOM 2473 C C . ASN A 1 317 ? 9.716 32.605 -1.289 1.00 77.25 317 ASN A C 1
ATOM 2475 O O . ASN A 1 317 ? 10.404 33.534 -1.720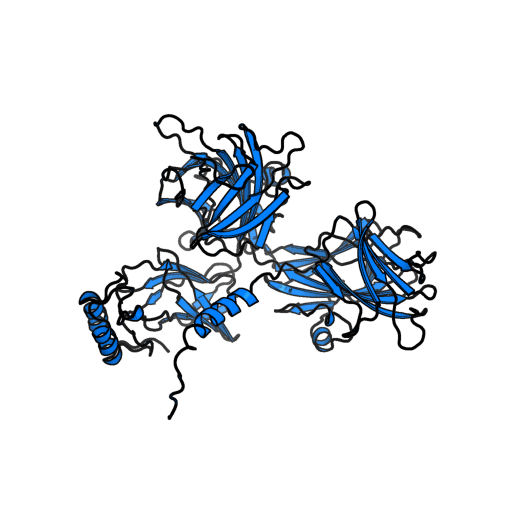 1.00 77.25 317 ASN A O 1
ATOM 2479 N N . ASP A 1 318 ? 8.914 32.727 -0.229 1.00 74.81 318 ASP A N 1
ATOM 2480 C CA . ASP A 1 318 ? 8.671 33.981 0.477 1.00 74.81 318 ASP A CA 1
ATOM 2481 C C . ASP A 1 318 ? 9.383 33.986 1.836 1.00 74.81 318 ASP A C 1
ATOM 2483 O O . ASP A 1 318 ? 10.511 34.473 1.962 1.00 74.81 318 ASP A O 1
ATOM 2487 N N . ASN A 1 319 ? 8.733 33.455 2.870 1.00 82.12 319 ASN A N 1
ATOM 2488 C CA . ASN A 1 319 ? 9.223 33.479 4.249 1.00 82.12 319 ASN A CA 1
ATOM 2489 C C . ASN A 1 319 ? 9.424 32.075 4.834 1.00 82.12 319 ASN A C 1
ATOM 2491 O O . ASN A 1 319 ? 9.936 31.982 5.953 1.00 82.12 319 ASN A O 1
ATOM 2495 N N . ASN A 1 320 ? 9.081 31.013 4.089 1.00 88.88 320 ASN A N 1
ATOM 2496 C CA . ASN A 1 320 ? 9.151 29.626 4.552 1.00 88.88 320 ASN A CA 1
ATOM 2497 C C . ASN A 1 320 ? 8.344 29.409 5.849 1.00 88.88 320 ASN A C 1
ATOM 2499 O O . ASN A 1 320 ? 8.734 28.637 6.733 1.00 88.88 320 ASN A O 1
ATOM 2503 N N . ILE A 1 321 ? 7.238 30.144 5.980 1.00 90.81 321 ILE A N 1
ATOM 2504 C CA . ILE A 1 321 ? 6.266 30.060 7.067 1.00 90.81 321 ILE A CA 1
ATOM 2505 C C . ILE A 1 321 ? 4.932 29.681 6.437 1.00 90.81 321 ILE A C 1
ATOM 2507 O O . ILE A 1 321 ? 4.513 30.261 5.446 1.00 90.81 321 ILE A O 1
ATOM 2511 N N . ILE A 1 322 ? 4.241 28.730 7.048 1.00 91.50 322 ILE A N 1
ATOM 2512 C CA . ILE A 1 322 ? 2.855 28.410 6.741 1.00 91.50 322 ILE A CA 1
ATOM 2513 C C . ILE A 1 322 ? 1.980 29.457 7.436 1.00 91.50 322 ILE A C 1
ATOM 2515 O O . ILE A 1 322 ? 1.588 29.299 8.598 1.00 91.50 322 ILE A O 1
ATOM 2519 N N . ASP A 1 323 ? 1.712 30.558 6.744 1.00 91.38 323 ASP A N 1
ATOM 2520 C CA . ASP A 1 323 ? 0.969 31.692 7.282 1.00 91.38 323 ASP A CA 1
ATOM 2521 C C . ASP A 1 323 ? -0.527 31.371 7.487 1.00 91.38 323 ASP A C 1
ATOM 2523 O O . ASP A 1 323 ? -1.117 30.566 6.753 1.00 91.38 323 ASP A O 1
ATOM 2527 N N . PRO A 1 324 ? -1.203 32.025 8.453 1.00 90.00 324 PRO A N 1
ATOM 2528 C CA . PRO A 1 324 ? -2.644 31.893 8.615 1.00 90.00 324 PRO A CA 1
ATOM 2529 C C . PRO A 1 324 ? -3.386 32.250 7.318 1.00 90.00 324 PRO A C 1
ATOM 2531 O O . PRO A 1 324 ? -3.265 33.345 6.769 1.00 90.00 324 PRO A O 1
ATOM 2534 N N . GLY A 1 325 ? -4.196 31.317 6.836 1.00 88.81 325 GLY A N 1
ATOM 2535 C CA . GLY A 1 325 ? -4.948 31.384 5.590 1.00 88.81 325 GLY A CA 1
ATOM 2536 C C . GLY A 1 325 ? -4.279 30.683 4.406 1.00 88.81 325 GLY A C 1
ATOM 2537 O O . GLY A 1 325 ? -4.987 30.441 3.419 1.00 88.81 325 GLY A O 1
ATOM 2538 N N . GLN A 1 326 ? -2.990 30.335 4.496 1.00 90.06 326 GLN A N 1
ATOM 2539 C CA . GLN A 1 326 ? -2.247 29.606 3.466 1.00 90.06 326 GLN A CA 1
ATOM 2540 C C . GLN A 1 326 ? -2.689 28.140 3.413 1.00 90.06 326 GLN A C 1
ATOM 2542 O O . GLN A 1 326 ? -3.032 27.541 4.430 1.00 90.06 326 GLN A O 1
ATOM 2547 N N . THR A 1 327 ? -2.730 27.569 2.208 1.00 89.50 327 THR A N 1
ATOM 2548 C CA . THR A 1 327 ? -2.993 26.139 2.001 1.00 89.50 327 THR A CA 1
ATOM 2549 C C . THR A 1 327 ? -1.685 25.428 1.712 1.00 89.50 327 THR A C 1
ATOM 2551 O O . THR A 1 327 ? -0.950 25.856 0.822 1.00 89.50 327 THR A O 1
ATOM 2554 N N . ILE A 1 328 ? -1.428 24.349 2.441 1.00 89.62 328 ILE A N 1
ATOM 2555 C CA . ILE A 1 328 ? -0.391 23.375 2.115 1.00 89.62 328 ILE A CA 1
ATOM 2556 C C . ILE A 1 328 ? -1.035 22.108 1.571 1.00 89.62 328 ILE A C 1
ATOM 2558 O O . ILE A 1 328 ? -2.227 21.875 1.768 1.00 89.62 328 ILE A O 1
ATOM 2562 N N . HIS A 1 329 ? -0.227 21.298 0.908 1.00 88.75 329 HIS A N 1
ATOM 2563 C CA . HIS A 1 329 ? -0.657 20.048 0.318 1.00 88.75 329 HIS A CA 1
ATOM 2564 C C . HIS A 1 329 ? 0.328 18.959 0.736 1.00 88.75 329 HIS A C 1
ATOM 2566 O O . HIS A 1 329 ? 1.533 19.157 0.580 1.00 88.75 329 HIS A O 1
ATOM 2572 N N . ILE A 1 330 ? -0.174 17.877 1.327 1.00 92.06 330 ILE A N 1
ATOM 2573 C CA . ILE A 1 330 ? 0.628 16.742 1.797 1.00 92.06 330 ILE A CA 1
ATOM 2574 C C . ILE A 1 330 ? -0.113 15.438 1.531 1.00 92.06 330 ILE A C 1
ATOM 2576 O O . ILE A 1 330 ? -1.334 15.386 1.678 1.00 92.06 330 ILE A O 1
ATOM 2580 N N . GLY A 1 331 ? 0.619 14.372 1.226 1.00 91.62 331 GLY A N 1
ATOM 2581 C CA . GLY A 1 331 ? 0.023 13.054 1.046 1.00 91.62 331 GLY A CA 1
ATOM 2582 C C . GLY A 1 331 ? 0.894 11.924 1.565 1.00 91.62 331 GLY A C 1
ATOM 2583 O O . GLY A 1 331 ? 2.097 12.087 1.743 1.00 91.62 331 GLY A O 1
ATOM 2584 N N . TRP A 1 332 ? 0.284 10.775 1.819 1.00 91.00 332 TRP A N 1
ATOM 2585 C CA . TRP A 1 332 ? 0.965 9.549 2.214 1.00 91.00 332 TRP A CA 1
ATOM 2586 C C . TRP A 1 332 ? 0.201 8.316 1.740 1.00 91.00 332 TRP A C 1
ATOM 2588 O O . TRP A 1 332 ? -1.000 8.381 1.476 1.00 91.00 332 TRP A O 1
ATOM 2598 N N . SER A 1 333 ? 0.906 7.193 1.689 1.00 87.44 333 SER A N 1
ATOM 2599 C CA . SER A 1 333 ? 0.343 5.876 1.403 1.00 87.44 333 SER A CA 1
ATOM 2600 C C . SER A 1 333 ? 0.683 4.909 2.532 1.00 87.44 333 SER A C 1
ATOM 2602 O O . SER A 1 333 ? 1.823 4.887 3.008 1.00 87.44 333 SER A O 1
ATOM 2604 N N . THR A 1 334 ? -0.287 4.099 2.948 1.00 82.56 334 THR A N 1
ATOM 2605 C CA . THR A 1 334 ? -0.091 2.973 3.876 1.00 82.56 334 THR A CA 1
ATOM 2606 C C . THR A 1 334 ? -0.319 1.639 3.168 1.00 82.56 334 THR A C 1
ATOM 2608 O O . THR A 1 334 ? -0.973 1.572 2.122 1.00 82.56 334 THR A O 1
ATOM 2611 N N . ALA A 1 335 ? 0.268 0.572 3.718 1.00 71.62 335 ALA A N 1
ATOM 2612 C CA . ALA A 1 335 ? 0.122 -0.789 3.194 1.00 71.62 335 ALA A CA 1
ATOM 2613 C C . ALA A 1 335 ? -1.303 -1.351 3.367 1.00 71.62 335 ALA A C 1
ATOM 2615 O O . ALA A 1 335 ? -1.746 -2.176 2.571 1.00 71.62 335 ALA A O 1
ATOM 2616 N N . ASP A 1 336 ? -2.018 -0.888 4.390 1.00 71.00 336 ASP A N 1
ATOM 2617 C CA . ASP A 1 336 ? -3.413 -1.218 4.653 1.00 71.00 336 ASP A CA 1
ATOM 2618 C C . ASP A 1 336 ? -4.204 0.039 5.055 1.00 71.00 336 ASP A C 1
ATOM 2620 O O . ASP A 1 336 ? -3.685 1.157 5.039 1.00 71.00 336 ASP A O 1
ATOM 2624 N N . HIS A 1 337 ? -5.485 -0.141 5.367 1.00 77.56 337 HIS A N 1
ATOM 2625 C CA . HIS A 1 337 ? -6.404 0.927 5.766 1.00 77.56 337 HIS A CA 1
ATOM 2626 C C . HIS A 1 337 ? -6.803 0.838 7.252 1.00 77.56 337 HIS A C 1
ATOM 2628 O O . HIS A 1 337 ? -7.837 1.383 7.651 1.00 77.56 337 HIS A O 1
ATOM 2634 N N . SER A 1 338 ? -6.014 0.126 8.066 1.00 74.62 338 SER A N 1
ATOM 2635 C CA . SER A 1 338 ? -6.333 -0.172 9.468 1.00 74.62 338 SER A CA 1
ATOM 2636 C C . SER A 1 338 ? -6.074 1.009 10.408 1.00 74.62 338 SER A C 1
ATOM 2638 O O . SER A 1 338 ? -6.698 1.116 11.467 1.00 74.62 338 SER A O 1
ATOM 2640 N N . SER A 1 339 ? -5.198 1.937 10.015 1.00 79.56 339 SER A N 1
ATOM 2641 C CA . SER A 1 339 ? -4.861 3.096 10.831 1.00 79.56 339 SER A CA 1
ATOM 2642 C C . SER A 1 339 ? -5.766 4.305 10.639 1.00 79.56 339 SER A C 1
ATOM 2644 O O . SER A 1 339 ? -6.356 4.578 9.590 1.00 79.56 339 SER A O 1
ATOM 2646 N N . HIS A 1 340 ? -5.859 5.092 11.707 1.00 87.06 340 HIS A N 1
ATOM 2647 C CA . HIS A 1 340 ? -6.639 6.316 11.768 1.00 87.06 340 HIS A CA 1
ATOM 2648 C C . HIS A 1 340 ? -5.791 7.458 12.322 1.00 87.06 340 HIS A C 1
ATOM 2650 O O . HIS A 1 340 ? -4.885 7.252 13.129 1.00 87.06 340 HIS A O 1
ATOM 2656 N N . VAL A 1 341 ? -6.116 8.692 11.938 1.00 92.00 341 VAL A N 1
ATOM 2657 C CA . VAL A 1 341 ? -5.465 9.884 12.499 1.00 92.00 341 VAL A CA 1
ATOM 2658 C C . VAL A 1 341 ? -5.818 9.997 13.989 1.00 92.00 341 VAL A C 1
ATOM 2660 O O . VAL A 1 341 ? -6.983 10.156 14.356 1.00 92.00 341 VAL A O 1
ATOM 2663 N N . LYS A 1 342 ? -4.805 9.906 14.856 1.00 91.69 342 LYS A N 1
ATOM 2664 C CA . LYS A 1 342 ? -4.915 10.040 16.320 1.00 91.69 342 LYS A CA 1
ATOM 2665 C C . LYS A 1 342 ? -4.595 11.448 16.801 1.00 91.69 342 LYS A C 1
ATOM 2667 O O . LYS A 1 342 ? -5.228 11.926 17.739 1.00 91.69 342 LYS A O 1
ATOM 2672 N N . ASP A 1 343 ? -3.633 12.109 16.169 1.00 93.00 343 ASP A N 1
ATOM 2673 C CA . ASP A 1 343 ? -3.283 13.506 16.433 1.00 93.00 343 ASP A CA 1
ATOM 2674 C C . ASP A 1 343 ? -2.698 14.123 15.162 1.00 93.00 343 ASP A C 1
ATOM 2676 O O . ASP A 1 343 ? -2.089 13.437 14.341 1.00 93.00 343 ASP A O 1
ATOM 2680 N N . MET A 1 344 ? -2.877 15.424 15.001 1.00 93.81 344 MET A N 1
ATOM 2681 C CA . MET A 1 344 ? -2.313 16.180 13.894 1.00 93.81 344 MET A CA 1
ATOM 2682 C C . MET A 1 344 ? -2.128 17.622 14.344 1.00 93.81 344 MET A C 1
ATOM 2684 O O . MET A 1 344 ? -3.028 18.214 14.945 1.00 93.81 344 MET A O 1
ATOM 2688 N N . TYR A 1 345 ? -0.950 18.193 14.114 1.00 92.81 345 TYR A N 1
ATOM 2689 C CA . TYR A 1 345 ? -0.629 19.514 14.646 1.00 92.81 345 TYR A CA 1
ATOM 2690 C C . TYR A 1 345 ? 0.496 20.214 13.891 1.00 92.81 345 TYR A C 1
ATOM 2692 O O . TYR A 1 345 ? 1.428 19.596 13.378 1.00 92.81 345 TYR A O 1
ATOM 2700 N N . TRP A 1 346 ? 0.419 21.541 13.900 1.00 93.31 346 TRP A N 1
ATOM 2701 C CA . TRP A 1 346 ? 1.475 22.437 13.439 1.00 93.31 346 TRP A CA 1
ATOM 2702 C C . TRP A 1 346 ? 2.660 22.499 14.411 1.00 93.31 346 TRP A C 1
ATOM 2704 O O . TRP A 1 346 ? 2.463 22.517 15.636 1.00 93.31 346 TRP A O 1
ATOM 2714 N N . THR A 1 347 ? 3.873 22.625 13.874 1.00 93.44 347 THR A N 1
ATOM 2715 C CA . THR A 1 347 ? 5.105 22.833 14.650 1.00 93.44 347 THR A CA 1
ATOM 2716 C C . THR A 1 347 ? 5.819 24.133 14.277 1.00 93.44 347 THR A C 1
ATOM 2718 O O . THR A 1 347 ? 5.605 24.718 13.210 1.00 93.44 347 THR A O 1
ATOM 2721 N N . ASP A 1 348 ? 6.647 24.614 15.206 1.00 92.06 348 ASP A N 1
ATOM 2722 C CA . ASP A 1 348 ? 7.616 25.679 14.948 1.00 92.06 348 ASP A CA 1
ATOM 2723 C C . ASP A 1 348 ? 8.828 25.151 14.163 1.00 92.06 348 ASP A C 1
ATOM 2725 O O . ASP A 1 348 ? 8.998 23.946 14.045 1.00 92.06 348 ASP A O 1
ATOM 2729 N N . ALA A 1 349 ? 9.719 26.038 13.700 1.00 89.62 349 ALA A N 1
ATOM 2730 C CA . ALA A 1 349 ? 10.902 25.677 12.903 1.00 89.62 349 ALA A CA 1
ATOM 2731 C C . ALA A 1 349 ? 11.913 24.744 13.607 1.00 89.62 349 ALA A C 1
ATOM 2733 O O . ALA A 1 349 ? 12.930 24.378 13.020 1.00 89.62 349 ALA A O 1
ATOM 2734 N N . THR A 1 350 ? 11.702 24.414 14.886 1.00 90.62 350 THR A N 1
ATOM 2735 C CA . THR A 1 350 ? 12.512 23.428 15.617 1.00 90.62 350 THR A CA 1
ATOM 2736 C C . THR A 1 350 ? 11.882 22.032 15.610 1.00 90.62 350 THR A C 1
ATOM 2738 O O . THR A 1 350 ? 12.441 21.112 16.211 1.00 90.62 350 THR A O 1
ATOM 2741 N N . GLY A 1 351 ? 10.727 21.865 14.953 1.00 88.38 351 GLY A N 1
ATOM 2742 C CA . GLY A 1 351 ? 9.937 20.636 14.938 1.00 88.38 351 GLY A CA 1
ATOM 2743 C C . GLY A 1 351 ? 9.120 20.418 16.216 1.00 88.38 351 GLY A C 1
ATOM 2744 O O . GLY A 1 351 ? 8.625 19.315 16.458 1.00 88.38 351 GLY A O 1
ATOM 2745 N N . LYS A 1 352 ? 8.981 21.435 17.080 1.00 91.38 352 LYS A N 1
ATOM 2746 C CA . LYS A 1 352 ? 8.199 21.327 18.319 1.00 91.38 352 LYS A CA 1
ATOM 2747 C C . LYS A 1 352 ? 6.756 21.768 18.083 1.00 91.38 352 LYS A C 1
ATOM 2749 O O . LYS A 1 352 ? 6.516 22.806 17.473 1.00 91.38 352 LYS A O 1
ATOM 2754 N N . ARG A 1 353 ? 5.788 21.016 18.628 1.00 92.12 353 ARG A N 1
ATOM 2755 C CA . ARG A 1 353 ? 4.359 21.385 18.609 1.00 92.12 353 ARG A CA 1
ATOM 2756 C C . ARG A 1 353 ? 4.163 22.820 19.094 1.00 92.12 353 ARG A C 1
ATOM 2758 O O . ARG A 1 353 ? 4.615 23.178 20.186 1.00 92.12 353 ARG A O 1
ATOM 2765 N N . ILE A 1 354 ? 3.443 23.613 18.304 1.00 91.06 354 ILE A N 1
ATOM 2766 C CA . ILE A 1 354 ? 3.008 24.946 18.721 1.00 91.06 354 ILE A CA 1
ATOM 2767 C C . ILE A 1 354 ? 1.930 24.772 19.806 1.00 91.06 354 ILE A C 1
ATOM 2769 O O . ILE A 1 354 ? 0.963 24.045 19.565 1.00 91.06 354 ILE A O 1
ATOM 2773 N N . PRO A 1 355 ? 2.050 25.412 20.985 1.00 86.81 355 PRO A N 1
ATOM 2774 C CA . PRO A 1 355 ? 1.110 25.208 22.087 1.00 86.81 355 PRO A CA 1
ATOM 2775 C C . PRO A 1 355 ? -0.354 25.419 21.682 1.00 86.81 355 PRO A C 1
ATOM 2777 O O . PRO A 1 355 ? -0.711 26.468 21.141 1.00 86.81 355 PRO A O 1
ATOM 2780 N N . GLY A 1 356 ? -1.203 24.429 21.970 1.00 79.12 356 GLY A N 1
ATOM 2781 C CA . GLY A 1 356 ? -2.631 24.445 21.634 1.00 79.12 356 GLY A CA 1
ATOM 2782 C C . GLY A 1 356 ? -2.970 24.213 20.155 1.00 79.12 356 GLY A C 1
ATOM 2783 O O . GLY A 1 356 ? -4.141 24.309 19.796 1.00 79.12 356 GLY A O 1
ATOM 2784 N N . SER A 1 357 ? -1.985 23.908 19.306 1.00 84.88 357 SER A N 1
ATOM 2785 C CA . SER A 1 357 ? -2.198 23.546 17.900 1.00 84.88 357 SER A CA 1
ATOM 2786 C C . SER A 1 357 ? -2.826 22.156 17.783 1.00 84.88 357 SER A C 1
ATOM 2788 O O . SER A 1 357 ? -2.235 21.177 18.249 1.00 84.88 357 SER A O 1
ATOM 2790 N N . VAL A 1 358 ? -4.013 22.066 17.173 1.00 86.31 358 VAL A N 1
ATOM 2791 C CA . VAL A 1 358 ? -4.737 20.808 16.910 1.00 86.31 358 VAL A CA 1
ATOM 2792 C C . VAL A 1 358 ? -5.460 20.905 15.574 1.00 86.31 358 VAL A C 1
ATOM 2794 O O . VAL A 1 358 ? -6.449 21.624 15.457 1.00 86.31 358 VAL A O 1
ATOM 2797 N N . VAL A 1 359 ? -5.014 20.150 14.580 1.00 89.25 359 VAL A N 1
ATOM 2798 C CA . VAL A 1 359 ? -5.690 20.014 13.289 1.00 89.25 359 VAL A CA 1
ATOM 2799 C C . VAL A 1 359 ? -6.673 18.848 13.385 1.00 89.25 359 VAL A C 1
ATOM 2801 O O . VAL A 1 359 ? -6.287 17.690 13.288 1.00 89.25 359 VAL A O 1
ATOM 2804 N N . TYR A 1 360 ? -7.956 19.136 13.607 1.00 87.31 360 TYR A N 1
ATOM 2805 C CA . TYR A 1 360 ? -8.979 18.088 13.610 1.00 87.31 360 TYR A CA 1
ATOM 2806 C C . TYR A 1 360 ? -9.206 17.578 12.186 1.00 87.31 360 TYR A C 1
ATOM 2808 O O . TYR A 1 360 ? -9.784 18.279 11.356 1.00 87.31 360 TYR A O 1
ATOM 2816 N N . ASN A 1 361 ? -8.743 16.362 11.903 1.00 90.06 361 ASN A N 1
ATOM 2817 C CA . ASN A 1 361 ? -8.910 15.727 10.606 1.00 90.06 361 ASN A CA 1
ATOM 2818 C C . ASN A 1 361 ? -9.153 14.217 10.746 1.00 90.06 361 ASN A C 1
ATOM 2820 O O . ASN A 1 361 ? -8.474 13.547 11.521 1.00 90.06 361 ASN A O 1
ATOM 2824 N N . ILE A 1 362 ? -10.124 13.696 9.993 1.00 90.75 362 ILE A N 1
ATOM 2825 C CA . ILE A 1 362 ? -10.499 12.279 9.972 1.00 90.75 362 ILE A CA 1
ATOM 2826 C C . ILE A 1 362 ? -10.301 11.743 8.559 1.00 90.75 362 ILE A C 1
ATOM 2828 O O . ILE A 1 362 ? -10.676 12.377 7.574 1.00 90.75 362 ILE A O 1
ATOM 2832 N N . THR A 1 363 ? -9.755 10.537 8.483 1.00 88.06 363 THR A N 1
ATOM 2833 C CA . THR A 1 363 ? -9.539 9.799 7.239 1.00 88.06 363 THR A CA 1
ATOM 2834 C C . THR A 1 363 ? -10.556 8.653 7.123 1.00 88.06 363 THR A C 1
ATOM 2836 O O . THR A 1 363 ? -10.953 8.094 8.145 1.00 88.06 363 THR A O 1
ATOM 2839 N N . THR A 1 364 ? -11.030 8.345 5.912 1.00 90.25 364 THR A N 1
ATOM 2840 C CA . THR A 1 364 ? -12.140 7.396 5.680 1.00 90.25 364 THR A CA 1
ATOM 2841 C C . THR A 1 364 ? -11.704 5.934 5.583 1.00 90.25 364 THR A C 1
ATOM 2843 O O . THR A 1 364 ? -11.215 5.511 4.548 1.00 90.25 364 THR A O 1
ATOM 2846 N N . GLY A 1 365 ? -12.003 5.104 6.579 1.00 88.31 365 GLY A N 1
ATOM 2847 C CA . GLY A 1 365 ? -11.881 3.649 6.416 1.00 88.31 365 GLY A CA 1
ATOM 2848 C C . GLY A 1 365 ? -12.941 3.079 5.464 1.00 88.31 365 GLY A C 1
ATOM 2849 O O . GLY A 1 365 ? -13.961 3.721 5.194 1.00 88.31 365 GLY A O 1
ATOM 2850 N N . TRP A 1 366 ? -12.755 1.849 4.993 1.00 87.81 366 TRP A N 1
ATOM 2851 C CA . TRP A 1 366 ? -13.769 1.142 4.212 1.00 87.81 366 TRP A CA 1
ATOM 2852 C C . TRP A 1 366 ? -13.836 -0.337 4.594 1.00 87.81 366 TRP A C 1
ATOM 2854 O O . TRP A 1 366 ? -12.890 -0.874 5.150 1.00 87.81 366 TRP A O 1
ATOM 2864 N N . ARG A 1 367 ? -14.978 -0.978 4.338 1.00 85.50 367 ARG A N 1
ATOM 2865 C CA . ARG A 1 367 ? -15.145 -2.436 4.426 1.00 85.50 367 ARG A CA 1
ATOM 2866 C C . ARG A 1 367 ? -16.275 -2.914 3.525 1.00 85.50 367 ARG A C 1
ATOM 2868 O O . ARG A 1 367 ? -17.167 -2.133 3.175 1.00 85.50 367 ARG A O 1
ATOM 2875 N N . TYR A 1 368 ? -16.282 -4.195 3.181 1.00 84.56 368 TYR A N 1
ATOM 2876 C CA . TYR A 1 368 ? -17.403 -4.794 2.461 1.00 84.56 368 TYR A CA 1
ATOM 2877 C C . TYR A 1 368 ? -18.641 -4.932 3.364 1.00 84.56 368 TYR A C 1
ATOM 2879 O O . TYR A 1 368 ? -18.548 -5.298 4.533 1.00 84.56 368 TYR A O 1
ATOM 2887 N N . GLU A 1 369 ? -19.821 -4.632 2.816 1.00 85.19 369 GLU A N 1
ATOM 2888 C CA . GLU A 1 369 ? -21.124 -4.815 3.464 1.00 85.19 369 GLU A CA 1
ATOM 2889 C C . GLU A 1 369 ? -21.921 -5.886 2.710 1.00 85.19 369 GLU A C 1
ATOM 2891 O O . GLU A 1 369 ? -22.648 -5.601 1.753 1.00 85.19 369 GLU A O 1
ATOM 2896 N N . THR A 1 370 ? -21.786 -7.132 3.156 1.00 75.75 370 THR A N 1
ATOM 2897 C CA . THR A 1 370 ? -22.393 -8.331 2.550 1.00 75.75 370 THR A CA 1
ATOM 2898 C C . THR A 1 370 ? -23.909 -8.274 2.518 1.00 75.75 370 THR A C 1
ATOM 2900 O O . THR A 1 370 ? -24.505 -8.539 1.477 1.00 75.75 370 THR A O 1
ATOM 2903 N N . ALA A 1 371 ? -24.550 -7.821 3.597 1.00 79.38 371 ALA A N 1
ATOM 2904 C CA . ALA A 1 371 ? -26.008 -7.763 3.687 1.00 79.38 371 ALA A CA 1
ATOM 2905 C C . ALA A 1 371 ? -26.662 -6.798 2.679 1.00 79.38 371 ALA A C 1
ATOM 2907 O O . ALA A 1 371 ? -27.878 -6.853 2.474 1.00 79.38 371 ALA A O 1
ATOM 2908 N N . ARG A 1 372 ? -25.889 -5.877 2.090 1.00 80.31 372 ARG A N 1
ATOM 2909 C CA . ARG A 1 372 ? -26.392 -4.852 1.164 1.00 80.31 372 ARG A CA 1
ATOM 2910 C C . ARG A 1 372 ? -25.692 -4.847 -0.189 1.00 80.31 372 ARG A C 1
ATOM 2912 O O . ARG A 1 372 ? -26.007 -3.960 -0.977 1.00 80.31 372 ARG A O 1
ATOM 2919 N N . GLU A 1 373 ? -24.775 -5.787 -0.433 1.00 84.00 373 GLU A N 1
ATOM 2920 C CA . GLU A 1 373 ? -23.938 -5.826 -1.641 1.00 84.00 373 GLU A CA 1
ATOM 2921 C C . GLU A 1 373 ? -23.349 -4.436 -1.940 1.00 84.00 373 GLU A C 1
ATOM 2923 O O . GLU A 1 373 ? -23.530 -3.854 -3.012 1.00 84.00 373 GLU A O 1
ATOM 2928 N N . ALA A 1 374 ? -22.711 -3.851 -0.926 1.00 89.00 374 ALA A N 1
ATOM 2929 C CA . ALA A 1 374 ? -22.226 -2.478 -0.954 1.00 89.00 374 ALA A CA 1
ATOM 2930 C C . ALA A 1 374 ? -20.835 -2.374 -0.331 1.00 89.00 374 ALA A C 1
ATOM 2932 O O . ALA A 1 374 ? -20.384 -3.264 0.392 1.00 89.00 374 ALA A O 1
ATOM 2933 N N . LEU A 1 375 ? -20.177 -1.247 -0.578 1.00 89.25 375 LEU A N 1
ATOM 2934 C CA . LEU A 1 375 ? -19.012 -0.842 0.191 1.00 89.25 375 LEU A CA 1
ATOM 2935 C C . LEU A 1 375 ? -19.463 0.116 1.297 1.00 89.25 375 LEU A C 1
ATOM 2937 O O . LEU A 1 375 ? -20.161 1.099 1.022 1.00 89.25 375 LEU A O 1
ATOM 2941 N N . ARG A 1 376 ? -19.068 -0.161 2.540 1.00 91.50 376 ARG A N 1
ATOM 2942 C CA . ARG A 1 376 ? -19.284 0.725 3.683 1.00 91.50 376 ARG A CA 1
ATOM 2943 C C . ARG A 1 376 ? -18.060 1.605 3.877 1.00 91.50 376 ARG A C 1
ATOM 2945 O O . ARG A 1 376 ? -16.987 1.110 4.192 1.00 91.50 376 ARG A O 1
ATOM 2952 N N . LEU A 1 377 ? -18.254 2.908 3.734 1.00 94.06 377 LEU A N 1
ATOM 2953 C CA . LEU A 1 377 ? -17.262 3.946 3.989 1.00 94.06 377 LEU A CA 1
ATOM 2954 C C . LEU A 1 377 ? -17.485 4.510 5.388 1.00 94.06 377 LEU A C 1
ATOM 2956 O O . LEU A 1 377 ? -18.614 4.872 5.716 1.00 94.06 377 LEU A O 1
ATOM 2960 N N . SER A 1 378 ? -16.429 4.584 6.191 1.00 92.62 378 SER A N 1
ATOM 2961 C CA . SER A 1 378 ? -16.510 4.861 7.625 1.00 92.62 378 SER A CA 1
ATOM 2962 C C . SER A 1 378 ? -15.642 6.057 8.004 1.00 92.62 378 SER A C 1
ATOM 2964 O O . SER A 1 378 ? -14.426 6.039 7.816 1.00 92.62 378 SER A O 1
ATOM 2966 N N . TRP A 1 379 ? -16.245 7.083 8.601 1.00 94.75 379 TRP A N 1
ATOM 2967 C CA . TRP A 1 379 ? -15.520 8.192 9.226 1.00 94.75 379 TRP A CA 1
ATOM 2968 C C . TRP A 1 379 ? -15.594 8.026 10.734 1.00 94.75 379 TRP A C 1
ATOM 2970 O O . TRP A 1 379 ? -16.665 8.174 11.326 1.00 94.75 379 TRP A O 1
ATOM 2980 N N . ARG A 1 380 ? -14.454 7.718 11.353 1.00 91.81 380 ARG A N 1
ATOM 2981 C CA . ARG A 1 380 ? -14.339 7.472 12.790 1.00 91.81 380 ARG A CA 1
ATOM 2982 C C . ARG A 1 380 ? -13.536 8.582 13.459 1.00 91.81 380 ARG A C 1
ATOM 2984 O O . ARG A 1 380 ? -12.413 8.875 13.057 1.00 91.81 380 ARG A O 1
ATOM 2991 N N . ASN A 1 381 ? -14.096 9.185 14.503 1.00 92.50 381 ASN A N 1
ATOM 2992 C CA . ASN A 1 381 ? -13.423 10.239 15.253 1.00 92.50 381 ASN A CA 1
ATOM 2993 C C . ASN A 1 381 ? -12.742 9.674 16.501 1.00 92.50 381 ASN A C 1
ATOM 2995 O O . ASN A 1 381 ? -13.282 9.744 17.600 1.00 92.50 381 ASN A O 1
ATOM 2999 N N . THR A 1 382 ? -11.541 9.133 16.325 1.00 87.50 382 THR A N 1
ATOM 3000 C CA . THR A 1 382 ? -10.683 8.670 17.431 1.00 87.50 382 THR A CA 1
ATOM 3001 C C . THR A 1 382 ? -9.591 9.677 17.788 1.00 87.50 382 THR A C 1
ATOM 3003 O O . THR A 1 382 ? -8.560 9.293 18.347 1.00 87.50 382 THR A O 1
ATOM 3006 N N . ILE A 1 383 ? -9.750 10.944 17.391 1.00 88.19 383 ILE A N 1
ATOM 3007 C CA . ILE A 1 383 ? -8.722 11.967 17.588 1.00 88.19 383 ILE A CA 1
ATOM 3008 C C . ILE A 1 383 ? -8.579 12.228 19.090 1.00 88.19 383 ILE A C 1
ATOM 3010 O O . ILE A 1 383 ? -9.479 12.759 19.745 1.00 88.19 383 ILE A O 1
ATOM 3014 N N . ALA A 1 384 ? -7.407 11.895 19.619 1.00 85.62 384 ALA A N 1
ATOM 3015 C CA . ALA A 1 384 ? -7.029 12.061 21.013 1.00 85.62 384 ALA A CA 1
ATOM 3016 C C . ALA A 1 384 ? -5.780 12.953 21.062 1.00 85.62 384 ALA A C 1
ATOM 3018 O O . ALA A 1 384 ? -4.659 12.450 21.171 1.00 85.62 384 ALA A O 1
ATOM 3019 N N . PRO A 1 385 ? -5.946 14.281 20.924 1.00 81.31 385 PRO A N 1
ATOM 3020 C CA . PRO A 1 385 ? -4.815 15.165 20.718 1.00 81.31 385 PRO A CA 1
ATOM 3021 C C . PRO A 1 385 ? -3.973 15.259 21.994 1.00 81.31 385 PRO A C 1
ATOM 3023 O O . PRO A 1 385 ? -4.510 15.385 23.097 1.00 81.31 385 PRO A O 1
ATOM 3026 N N . GLY A 1 386 ? -2.645 15.240 21.849 1.00 75.62 386 GLY A N 1
ATOM 3027 C CA . GLY A 1 386 ? -1.712 15.351 22.978 1.00 75.62 386 GLY A CA 1
ATOM 3028 C C . GLY A 1 386 ? -1.851 16.662 23.768 1.00 75.62 386 GLY A C 1
ATOM 3029 O O . GLY A 1 386 ? -1.511 16.716 24.948 1.00 75.62 386 GLY A O 1
ATOM 3030 N N . GLU A 1 387 ? -2.399 17.706 23.140 1.00 71.31 387 GLU A N 1
ATOM 3031 C CA . GLU A 1 387 ? -2.862 18.939 23.777 1.00 71.31 387 GLU A CA 1
ATOM 3032 C C . GLU A 1 387 ? -4.263 19.289 23.259 1.00 71.31 387 GLU A C 1
ATOM 3034 O O . GLU A 1 387 ? -4.503 19.246 22.060 1.00 71.31 387 GLU A O 1
ATOM 3039 N N . GLY A 1 388 ? -5.190 19.682 24.136 1.00 69.44 388 GLY A N 1
ATOM 3040 C CA . GLY A 1 388 ? -6.575 19.992 23.755 1.00 69.44 388 GLY A CA 1
ATOM 3041 C C . GLY A 1 388 ? -7.578 18.983 24.312 1.00 69.44 388 GLY A C 1
ATOM 3042 O O . GLY A 1 388 ? -7.315 18.320 25.312 1.00 69.44 388 GLY A O 1
ATOM 3043 N N . ARG A 1 389 ? -8.775 18.921 23.724 1.00 78.25 389 ARG A N 1
ATOM 3044 C CA . ARG A 1 389 ? -9.811 17.931 24.065 1.00 78.25 389 ARG A CA 1
ATOM 3045 C C . ARG A 1 389 ? -10.360 17.346 22.767 1.00 78.25 389 ARG A C 1
ATOM 3047 O O . ARG A 1 389 ? -10.448 18.113 21.815 1.00 78.25 389 ARG A O 1
ATOM 3054 N N . PRO A 1 390 ? -10.780 16.073 22.729 1.00 85.62 390 PRO A N 1
ATOM 3055 C CA . PRO A 1 390 ? -11.522 15.539 21.591 1.00 85.62 390 PRO A CA 1
ATOM 3056 C C . PRO A 1 390 ? -12.719 16.440 21.254 1.00 85.62 390 PRO A C 1
ATOM 3058 O O . PRO A 1 390 ? -13.424 16.903 22.159 1.00 85.62 390 PRO A O 1
ATOM 3061 N N . ARG A 1 391 ? -12.923 16.729 19.966 1.00 87.12 391 ARG A N 1
ATOM 3062 C CA . ARG A 1 391 ? -14.012 17.586 19.473 1.00 87.12 391 ARG A CA 1
ATOM 3063 C C . ARG A 1 391 ? -14.758 16.921 18.323 1.00 87.12 391 ARG A C 1
ATOM 3065 O O . ARG A 1 391 ? -14.162 16.100 17.627 1.00 87.12 391 ARG A O 1
ATOM 3072 N N . PRO A 1 392 ? -16.035 17.280 18.109 1.00 90.50 392 PRO A N 1
ATOM 3073 C CA . PRO A 1 392 ? -16.771 16.807 16.952 1.00 90.50 392 PRO A CA 1
ATOM 3074 C C . PRO A 1 392 ? -16.150 17.360 15.665 1.00 90.50 392 PRO A C 1
ATOM 3076 O O . PRO A 1 392 ? -15.725 18.519 15.609 1.00 90.50 392 PRO A O 1
ATOM 3079 N N . VAL A 1 393 ? -16.126 16.533 14.625 1.00 91.81 393 VAL A N 1
ATOM 3080 C CA . VAL A 1 393 ? -15.599 16.884 13.301 1.00 91.81 393 VAL A CA 1
ATOM 3081 C C . VAL A 1 393 ? -16.748 16.902 12.309 1.00 91.81 393 VAL A C 1
ATOM 3083 O O . VAL A 1 393 ? -17.537 15.962 12.250 1.00 91.81 393 VAL A O 1
ATOM 3086 N N . GLN A 1 394 ? -16.857 17.974 11.535 1.00 93.81 394 GLN A N 1
ATOM 3087 C CA . GLN A 1 394 ? -17.818 18.087 10.450 1.00 93.81 394 GLN A CA 1
ATOM 3088 C C . GLN A 1 394 ? -17.180 17.590 9.151 1.00 93.81 394 GLN A C 1
ATOM 3090 O O . GLN A 1 394 ? -16.111 18.055 8.755 1.00 93.81 394 GLN A O 1
ATOM 3095 N N . ILE A 1 395 ? -17.872 16.679 8.474 1.00 95.81 395 ILE A N 1
ATOM 3096 C CA . ILE A 1 395 ? -17.552 16.219 7.125 1.00 95.81 395 ILE A CA 1
ATOM 3097 C C . ILE A 1 395 ? -18.630 16.748 6.186 1.00 95.81 395 ILE A C 1
ATOM 3099 O O . ILE A 1 395 ? -19.818 16.694 6.506 1.00 95.81 395 ILE A O 1
ATOM 3103 N N . SER A 1 396 ? -18.241 17.284 5.033 1.00 95.94 396 SER A N 1
ATOM 3104 C CA . SER A 1 396 ? -19.196 17.781 4.039 1.00 95.94 396 SER A CA 1
ATOM 3105 C C . SER A 1 396 ? -18.703 17.612 2.609 1.00 95.94 396 SER A C 1
ATOM 3107 O O . SER A 1 396 ? -17.512 17.403 2.366 1.00 95.94 396 SER A O 1
ATOM 3109 N N . ASN A 1 397 ? -19.635 17.716 1.659 1.00 96.31 397 ASN A N 1
ATOM 3110 C CA . ASN A 1 397 ? -19.373 17.572 0.228 1.00 96.31 397 ASN A CA 1
ATOM 3111 C C . ASN A 1 397 ? -18.571 16.299 -0.101 1.00 96.31 397 ASN A C 1
ATOM 3113 O O . ASN A 1 397 ? -17.545 16.369 -0.781 1.00 96.31 397 ASN A O 1
ATOM 3117 N N . VAL A 1 398 ? -19.021 15.152 0.420 1.00 98.12 398 VAL A N 1
ATOM 3118 C CA . VAL A 1 398 ? -18.439 13.852 0.076 1.00 98.12 398 VAL A CA 1
ATOM 3119 C C . VAL A 1 398 ? -18.812 13.516 -1.361 1.00 98.12 398 VAL A C 1
ATOM 3121 O O . VAL A 1 398 ? -19.989 13.420 -1.722 1.00 98.12 398 VAL A O 1
ATOM 3124 N N . GLN A 1 399 ? -17.792 13.330 -2.182 1.00 97.31 399 GLN A N 1
ATOM 3125 C CA . GLN A 1 399 ? -17.899 12.924 -3.570 1.00 97.31 399 GLN A CA 1
ATOM 3126 C C . GLN A 1 399 ? -17.061 11.668 -3.791 1.00 97.31 399 GLN A C 1
ATOM 3128 O O . GLN A 1 399 ? -16.061 11.453 -3.109 1.00 97.31 399 GLN A O 1
ATOM 3133 N N . VAL A 1 400 ? -17.474 10.846 -4.747 1.00 96.94 400 VAL A N 1
ATOM 3134 C CA . VAL A 1 400 ? -16.826 9.584 -5.091 1.00 96.94 400 VAL A CA 1
ATOM 3135 C C . VAL A 1 400 ? -16.631 9.476 -6.600 1.00 96.94 400 VAL A C 1
ATOM 3137 O O . VAL A 1 400 ? -17.500 9.872 -7.380 1.00 96.94 400 VAL A O 1
ATOM 3140 N N . GLY A 1 401 ? -15.491 8.935 -7.011 1.00 93.75 401 GLY A N 1
ATOM 3141 C CA . GLY A 1 401 ? -15.212 8.506 -8.376 1.00 93.75 401 GLY A CA 1
ATOM 3142 C C . GLY A 1 401 ? -14.711 7.066 -8.382 1.00 93.75 401 GLY A C 1
ATOM 3143 O O . GLY A 1 401 ? -14.007 6.652 -7.465 1.00 93.75 401 GLY A O 1
ATOM 3144 N N . ILE A 1 402 ? -15.091 6.307 -9.408 1.00 87.81 402 ILE A N 1
ATOM 3145 C CA . ILE A 1 402 ? -14.622 4.936 -9.634 1.00 87.81 402 ILE A CA 1
ATOM 3146 C C . ILE A 1 402 ? -13.836 4.937 -10.942 1.00 87.81 402 ILE A C 1
ATOM 3148 O O . ILE A 1 402 ? -14.364 5.337 -11.983 1.00 87.81 402 ILE A O 1
ATOM 3152 N N . PHE A 1 403 ? -12.585 4.493 -10.885 1.00 78.12 403 PHE A N 1
ATOM 3153 C CA . PHE A 1 403 ? -11.639 4.541 -11.993 1.00 78.12 403 PHE A CA 1
ATOM 3154 C C . PHE A 1 403 ? -11.072 3.150 -12.295 1.00 78.12 403 PHE A C 1
ATOM 3156 O O . PHE A 1 403 ? -10.970 2.327 -11.388 1.00 78.12 403 PHE A O 1
ATOM 3163 N N . PRO A 1 404 ? -10.656 2.869 -13.542 1.00 60.06 404 PRO A N 1
ATOM 3164 C CA . PRO A 1 404 ? -10.065 1.573 -13.896 1.00 60.06 404 PRO A CA 1
ATOM 3165 C C . PRO A 1 404 ? -8.746 1.248 -13.169 1.00 60.06 404 PRO A C 1
ATOM 3167 O O . PRO A 1 404 ? -8.340 0.094 -13.110 1.00 60.06 404 PRO A O 1
ATOM 3170 N N . GLY A 1 405 ? -8.072 2.248 -12.601 1.00 62.03 405 GLY A N 1
ATOM 3171 C CA . GLY A 1 405 ? -6.850 2.062 -11.826 1.00 62.03 405 GLY A CA 1
ATOM 3172 C C . GLY A 1 405 ? -6.538 3.277 -10.954 1.00 62.03 405 GLY A C 1
ATOM 3173 O O . GLY A 1 405 ? -7.186 4.318 -11.121 1.00 62.03 405 GLY A O 1
ATOM 3174 N N . PRO A 1 406 ? -5.585 3.135 -10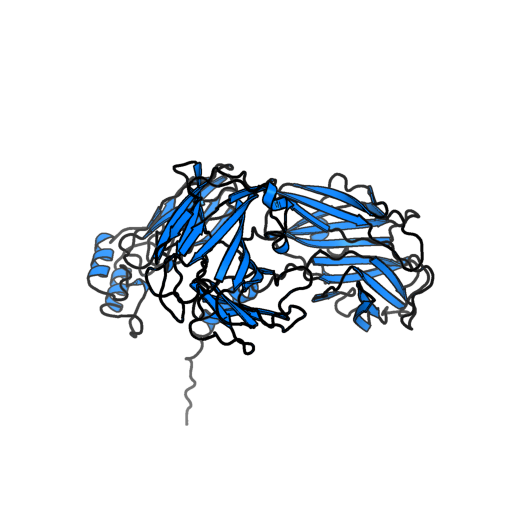.018 1.00 74.94 406 PRO A N 1
ATOM 3175 C CA . PRO A 1 406 ? -5.232 4.190 -9.079 1.00 74.94 406 PRO A CA 1
ATOM 3176 C C . PRO A 1 406 ? -4.592 5.387 -9.786 1.00 74.94 406 PRO A C 1
ATOM 3178 O O . PRO A 1 406 ? -3.886 5.248 -10.787 1.00 74.94 406 PRO A O 1
ATOM 3181 N N . TRP A 1 407 ? -4.856 6.568 -9.242 1.00 73.75 407 TRP A N 1
ATOM 3182 C CA . TRP A 1 407 ? -4.173 7.812 -9.564 1.00 73.75 407 TRP A CA 1
ATOM 3183 C C . TRP A 1 407 ? -2.858 7.898 -8.782 1.00 73.75 407 TRP A C 1
ATOM 3185 O O . TRP A 1 407 ? -2.825 7.444 -7.634 1.00 73.75 407 TRP A O 1
ATOM 3195 N N . PRO A 1 408 ? -1.798 8.496 -9.353 1.00 73.94 408 PRO A N 1
ATOM 3196 C CA . PRO A 1 408 ? -0.612 8.863 -8.586 1.00 73.94 408 PRO A CA 1
ATOM 3197 C C . PRO A 1 408 ? -0.988 9.734 -7.381 1.00 73.94 408 PRO A C 1
ATOM 3199 O O . PRO A 1 408 ? -1.899 10.563 -7.473 1.00 73.94 408 PRO A O 1
ATOM 3202 N N . LEU A 1 409 ? -0.291 9.559 -6.255 1.00 79.69 409 LEU A N 1
ATOM 3203 C CA . LEU A 1 409 ? -0.583 10.262 -5.000 1.00 79.69 409 LEU A CA 1
ATOM 3204 C C . LEU A 1 409 ? -0.590 11.786 -5.199 1.00 79.69 409 LEU A C 1
ATOM 3206 O O . LEU A 1 409 ? -1.471 12.480 -4.691 1.00 79.69 409 LEU A O 1
ATOM 3210 N N . GLU A 1 410 ? 0.344 12.300 -5.997 1.00 74.12 410 GLU A N 1
ATOM 3211 C CA . GLU A 1 410 ? 0.473 13.706 -6.368 1.00 74.12 410 GLU A CA 1
ATOM 3212 C C . GLU A 1 410 ? -0.690 14.239 -7.213 1.00 74.12 410 GLU A C 1
ATOM 3214 O O . GLU A 1 410 ? -0.920 15.445 -7.229 1.00 74.12 410 GLU A O 1
ATOM 3219 N N . GLU A 1 411 ? -1.447 13.377 -7.898 1.00 79.69 411 GLU A N 1
ATOM 3220 C CA . GLU A 1 411 ? -2.596 13.765 -8.725 1.00 79.69 411 GLU A CA 1
ATOM 3221 C C . GLU A 1 411 ? -3.914 13.816 -7.928 1.00 79.69 411 GLU A C 1
ATOM 3223 O O . GLU A 1 411 ? -4.917 14.338 -8.430 1.00 79.69 411 GLU A O 1
ATOM 3228 N N . LEU A 1 412 ? -3.922 13.331 -6.680 1.00 86.25 412 LEU A N 1
ATOM 3229 C CA . LEU A 1 412 ? -5.070 13.337 -5.766 1.00 86.25 412 LEU A CA 1
ATOM 3230 C C . LEU A 1 412 ? -5.251 14.702 -5.084 1.00 86.25 412 LEU A C 1
ATOM 3232 O O . LEU A 1 412 ? -5.053 14.851 -3.879 1.00 86.25 412 LEU A O 1
ATOM 3236 N N . ASN A 1 413 ? -5.594 15.731 -5.860 1.00 85.44 413 ASN A N 1
ATOM 3237 C CA . ASN A 1 413 ? -5.654 17.098 -5.344 1.00 85.44 413 ASN A CA 1
ATOM 3238 C C . ASN A 1 413 ? -6.662 18.000 -6.069 1.00 85.44 413 ASN A C 1
ATOM 3240 O O . ASN A 1 413 ? -7.093 17.720 -7.190 1.00 85.44 413 ASN A O 1
ATOM 3244 N N . ARG A 1 414 ? -6.992 19.147 -5.457 1.00 84.00 414 ARG A N 1
ATOM 3245 C CA . ARG A 1 414 ? -7.982 20.101 -6.000 1.00 84.00 414 ARG A CA 1
ATOM 3246 C C . ARG A 1 414 ? -7.572 20.814 -7.291 1.00 84.00 414 ARG A C 1
ATOM 3248 O O . ARG A 1 414 ? -8.422 21.410 -7.961 1.00 84.00 414 ARG A O 1
ATOM 3255 N N . GLU A 1 415 ? -6.278 20.858 -7.603 1.00 82.00 415 GLU A N 1
ATOM 3256 C CA . GLU A 1 415 ? -5.764 21.447 -8.844 1.00 82.00 415 GLU A CA 1
ATOM 3257 C C . GLU A 1 415 ? -5.930 20.500 -10.031 1.00 82.00 415 GLU A C 1
ATOM 3259 O O . GLU A 1 415 ? -6.009 20.970 -11.172 1.00 82.00 415 GLU A O 1
ATOM 3264 N N . ASN A 1 416 ? -6.097 19.198 -9.777 1.00 78.81 416 ASN A N 1
ATOM 3265 C CA . ASN A 1 416 ? -6.455 18.216 -10.788 1.00 78.81 416 ASN A CA 1
ATOM 3266 C C . ASN A 1 416 ? -7.912 18.414 -11.250 1.00 78.81 416 ASN A C 1
ATOM 3268 O O . ASN A 1 416 ? -8.849 17.704 -10.883 1.00 78.81 416 ASN A O 1
ATOM 3272 N N . ARG A 1 417 ? -8.105 19.409 -12.123 1.00 81.75 417 ARG A N 1
ATOM 3273 C CA . ARG A 1 417 ? -9.400 19.738 -12.742 1.00 81.75 417 ARG A CA 1
ATOM 3274 C C . ARG A 1 417 ? -9.988 18.591 -13.552 1.00 81.75 417 ARG A C 1
ATOM 3276 O O . ARG A 1 417 ? -11.172 18.653 -13.880 1.00 81.75 417 ARG A O 1
ATOM 3283 N N . TRP A 1 418 ? -9.171 17.618 -13.941 1.00 73.44 418 TRP A N 1
ATOM 3284 C CA . TRP A 1 418 ? -9.630 16.440 -14.650 1.00 73.44 418 TRP A CA 1
ATOM 3285 C C . TRP A 1 418 ? -10.289 15.460 -13.681 1.00 73.44 418 TRP A C 1
ATOM 3287 O O . TRP A 1 418 ? -11.455 15.139 -13.886 1.00 73.44 418 TRP A O 1
ATOM 3297 N N . LEU A 1 419 ? -9.611 15.090 -12.587 1.00 81.69 419 LEU A N 1
ATOM 3298 C CA . LEU A 1 419 ? -10.176 14.265 -11.511 1.00 81.69 419 LEU A CA 1
ATOM 3299 C C . LEU A 1 419 ? -11.517 14.826 -11.014 1.00 81.69 419 LEU A C 1
ATOM 3301 O O . LEU A 1 419 ? -12.518 14.110 -10.988 1.00 81.69 419 LEU A O 1
ATOM 3305 N N . GLU A 1 420 ? -11.566 16.129 -10.724 1.00 84.44 420 GLU A N 1
ATOM 3306 C CA . GLU A 1 420 ? -12.767 16.813 -10.220 1.00 84.44 420 GLU A CA 1
ATOM 3307 C C . GLU A 1 420 ? -14.003 16.677 -11.132 1.00 84.44 420 GLU A C 1
ATOM 3309 O O . GLU A 1 420 ? -15.129 16.756 -10.649 1.00 84.44 420 GLU A O 1
ATOM 3314 N N . GLN A 1 421 ? -13.834 16.453 -12.442 1.00 84.19 421 GLN A N 1
ATOM 3315 C CA . GLN A 1 421 ? -14.964 16.275 -13.368 1.00 84.19 421 GLN A CA 1
ATOM 3316 C C . GLN A 1 421 ? -15.641 14.905 -13.245 1.00 84.19 421 GLN A C 1
ATOM 3318 O O . GLN A 1 421 ? -16.801 14.763 -13.636 1.00 84.19 421 GLN A O 1
ATOM 3323 N N . PHE A 1 422 ? -14.932 13.902 -12.722 1.00 85.50 422 PHE A N 1
ATOM 3324 C CA . PHE A 1 422 ? -15.434 12.532 -12.599 1.00 85.50 422 PHE A CA 1
ATOM 3325 C C . PHE A 1 422 ? -16.016 12.226 -11.218 1.00 85.50 422 PHE A C 1
ATOM 3327 O O . PHE A 1 422 ? -16.720 11.228 -11.066 1.00 85.50 422 PHE A O 1
ATOM 3334 N N . LEU A 1 423 ? -15.783 13.091 -10.230 1.00 93.69 423 LEU A N 1
ATOM 3335 C CA . LEU A 1 423 ? -16.316 12.934 -8.881 1.00 93.69 423 LEU A CA 1
ATOM 3336 C C . LEU A 1 423 ? -17.812 13.274 -8.832 1.00 93.69 423 LEU A C 1
ATOM 3338 O O . LEU A 1 423 ? -18.247 14.343 -9.265 1.00 93.69 423 LEU A O 1
ATOM 3342 N N . GLN A 1 424 ? -18.610 12.369 -8.268 1.00 96.31 424 GLN A N 1
ATOM 3343 C CA . GLN A 1 424 ? -20.057 12.521 -8.110 1.00 96.31 424 GLN A CA 1
ATOM 3344 C C . GLN A 1 424 ? -20.435 12.592 -6.626 1.00 96.31 424 GLN A C 1
ATOM 3346 O O . GLN A 1 424 ? -19.831 11.880 -5.828 1.00 96.31 424 GLN A O 1
ATOM 3351 N N . PRO A 1 425 ? -21.426 13.410 -6.220 1.00 97.38 425 PRO A N 1
ATOM 3352 C CA . PRO A 1 425 ? -21.889 13.443 -4.833 1.00 97.38 425 PRO A CA 1
ATOM 3353 C C . PRO A 1 425 ? -22.326 12.061 -4.333 1.00 97.38 425 PRO A C 1
ATOM 3355 O O . PRO A 1 425 ? -23.092 11.368 -5.008 1.00 97.38 425 PRO A O 1
ATOM 3358 N N . LEU A 1 426 ? -21.874 11.683 -3.138 1.00 96.75 426 LEU A N 1
ATOM 3359 C CA . LEU A 1 426 ? -22.303 10.456 -2.475 1.00 96.75 426 LEU A CA 1
ATOM 3360 C C . LEU A 1 426 ? -23.564 10.737 -1.630 1.00 96.75 426 LEU A C 1
ATOM 3362 O O . LEU A 1 426 ? -23.544 11.668 -0.822 1.00 96.75 426 LEU A O 1
ATOM 3366 N N . PRO A 1 427 ? -24.660 9.965 -1.770 1.00 95.69 427 PRO A N 1
ATOM 3367 C CA . PRO A 1 427 ? -25.868 10.163 -0.967 1.00 95.69 427 PRO A CA 1
ATOM 3368 C C . PRO A 1 427 ? -25.604 10.089 0.545 1.00 95.69 427 PRO A C 1
ATOM 3370 O O . PRO A 1 427 ? -24.980 9.143 1.021 1.00 95.69 427 PRO A O 1
ATOM 3373 N N . GLY A 1 428 ? -26.105 11.073 1.301 1.00 94.44 428 GLY A N 1
ATOM 3374 C CA . GLY A 1 428 ? -25.833 11.218 2.740 1.00 94.44 428 GLY A CA 1
ATOM 3375 C C . GLY A 1 428 ? -24.505 11.920 3.051 1.00 94.44 428 GLY A C 1
ATOM 3376 O O . GLY A 1 428 ? -24.199 12.177 4.214 1.00 94.44 428 GLY A O 1
ATOM 3377 N N . GLY A 1 429 ? -23.730 12.246 2.016 1.00 95.75 429 GLY A N 1
ATOM 3378 C CA . GLY A 1 429 ? -22.445 12.927 2.083 1.00 95.75 429 GLY A CA 1
ATOM 3379 C C . GLY A 1 429 ? -22.513 14.451 2.006 1.00 95.75 429 GLY A C 1
ATOM 3380 O O . GLY A 1 429 ? -21.471 15.102 1.938 1.00 95.75 429 GLY A O 1
ATOM 3381 N N . GLU A 1 430 ? -23.707 15.050 1.987 1.00 96.81 430 GLU A N 1
ATOM 3382 C CA . GLU A 1 430 ? -23.860 16.502 1.883 1.00 96.81 430 GLU A CA 1
ATOM 3383 C C . GLU A 1 430 ? -23.214 17.208 3.081 1.00 96.81 430 GLU A C 1
ATOM 3385 O O . GLU A 1 430 ? -22.400 18.116 2.894 1.00 96.81 430 GLU A O 1
ATOM 3390 N N . MET A 1 431 ? -23.557 16.771 4.298 1.00 95.38 431 MET A N 1
ATOM 3391 C CA . MET A 1 431 ? -22.922 17.180 5.552 1.00 95.38 431 MET A CA 1
ATOM 3392 C C . MET A 1 431 ? -23.337 16.253 6.704 1.00 95.38 431 MET A C 1
ATOM 3394 O O . MET A 1 431 ? -24.522 15.956 6.860 1.00 95.38 431 MET A O 1
ATOM 3398 N N . PHE A 1 432 ? -22.379 15.854 7.541 1.00 95.38 432 PHE A N 1
ATOM 3399 C CA . PHE A 1 432 ? -22.621 15.173 8.814 1.00 95.38 432 PHE A CA 1
ATOM 3400 C C . PHE A 1 432 ? -21.534 15.511 9.842 1.00 95.38 432 PHE A C 1
ATOM 3402 O O . PHE A 1 432 ? -20.445 15.969 9.499 1.00 95.38 432 PHE A O 1
ATOM 3409 N N . VAL A 1 433 ? -21.837 15.290 11.122 1.00 94.56 433 VAL A N 1
ATOM 3410 C CA . VAL A 1 433 ? -20.902 15.501 12.235 1.00 94.56 433 VAL A CA 1
ATOM 3411 C C . VAL A 1 433 ? -20.558 14.157 12.862 1.00 94.56 433 VAL A C 1
ATOM 3413 O O . VAL A 1 433 ? -21.451 13.368 13.165 1.00 94.56 433 VAL A O 1
ATOM 3416 N N . VAL A 1 434 ? -19.266 13.918 13.069 1.00 95.00 434 VAL A N 1
ATOM 3417 C CA . VAL A 1 434 ? -18.730 12.751 13.769 1.00 95.00 434 VAL A CA 1
ATOM 3418 C C . VAL A 1 434 ? -18.277 13.192 15.160 1.00 95.00 434 VAL A C 1
ATOM 3420 O O . VAL A 1 434 ? -17.252 13.860 15.325 1.00 95.00 434 VAL A O 1
ATOM 3423 N N . GLU A 1 435 ? -19.075 12.854 16.168 1.00 93.38 435 GLU A N 1
ATOM 3424 C CA . GLU A 1 435 ? -18.765 13.109 17.580 1.00 93.38 435 GLU A CA 1
ATOM 3425 C C . GLU A 1 435 ? -17.527 12.312 18.039 1.00 93.38 435 GLU A C 1
ATOM 3427 O O . GLU A 1 435 ? -17.228 11.276 17.444 1.00 93.38 435 GLU A O 1
ATOM 3432 N N . PRO A 1 436 ? -16.798 12.753 19.081 1.00 91.62 436 PRO A N 1
ATOM 3433 C CA . PRO A 1 436 ? -15.678 11.990 19.632 1.00 91.62 436 PRO A CA 1
ATOM 3434 C C . PRO A 1 436 ? -16.059 10.549 19.988 1.00 91.62 436 PRO A C 1
ATOM 3436 O O . PRO A 1 436 ? -17.110 10.315 20.587 1.00 91.62 436 PRO A O 1
ATOM 3439 N N . GLU A 1 437 ? -15.193 9.600 19.633 1.00 89.56 437 GLU A N 1
ATOM 3440 C CA . GLU A 1 437 ? -15.387 8.152 19.802 1.00 89.56 437 GLU A CA 1
ATOM 3441 C C . GLU A 1 437 ? -16.651 7.607 19.111 1.00 89.56 437 GLU A C 1
ATOM 3443 O O . GLU A 1 437 ? -17.174 6.554 19.474 1.00 89.56 437 GLU A O 1
ATOM 3448 N N . GLN A 1 438 ? -17.179 8.331 18.120 1.00 93.06 438 GLN A N 1
ATOM 3449 C CA . GLN A 1 438 ? -18.268 7.870 17.264 1.00 93.06 438 GLN A CA 1
ATOM 3450 C C . GLN A 1 438 ? -17.780 7.625 15.835 1.00 93.06 438 GLN A C 1
ATOM 3452 O O . GLN A 1 438 ? -16.697 8.052 15.418 1.00 93.06 438 GLN A O 1
ATOM 3457 N N . GLN A 1 439 ? -18.626 6.933 15.078 1.00 93.50 439 GLN A N 1
ATOM 3458 C CA . GLN A 1 439 ? -18.431 6.626 13.670 1.00 93.50 439 GLN A CA 1
ATOM 3459 C C . GLN A 1 439 ? -19.706 6.962 12.894 1.00 93.50 439 GLN A C 1
ATOM 3461 O O . GLN A 1 439 ? -20.817 6.733 13.378 1.00 93.50 439 GLN A O 1
ATOM 3466 N N . VAL A 1 440 ? -19.540 7.498 11.687 1.00 95.88 440 VAL A N 1
ATOM 3467 C CA . VAL A 1 440 ? -20.620 7.665 10.709 1.00 95.88 440 VAL A CA 1
ATOM 3468 C C . VAL A 1 440 ? -20.268 6.878 9.458 1.00 95.88 440 VAL A C 1
ATOM 3470 O O . VAL A 1 440 ? -19.146 6.975 8.960 1.00 95.88 440 VAL A O 1
ATOM 3473 N N . ASP A 1 441 ? -21.252 6.139 8.949 1.00 95.19 441 ASP A N 1
ATOM 3474 C CA . ASP A 1 441 ? -21.096 5.273 7.789 1.00 95.19 441 ASP A CA 1
ATOM 3475 C C . ASP A 1 441 ? -21.961 5.737 6.625 1.00 95.19 441 ASP A C 1
ATOM 3477 O O . ASP A 1 441 ? -23.157 5.997 6.789 1.00 95.19 441 ASP A O 1
ATOM 3481 N N . LEU A 1 442 ? -21.372 5.746 5.434 1.00 96.25 442 LEU A N 1
ATOM 3482 C CA . LEU A 1 442 ? -22.090 5.870 4.172 1.00 96.25 442 LEU A CA 1
ATOM 3483 C C . LEU A 1 442 ? -21.897 4.599 3.351 1.00 96.25 442 LEU A C 1
ATOM 3485 O O . LEU A 1 442 ? -20.901 3.892 3.484 1.00 96.25 442 LEU A O 1
ATOM 3489 N N . LEU A 1 443 ? -22.869 4.304 2.494 1.00 94.06 443 LEU A N 1
ATOM 3490 C CA . LEU A 1 443 ? -22.800 3.166 1.586 1.00 94.06 443 LEU A CA 1
ATOM 3491 C C . LEU A 1 443 ? -22.636 3.655 0.159 1.00 94.06 443 LEU A C 1
ATOM 3493 O O . LEU A 1 443 ? -23.324 4.588 -0.261 1.00 94.06 443 LEU A O 1
ATOM 3497 N N . MET A 1 444 ? -21.790 2.970 -0.597 1.00 92.62 444 MET A N 1
ATOM 3498 C CA . MET A 1 444 ? -21.706 3.129 -2.042 1.00 92.62 444 MET A CA 1
ATOM 3499 C C . MET A 1 444 ? -21.916 1.786 -2.750 1.00 92.62 444 MET A C 1
ATOM 3501 O O . MET A 1 444 ? -21.632 0.736 -2.166 1.00 92.62 444 MET A O 1
ATOM 3505 N N . PRO A 1 445 ? -22.412 1.798 -4.001 1.00 89.06 445 PRO A N 1
ATOM 3506 C CA . PRO A 1 445 ? -22.441 0.603 -4.830 1.00 89.06 445 PRO A CA 1
ATOM 3507 C C . PRO A 1 445 ? -21.046 0.011 -4.979 1.00 89.06 445 PRO A C 1
ATOM 3509 O O . PRO A 1 445 ? -20.046 0.731 -4.923 1.00 89.06 445 PRO A O 1
ATOM 3512 N N . LEU A 1 446 ? -20.994 -1.292 -5.216 1.00 84.38 446 LEU A N 1
ATOM 3513 C CA . LEU A 1 446 ? -19.721 -1.969 -5.336 1.00 84.38 446 LEU A CA 1
ATOM 3514 C C . LEU A 1 446 ? -18.949 -1.546 -6.575 1.00 84.38 446 LEU A C 1
ATOM 3516 O O . LEU A 1 446 ? -19.482 -1.636 -7.687 1.00 84.38 446 LEU A O 1
ATOM 3520 N N . PRO A 1 447 ? -17.695 -1.106 -6.402 1.00 82.06 447 PRO A N 1
ATOM 3521 C CA . PRO A 1 447 ? -16.797 -0.959 -7.527 1.00 82.06 447 PRO A CA 1
ATOM 3522 C C . PRO A 1 447 ? -16.460 -2.345 -8.108 1.00 82.06 447 PRO A C 1
ATOM 3524 O O . PRO A 1 447 ? -16.426 -3.332 -7.368 1.00 82.06 447 PRO A O 1
ATOM 3527 N N . PRO A 1 448 ? -16.183 -2.443 -9.420 1.00 73.69 448 PRO A N 1
ATOM 3528 C CA . PRO A 1 448 ? -15.565 -3.639 -9.980 1.00 73.69 448 PRO A CA 1
ATOM 3529 C C . PRO A 1 448 ? -14.264 -3.975 -9.231 1.00 73.69 448 PRO A C 1
ATOM 3531 O O . PRO A 1 448 ? -13.549 -3.041 -8.849 1.00 73.69 448 PRO A O 1
ATOM 3534 N N . PRO A 1 449 ? -13.921 -5.264 -9.047 1.00 70.88 449 PRO A N 1
ATOM 3535 C CA . PRO A 1 449 ? -12.625 -5.653 -8.502 1.00 70.88 449 PRO A CA 1
ATOM 3536 C C . PRO A 1 449 ? -11.485 -4.935 -9.225 1.00 70.88 449 PRO A C 1
ATOM 3538 O O . PRO A 1 449 ? -11.528 -4.770 -10.441 1.00 70.88 449 PRO A O 1
ATOM 3541 N N . GLY A 1 450 ? -10.518 -4.457 -8.447 1.00 67.06 450 GLY A N 1
ATOM 3542 C CA . GLY A 1 450 ? -9.346 -3.687 -8.850 1.00 67.06 450 GLY A CA 1
ATOM 3543 C C . GLY A 1 450 ? -9.608 -2.258 -9.351 1.00 67.06 450 GLY A C 1
ATOM 3544 O O . GLY A 1 450 ? -8.658 -1.551 -9.691 1.00 67.06 450 GLY A O 1
ATOM 3545 N N . ALA A 1 451 ? -10.857 -1.788 -9.383 1.00 73.81 451 ALA A N 1
ATOM 3546 C CA . ALA A 1 451 ? -11.128 -0.380 -9.651 1.00 73.81 451 ALA A CA 1
ATOM 3547 C C . ALA A 1 451 ? -10.651 0.493 -8.480 1.00 73.81 451 ALA A C 1
ATOM 3549 O O . ALA A 1 451 ? -10.847 0.154 -7.312 1.00 73.81 451 ALA A O 1
ATOM 3550 N N . ALA A 1 452 ? -10.060 1.644 -8.787 1.00 80.69 452 ALA A N 1
ATOM 3551 C CA . ALA A 1 452 ? -9.725 2.632 -7.774 1.00 80.69 452 ALA A CA 1
ATOM 3552 C C . ALA A 1 452 ? -10.962 3.442 -7.401 1.00 80.69 452 ALA A C 1
ATOM 3554 O O . ALA A 1 452 ? -11.643 4.008 -8.261 1.00 80.69 452 ALA A O 1
ATOM 3555 N N . VAL A 1 453 ? -11.235 3.511 -6.106 1.00 91.12 453 VAL A N 1
ATOM 3556 C CA . VAL A 1 453 ? -12.228 4.403 -5.529 1.00 91.12 453 VAL A CA 1
ATOM 3557 C C . VAL A 1 453 ? -11.490 5.627 -5.025 1.00 91.12 453 VAL A C 1
ATOM 3559 O O . VAL A 1 453 ? -10.613 5.504 -4.178 1.00 91.12 453 VAL A O 1
ATOM 3562 N N . VAL A 1 454 ? -11.860 6.802 -5.530 1.00 94.00 454 VAL A N 1
ATOM 3563 C CA . VAL A 1 454 ? -11.371 8.085 -5.019 1.00 94.00 454 VAL A CA 1
ATOM 3564 C C . VAL A 1 454 ? -12.519 8.788 -4.317 1.00 94.00 454 VAL A C 1
ATOM 3566 O O . VAL A 1 454 ? -13.550 9.078 -4.927 1.00 94.00 454 VAL A O 1
ATOM 3569 N N . LEU A 1 455 ? -12.332 9.075 -3.039 1.00 96.81 455 LEU A N 1
ATOM 3570 C CA . LEU A 1 455 ? -13.204 9.899 -2.224 1.00 96.81 455 LEU A CA 1
ATOM 3571 C C . LEU A 1 455 ? -12.614 11.289 -2.100 1.00 96.81 455 LEU A C 1
ATOM 3573 O O . LEU A 1 455 ? -11.417 11.446 -1.888 1.00 96.81 455 LEU A O 1
ATOM 3577 N N . ARG A 1 456 ? -13.481 12.290 -2.171 1.00 96.50 456 ARG A N 1
ATOM 3578 C CA . ARG A 1 456 ? -13.143 13.686 -1.926 1.00 96.50 456 ARG A CA 1
ATOM 3579 C C . ARG A 1 456 ? -14.134 14.265 -0.941 1.00 96.50 456 ARG A C 1
ATOM 3581 O O . ARG A 1 456 ? -15.332 14.220 -1.202 1.00 96.50 456 ARG A O 1
ATOM 3588 N N . TYR A 1 457 ? -13.669 14.847 0.153 1.00 97.19 457 TYR A N 1
ATOM 3589 C CA . TYR A 1 457 ? -14.552 15.462 1.143 1.00 97.19 457 TYR A CA 1
ATOM 3590 C C . TYR A 1 457 ? -13.872 16.623 1.864 1.00 97.19 457 TYR A C 1
ATOM 3592 O O . TYR A 1 457 ? -12.653 16.761 1.862 1.00 97.19 457 TYR A O 1
ATOM 3600 N N . VAL A 1 458 ? -14.677 17.512 2.436 1.00 95.38 458 VAL A N 1
ATOM 3601 C CA . VAL A 1 458 ? -14.197 18.641 3.237 1.00 95.38 458 VAL A CA 1
ATOM 3602 C C . VAL A 1 458 ? -14.275 18.261 4.708 1.00 95.38 458 VAL A C 1
ATOM 3604 O O . VAL A 1 458 ? -15.301 17.744 5.152 1.00 95.38 458 VAL A O 1
ATOM 3607 N N . VAL A 1 459 ? -13.208 18.548 5.449 1.00 94.25 459 VAL A N 1
ATOM 3608 C CA . VAL A 1 459 ? -13.102 18.322 6.889 1.00 94.25 459 VAL A CA 1
ATOM 3609 C C . VAL A 1 459 ? -12.942 19.652 7.606 1.00 94.25 459 VAL A C 1
ATOM 3611 O O . VAL A 1 459 ? -12.032 20.433 7.314 1.00 94.25 459 VAL A O 1
ATOM 3614 N N . GLU A 1 460 ? -13.831 19.896 8.561 1.00 89.06 460 GLU A N 1
ATOM 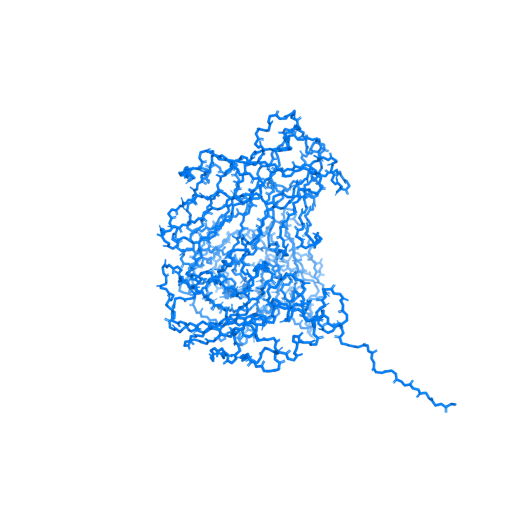3615 C CA . GLU A 1 460 ? -13.849 21.101 9.379 1.00 89.06 460 GLU A CA 1
ATOM 3616 C C . GLU A 1 460 ? -14.060 20.729 10.845 1.00 89.06 460 GLU A C 1
ATOM 3618 O O . GLU A 1 460 ? -14.744 19.761 11.179 1.00 89.06 460 GLU A O 1
ATOM 3623 N N . GLU A 1 461 ? -13.517 21.534 11.751 1.00 85.06 461 GLU A N 1
ATOM 3624 C CA . GLU A 1 461 ? -13.929 21.457 13.146 1.00 85.06 461 GLU A CA 1
ATOM 3625 C C . GLU A 1 461 ? -15.405 21.874 13.261 1.00 85.06 461 GLU A C 1
ATOM 3627 O O . GLU A 1 461 ? -15.789 22.951 12.790 1.00 85.06 461 GLU A O 1
ATOM 3632 N N . ALA A 1 462 ? -16.246 21.037 13.880 1.00 79.06 462 ALA A N 1
ATOM 3633 C CA . ALA A 1 462 ? -17.662 21.357 14.011 1.00 79.06 462 ALA A CA 1
ATOM 3634 C C . ALA A 1 462 ? -17.850 22.616 14.886 1.00 79.06 462 ALA A C 1
ATOM 3636 O O . ALA A 1 462 ? -17.141 22.780 15.886 1.00 79.06 462 ALA A O 1
ATOM 3637 N N . PRO A 1 463 ? -18.821 23.499 14.579 1.00 71.19 463 PRO A N 1
ATOM 3638 C CA . PRO A 1 463 ? -19.072 24.695 15.377 1.00 71.19 463 PRO A CA 1
ATOM 3639 C C . PRO A 1 463 ? -19.436 24.338 16.825 1.00 71.19 463 PRO A C 1
ATOM 3641 O O . PRO A 1 463 ? -20.581 24.015 17.141 1.00 71.19 463 PRO A O 1
ATOM 3644 N N . SER A 1 464 ? -18.474 24.419 17.742 1.00 57.25 464 SER A N 1
ATOM 3645 C CA . SER A 1 464 ? -18.766 24.331 19.170 1.00 57.25 464 SER A CA 1
ATOM 3646 C C . SER A 1 464 ? -19.300 25.689 19.625 1.00 57.25 464 SER A C 1
ATOM 3648 O O . SER A 1 464 ? -18.692 26.719 19.360 1.00 57.25 464 SER A O 1
ATOM 3650 N N . GLY A 1 465 ? -20.438 25.737 20.324 1.00 57.22 465 GLY A N 1
ATOM 3651 C CA . GLY A 1 465 ? -20.990 26.977 20.909 1.00 57.22 465 GLY A CA 1
ATOM 3652 C C . GLY A 1 465 ? -20.108 27.628 21.995 1.00 57.22 465 GLY A C 1
ATOM 3653 O O . GLY A 1 465 ? -20.594 28.424 22.797 1.00 57.22 465 GLY A O 1
ATOM 3654 N N . LEU A 1 466 ? -18.831 27.255 22.059 1.00 50.91 466 LEU A N 1
ATOM 3655 C CA . LEU A 1 466 ? -17.777 27.803 22.895 1.00 50.91 466 LEU A CA 1
ATOM 3656 C C . LEU A 1 466 ? -17.002 28.844 22.077 1.00 50.91 466 LEU A C 1
ATOM 3658 O O . LEU A 1 466 ? -16.985 28.798 20.850 1.00 50.91 466 LEU A O 1
ATOM 3662 N N . ALA A 1 467 ? -16.384 29.819 22.748 1.00 44.41 467 ALA A N 1
ATOM 3663 C CA . ALA A 1 467 ? -15.588 30.839 22.067 1.00 44.41 467 ALA A CA 1
ATOM 3664 C C . ALA A 1 467 ? -14.592 30.178 21.092 1.00 44.41 467 ALA A C 1
ATOM 3666 O O . ALA A 1 467 ? -13.973 29.179 21.472 1.00 44.41 467 ALA A O 1
ATOM 3667 N N . PRO A 1 468 ? -14.428 30.709 19.867 1.00 42.47 468 PRO A N 1
ATOM 3668 C CA . PRO A 1 468 ? -13.545 30.107 18.886 1.00 42.47 468 PRO A CA 1
ATOM 3669 C C . PRO A 1 468 ? -12.128 30.067 19.464 1.00 42.47 468 PRO A C 1
ATOM 3671 O O . PRO A 1 468 ? -11.479 31.100 19.625 1.00 42.47 468 PRO A O 1
ATOM 3674 N N . GLN A 1 469 ? -11.618 28.866 19.739 1.00 50.91 469 GLN A N 1
ATOM 3675 C CA . GLN A 1 469 ? -10.259 28.625 19.281 1.00 50.91 469 GLN A CA 1
ATOM 3676 C C . GLN A 1 469 ? -10.377 28.748 17.767 1.00 50.91 469 GLN A C 1
ATOM 3678 O O . GLN A 1 469 ? -11.295 28.165 17.195 1.00 50.91 469 GLN A O 1
ATOM 3683 N N . GLN A 1 470 ? -9.587 29.630 17.156 1.00 50.28 470 GLN A N 1
ATOM 3684 C CA . GLN A 1 470 ? -9.484 29.685 15.700 1.00 50.28 470 GLN A CA 1
ATOM 3685 C C . GLN A 1 470 ? -9.387 28.231 15.232 1.00 50.28 470 GLN A C 1
ATOM 3687 O O . GLN A 1 470 ? -8.456 27.555 15.671 1.00 50.28 470 GLN A O 1
ATOM 3692 N N . GLY A 1 471 ? -10.385 27.718 14.496 1.00 53.38 471 GLY A N 1
ATOM 3693 C CA . GLY A 1 471 ? -10.324 26.335 14.015 1.00 53.38 471 GLY A CA 1
ATOM 3694 C C . GLY A 1 471 ? -8.954 26.156 13.380 1.00 53.38 471 GLY A C 1
ATOM 3695 O O . GLY A 1 471 ? -8.527 27.051 12.663 1.00 53.38 471 GLY A O 1
ATOM 3696 N N . SER A 1 472 ? -8.186 25.130 13.744 1.00 65.88 472 SER A N 1
ATOM 3697 C CA . SER A 1 472 ? -6.747 25.164 13.428 1.00 65.88 472 SER A CA 1
ATOM 3698 C C . SER A 1 472 ? -6.464 24.947 11.943 1.00 65.88 472 SER A C 1
ATOM 3700 O O . SER A 1 472 ? -5.385 25.316 11.470 1.00 65.88 472 SER A O 1
ATOM 3702 N N . ALA A 1 473 ? -7.415 24.346 11.221 1.00 78.50 473 ALA A N 1
ATOM 3703 C CA . ALA A 1 473 ? -7.388 24.213 9.778 1.00 78.50 473 ALA A CA 1
ATOM 3704 C C . ALA A 1 473 ? -8.775 23.898 9.193 1.00 78.50 473 ALA A C 1
ATOM 3706 O O . ALA A 1 473 ? -9.684 23.477 9.907 1.00 78.50 473 ALA A O 1
ATOM 3707 N N . VAL A 1 474 ? -8.894 24.058 7.877 1.00 88.88 474 VAL A N 1
ATOM 3708 C CA . VAL A 1 474 ? -9.905 23.388 7.043 1.00 88.88 474 VAL A CA 1
ATOM 3709 C C . VAL A 1 474 ? -9.153 22.514 6.056 1.00 88.88 474 VAL A C 1
ATOM 3711 O O . VAL A 1 474 ? -8.175 22.984 5.476 1.00 88.88 474 VAL A O 1
ATOM 3714 N N . SER A 1 475 ? -9.599 21.278 5.856 1.00 93.00 475 SER A N 1
ATOM 3715 C CA . SER A 1 475 ? -8.959 20.352 4.923 1.00 93.00 475 SER A CA 1
ATOM 3716 C C . SER A 1 475 ? -9.905 19.941 3.804 1.00 93.00 475 SER A C 1
ATOM 3718 O O . SER A 1 475 ? -11.101 19.763 4.032 1.00 93.00 475 SER A O 1
ATOM 3720 N N . VAL A 1 476 ? -9.374 19.789 2.595 1.00 94.62 476 VAL A N 1
ATOM 3721 C CA . VAL A 1 476 ? -10.014 18.992 1.545 1.00 94.62 476 VAL A CA 1
ATOM 3722 C C . VAL A 1 476 ? -9.196 17.725 1.399 1.00 94.62 476 VAL A C 1
ATOM 3724 O O . VAL A 1 476 ? -8.022 17.780 1.044 1.00 94.62 476 VAL A O 1
ATOM 3727 N N . ASP A 1 477 ? -9.826 16.604 1.699 1.00 95.88 477 ASP A N 1
ATOM 3728 C CA . ASP A 1 477 ? -9.185 15.305 1.721 1.00 95.88 477 ASP A CA 1
ATOM 3729 C C . ASP A 1 477 ? -9.535 14.555 0.443 1.00 95.88 477 ASP A C 1
ATOM 3731 O O . ASP A 1 477 ? -10.703 14.513 0.046 1.00 95.88 477 ASP A O 1
ATOM 3735 N N . TYR A 1 478 ? -8.520 13.945 -0.154 1.00 95.00 478 TYR A N 1
ATOM 3736 C CA . TYR A 1 478 ? -8.621 12.936 -1.190 1.00 95.00 478 TYR A CA 1
ATOM 3737 C C . TYR A 1 478 ? -8.139 11.622 -0.593 1.00 95.00 478 TYR A C 1
ATOM 3739 O O . TYR A 1 478 ? -7.012 11.523 -0.115 1.00 95.00 478 TYR A O 1
ATOM 3747 N N . VAL A 1 479 ? -9.004 10.622 -0.589 1.00 95.25 479 VAL A N 1
ATOM 3748 C CA . VAL A 1 479 ? -8.670 9.273 -0.143 1.00 95.25 479 VAL A CA 1
ATOM 3749 C C . VAL A 1 479 ? -8.852 8.351 -1.326 1.00 95.25 479 VAL A C 1
ATOM 3751 O O . VAL A 1 479 ? -9.914 8.362 -1.944 1.00 95.25 479 VAL A O 1
ATOM 3754 N N . GLN A 1 480 ? -7.842 7.554 -1.635 1.00 91.88 480 GLN A N 1
ATOM 3755 C CA . GLN A 1 480 ? -7.928 6.535 -2.659 1.00 91.88 480 GLN A CA 1
ATOM 3756 C C . GLN A 1 480 ? -7.600 5.171 -2.078 1.00 91.88 480 GLN A C 1
ATOM 3758 O O . GLN A 1 480 ? -6.670 4.999 -1.301 1.00 91.88 480 GLN A O 1
ATOM 3763 N N . PHE A 1 481 ? -8.365 4.185 -2.510 1.00 87.50 481 PHE A N 1
ATOM 3764 C CA . PHE A 1 481 ? -8.029 2.788 -2.322 1.00 87.50 481 PHE A CA 1
ATOM 3765 C C . PHE A 1 481 ? -8.463 2.019 -3.555 1.00 87.50 481 PHE A C 1
ATOM 3767 O O . PHE A 1 481 ? -9.314 2.459 -4.333 1.00 87.50 481 PHE A O 1
ATOM 3774 N N . VAL A 1 482 ? -7.877 0.849 -3.731 1.00 78.19 482 VAL A N 1
ATOM 3775 C CA . VAL A 1 482 ? -8.272 -0.052 -4.799 1.00 78.19 482 VAL A CA 1
ATOM 3776 C C . VAL A 1 482 ? -9.216 -1.094 -4.227 1.00 78.19 482 VAL A C 1
ATOM 3778 O O . VAL A 1 482 ? -8.906 -1.738 -3.227 1.00 78.19 482 VAL A O 1
ATOM 3781 N N . ALA A 1 483 ? -10.373 -1.254 -4.864 1.00 75.38 483 ALA A N 1
ATOM 3782 C CA . ALA A 1 483 ? -11.267 -2.361 -4.581 1.00 75.38 483 ALA A CA 1
ATOM 3783 C C . ALA A 1 483 ? -10.495 -3.661 -4.782 1.00 75.38 483 ALA A C 1
ATOM 3785 O O . ALA A 1 483 ? -9.963 -3.898 -5.864 1.00 75.38 483 ALA A O 1
ATOM 3786 N N . ARG A 1 484 ? -10.382 -4.493 -3.757 1.00 70.38 484 ARG A N 1
ATOM 3787 C CA . ARG A 1 484 ? -9.540 -5.684 -3.849 1.00 70.38 484 ARG A CA 1
ATOM 3788 C C . ARG A 1 484 ? -10.279 -6.823 -4.561 1.00 70.38 484 ARG A C 1
ATOM 3790 O O . ARG A 1 484 ? -11.513 -6.785 -4.666 1.00 70.38 484 ARG A O 1
ATOM 3797 N N . PRO A 1 485 ? -9.553 -7.809 -5.121 1.00 63.97 485 PRO A N 1
ATOM 3798 C CA . PRO A 1 485 ? -10.144 -9.096 -5.475 1.00 63.97 485 PRO A CA 1
ATOM 3799 C C . PRO A 1 485 ? -10.848 -9.733 -4.256 1.00 63.97 485 PRO A C 1
ATOM 3801 O O . PRO A 1 485 ? -10.714 -9.237 -3.139 1.00 63.97 485 PRO A O 1
ATOM 3804 N N . PRO A 1 486 ? -11.633 -10.806 -4.454 1.00 67.06 486 PRO A N 1
ATOM 3805 C CA . PRO A 1 486 ? -12.419 -11.429 -3.390 1.00 67.06 486 PRO A CA 1
ATOM 3806 C C . PRO A 1 486 ? -11.612 -11.688 -2.115 1.00 67.06 486 PRO A C 1
ATOM 3808 O O . PRO A 1 486 ? -10.560 -12.318 -2.146 1.00 67.06 486 PRO A O 1
ATOM 3811 N N . SER A 1 487 ? -12.140 -11.221 -0.991 1.00 83.94 487 SER A N 1
ATOM 3812 C CA . SER A 1 487 ? -11.570 -11.435 0.340 1.00 83.94 487 SER A CA 1
ATOM 3813 C C . SER A 1 487 ? -12.351 -12.513 1.093 1.00 83.94 487 SER A C 1
ATOM 3815 O O . SER A 1 487 ? -13.475 -12.872 0.725 1.00 83.94 487 SER A O 1
ATOM 3817 N N . ILE A 1 488 ? -11.794 -12.998 2.198 1.00 90.44 488 ILE A N 1
ATOM 3818 C CA . ILE A 1 488 ? -12.597 -13.605 3.263 1.00 90.44 488 ILE A CA 1
ATOM 3819 C C . ILE A 1 488 ? -12.793 -12.538 4.331 1.00 90.44 488 ILE A C 1
ATOM 3821 O O . ILE A 1 488 ? -11.819 -11.983 4.824 1.00 90.44 488 ILE A O 1
ATOM 3825 N N . ILE A 1 489 ? -14.035 -12.253 4.694 1.00 90.62 489 ILE A N 1
ATOM 3826 C CA . ILE A 1 489 ? -14.365 -11.297 5.753 1.00 90.62 489 ILE A CA 1
ATOM 3827 C C . ILE A 1 489 ? -15.227 -11.972 6.805 1.00 90.62 489 ILE A C 1
ATOM 3829 O O . ILE A 1 489 ? -15.909 -12.953 6.518 1.00 90.62 489 ILE A O 1
ATOM 3833 N N . GLY A 1 490 ? -15.273 -11.427 8.009 1.00 93.12 490 GLY A N 1
ATOM 3834 C CA . GLY A 1 490 ? -16.236 -11.883 8.999 1.00 93.12 490 GLY A CA 1
ATOM 3835 C C . GLY A 1 490 ? -15.979 -11.306 10.370 1.00 93.12 490 GLY A C 1
ATOM 3836 O O . GLY A 1 490 ? -15.216 -10.358 10.531 1.00 93.12 490 GLY A O 1
ATOM 3837 N N . VAL A 1 491 ? -16.631 -11.896 11.363 1.00 94.19 491 VAL A N 1
ATOM 3838 C CA . VAL A 1 491 ? -16.448 -11.567 12.773 1.00 94.19 491 VAL A CA 1
ATOM 3839 C C . VAL A 1 491 ? -15.925 -12.791 13.516 1.00 94.19 491 VAL A C 1
ATOM 3841 O O . VAL A 1 491 ? -16.506 -13.878 13.434 1.00 94.19 491 VAL A O 1
ATOM 3844 N N . ILE A 1 492 ? -14.838 -12.598 14.261 1.00 97.12 492 ILE A N 1
ATOM 3845 C CA . ILE A 1 492 ? -14.330 -13.543 15.254 1.00 97.12 492 ILE A CA 1
ATOM 3846 C C . ILE A 1 492 ? -14.957 -13.184 16.599 1.00 97.12 492 ILE A C 1
ATOM 3848 O O . ILE A 1 492 ? -14.702 -12.124 17.165 1.00 97.12 492 ILE A O 1
ATOM 3852 N N . SER A 1 493 ? -15.776 -14.091 17.121 1.00 97.19 493 SER A N 1
ATOM 3853 C CA . SER A 1 493 ? -16.325 -14.006 18.471 1.00 97.19 493 SER A CA 1
ATOM 3854 C C . SER A 1 493 ? -15.461 -14.832 19.420 1.00 97.19 493 SER A C 1
ATOM 3856 O O . SER A 1 493 ? -15.514 -16.063 19.412 1.00 97.19 493 SER A O 1
ATOM 3858 N N . LEU A 1 494 ? -14.660 -14.147 20.236 1.00 97.38 494 LEU A N 1
ATOM 3859 C CA . LEU A 1 494 ? -13.882 -14.749 21.319 1.00 97.38 494 LEU A CA 1
ATOM 3860 C C . LEU A 1 494 ? -14.821 -15.004 22.501 1.00 97.38 494 LEU A C 1
ATOM 3862 O O . LEU A 1 494 ? -15.177 -14.079 23.230 1.00 97.38 494 LEU A O 1
ATOM 3866 N N . LEU A 1 495 ? -15.296 -16.241 22.657 1.00 97.44 495 LEU A N 1
ATOM 3867 C CA . LEU A 1 495 ? -16.273 -16.543 23.701 1.00 97.44 495 LEU A CA 1
ATOM 3868 C C . LEU A 1 495 ? -15.656 -16.346 25.088 1.00 97.44 495 LEU A C 1
ATOM 3870 O O . LEU A 1 495 ? -14.483 -16.646 25.306 1.00 97.44 495 LEU A O 1
ATOM 3874 N N . ASP A 1 496 ? -16.481 -15.864 26.018 1.00 96.81 496 ASP A N 1
ATOM 3875 C CA . ASP A 1 496 ? -16.126 -15.620 27.420 1.00 96.81 496 ASP A CA 1
ATOM 3876 C C . ASP A 1 496 ? -15.031 -14.576 27.671 1.00 96.81 496 ASP A C 1
ATOM 3878 O O . ASP A 1 496 ? -14.585 -14.443 28.803 1.00 96.81 496 ASP A O 1
ATOM 3882 N N . PHE A 1 497 ? -14.666 -13.798 26.652 1.00 96.38 497 PHE A N 1
ATOM 3883 C CA . PHE A 1 497 ? -13.671 -12.736 26.734 1.00 96.38 497 PHE A CA 1
ATOM 3884 C C . PHE A 1 497 ? -14.348 -11.361 26.750 1.00 96.38 497 PHE A C 1
ATOM 3886 O O . PHE A 1 497 ? -15.171 -11.048 25.886 1.00 96.38 497 PHE A O 1
ATOM 3893 N N . VAL A 1 498 ? -14.021 -10.541 27.746 1.00 94.00 498 VAL A N 1
ATOM 3894 C CA . VAL A 1 498 ? -14.498 -9.159 27.910 1.00 94.00 498 VAL A CA 1
ATOM 3895 C C . VAL A 1 498 ? -13.420 -8.118 27.602 1.00 94.00 498 VAL A C 1
ATOM 3897 O O . VAL A 1 498 ? -13.741 -6.930 27.504 1.00 94.00 498 VAL A O 1
ATOM 3900 N N . GLY A 1 499 ? -12.168 -8.552 27.426 1.00 91.06 499 GLY A N 1
ATOM 3901 C CA . GLY A 1 499 ? -11.070 -7.720 26.944 1.00 91.06 499 GLY A CA 1
ATOM 3902 C C . GLY A 1 499 ? -11.269 -7.227 25.503 1.00 91.06 499 GLY A C 1
ATOM 3903 O O . GLY A 1 499 ? -12.247 -7.550 24.827 1.00 91.06 499 GLY A O 1
ATOM 3904 N N . ASN A 1 500 ? -10.327 -6.422 25.006 1.00 89.38 500 ASN A N 1
ATOM 3905 C CA . ASN A 1 500 ? -10.403 -5.859 23.655 1.00 89.38 500 ASN A CA 1
ATOM 3906 C C . ASN A 1 500 ? -9.950 -6.888 22.593 1.00 89.38 500 ASN A C 1
ATOM 3908 O O . ASN A 1 500 ? -8.759 -7.216 22.566 1.00 89.38 500 ASN A O 1
ATOM 3912 N N . PRO A 1 501 ? -10.825 -7.351 21.672 1.00 90.25 501 PRO A N 1
ATOM 3913 C CA . PRO A 1 501 ? -10.448 -8.312 20.631 1.00 90.25 501 PRO A CA 1
ATOM 3914 C C . PRO A 1 501 ? -9.292 -7.839 19.743 1.00 90.25 501 PRO A C 1
ATOM 3916 O O . PRO A 1 501 ? -8.503 -8.661 19.286 1.00 90.25 501 PRO A O 1
ATOM 3919 N N . ALA A 1 502 ? -9.122 -6.522 19.572 1.00 85.62 502 ALA A N 1
ATOM 3920 C CA . ALA A 1 502 ? -8.038 -5.953 18.771 1.00 85.62 502 ALA A CA 1
ATOM 3921 C C . ALA A 1 502 ? -6.630 -6.202 19.327 1.00 85.62 502 ALA A C 1
ATOM 3923 O O . ALA A 1 502 ? -5.633 -5.938 18.656 1.00 85.62 502 ALA A O 1
ATOM 3924 N N . GLN A 1 503 ? -6.531 -6.706 20.557 1.00 86.19 503 GLN A N 1
ATOM 3925 C CA . GLN A 1 503 ? -5.267 -7.068 21.193 1.00 86.19 503 GLN A CA 1
ATOM 3926 C C . GLN A 1 503 ? -4.945 -8.564 21.074 1.00 86.19 503 GLN A C 1
ATOM 3928 O O . GLN A 1 503 ? -3.875 -8.987 21.513 1.00 86.19 503 GLN A O 1
ATOM 3933 N N . VAL A 1 504 ? -5.835 -9.363 20.476 1.00 91.06 504 VAL A N 1
ATOM 3934 C CA . VAL A 1 504 ? -5.689 -10.818 20.369 1.00 91.06 504 VAL A CA 1
ATOM 3935 C C . VAL A 1 504 ? -5.267 -11.192 18.945 1.00 91.06 504 VAL A C 1
ATOM 3937 O O . VAL A 1 504 ? -6.101 -11.183 18.040 1.00 91.06 504 VAL A O 1
ATOM 3940 N N . PRO A 1 505 ? -3.990 -11.547 18.705 1.00 92.44 505 PRO A N 1
ATOM 3941 C CA . PRO A 1 505 ? -3.574 -12.059 17.408 1.00 92.44 505 PRO A CA 1
ATOM 3942 C C . PRO A 1 505 ? -4.189 -13.442 17.166 1.00 92.44 505 PRO A C 1
ATOM 3944 O O . PRO A 1 505 ? -4.100 -14.338 18.010 1.00 92.44 505 PRO A O 1
ATOM 3947 N N . VAL A 1 506 ? -4.767 -13.639 15.984 1.00 96.19 506 VAL A N 1
ATOM 3948 C CA . VAL A 1 506 ? -5.444 -14.878 15.592 1.00 96.19 506 VAL A CA 1
ATOM 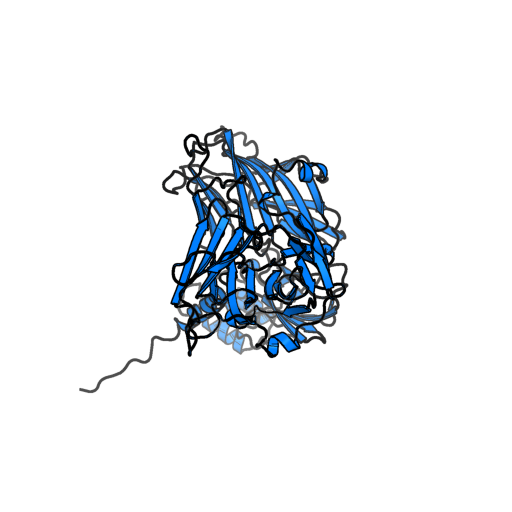3949 C C . VAL A 1 506 ? -4.716 -15.517 14.409 1.00 96.19 506 VAL A C 1
ATOM 3951 O O . VAL A 1 506 ? -4.923 -15.112 13.265 1.00 96.19 506 VAL A O 1
ATOM 3954 N N . PRO A 1 507 ? -3.858 -16.525 14.646 1.00 96.62 507 PRO A N 1
ATOM 3955 C CA . PRO A 1 507 ? -3.343 -17.392 13.596 1.00 96.62 507 PRO A CA 1
ATOM 3956 C C . PRO A 1 507 ? -4.477 -18.094 12.842 1.00 96.62 507 PRO A C 1
ATOM 3958 O O . PRO A 1 507 ? -5.334 -18.753 13.442 1.00 96.62 507 PRO A O 1
ATOM 3961 N N . VAL A 1 508 ? -4.446 -17.975 11.517 1.00 97.25 508 VAL A N 1
ATOM 3962 C CA . VAL A 1 508 ? -5.387 -18.584 10.580 1.00 97.25 508 VAL A CA 1
ATOM 3963 C C . VAL A 1 508 ? -4.633 -19.373 9.519 1.00 97.25 508 VAL A C 1
ATOM 3965 O O . VAL A 1 508 ? -3.647 -18.903 8.952 1.00 97.25 508 VAL A O 1
ATOM 3968 N N . GLN A 1 509 ? -5.120 -20.576 9.226 1.00 97.06 509 GLN A N 1
ATOM 3969 C CA . GLN A 1 509 ? -4.645 -21.400 8.120 1.00 97.06 509 GLN A CA 1
ATOM 3970 C C . GLN A 1 509 ? -5.740 -21.533 7.063 1.00 97.06 509 GLN A C 1
ATOM 3972 O O . GLN A 1 509 ? -6.852 -21.960 7.368 1.00 97.06 509 GLN A O 1
ATOM 3977 N N . LEU A 1 510 ? -5.400 -21.212 5.816 1.00 96.00 510 LEU A N 1
ATOM 3978 C CA . LEU A 1 510 ? -6.226 -21.439 4.635 1.00 96.00 510 LEU A CA 1
ATOM 3979 C C . LEU A 1 510 ? -5.684 -22.656 3.889 1.00 96.00 510 LEU A C 1
ATOM 3981 O O . LEU A 1 510 ? -4.600 -22.599 3.305 1.00 96.00 510 LEU A O 1
ATOM 3985 N N . ARG A 1 511 ? -6.425 -23.764 3.895 1.00 95.88 511 ARG A N 1
ATOM 3986 C CA . ARG A 1 511 ? -6.050 -25.000 3.198 1.00 95.88 511 ARG A CA 1
ATOM 3987 C C . ARG A 1 511 ? -6.900 -25.171 1.946 1.00 95.88 511 ARG A C 1
ATOM 3989 O O . ARG A 1 511 ? -8.119 -25.204 2.028 1.00 95.88 511 ARG A O 1
ATOM 3996 N N . SER A 1 512 ? -6.248 -25.328 0.800 1.00 92.38 512 SER A N 1
ATOM 3997 C CA . SER A 1 512 ? -6.879 -25.619 -0.494 1.00 92.38 512 SER A CA 1
ATOM 3998 C C . SER A 1 512 ? -6.115 -26.725 -1.227 1.00 92.38 512 SER A C 1
ATOM 4000 O O . SER A 1 512 ? -5.053 -27.163 -0.777 1.00 92.38 512 SER A O 1
ATOM 4002 N N . GLU A 1 513 ? -6.600 -27.151 -2.397 1.00 84.75 513 GLU A N 1
ATOM 4003 C CA . GLU A 1 513 ? -5.851 -28.075 -3.266 1.00 84.75 513 GLU A CA 1
ATOM 4004 C C . GLU A 1 513 ? -4.495 -27.504 -3.720 1.00 84.75 513 GLU A C 1
ATOM 4006 O O . GLU A 1 513 ? -3.564 -28.261 -3.993 1.00 84.75 513 GLU A O 1
ATOM 4011 N N . ALA A 1 514 ? -4.359 -26.173 -3.771 1.00 80.56 514 ALA A N 1
ATOM 4012 C CA . ALA A 1 514 ? -3.128 -25.494 -4.169 1.00 80.56 514 ALA A CA 1
ATOM 4013 C C . ALA A 1 514 ? -2.060 -25.455 -3.058 1.00 80.56 514 ALA A C 1
ATOM 4015 O O . ALA A 1 514 ? -0.896 -25.166 -3.343 1.00 80.56 514 ALA A O 1
ATOM 4016 N N . GLY A 1 515 ? -2.430 -25.745 -1.805 1.00 89.06 515 GLY A N 1
ATOM 4017 C CA . GLY A 1 515 ? -1.528 -25.721 -0.655 1.00 89.06 515 GLY A CA 1
ATOM 4018 C C . GLY A 1 515 ? -2.139 -25.074 0.588 1.00 89.06 515 GLY A C 1
ATOM 4019 O O . GLY A 1 515 ? -3.355 -24.899 0.687 1.00 89.06 515 GLY A O 1
ATOM 4020 N N . VAL A 1 516 ? -1.268 -24.738 1.542 1.00 90.31 516 VAL A N 1
ATOM 4021 C CA . VAL A 1 516 ? -1.620 -24.077 2.807 1.00 90.31 516 VAL A CA 1
ATOM 4022 C C . VAL A 1 516 ? -1.008 -22.681 2.836 1.00 90.31 516 VAL A C 1
ATOM 4024 O O . VAL A 1 516 ? 0.191 -22.534 2.594 1.00 90.31 516 VAL A O 1
ATOM 4027 N N . THR A 1 517 ? -1.828 -21.688 3.164 1.00 89.00 517 THR A N 1
ATOM 4028 C CA . THR A 1 517 ? -1.408 -20.313 3.453 1.00 89.00 517 THR A CA 1
ATOM 4029 C C . THR A 1 517 ? -1.660 -20.027 4.929 1.00 89.00 517 THR A C 1
ATOM 4031 O O . THR A 1 517 ? -2.721 -20.374 5.444 1.00 89.00 517 THR A O 1
ATOM 4034 N N . GLU A 1 518 ? -0.703 -19.397 5.607 1.00 91.00 518 GLU A N 1
ATOM 4035 C CA . GLU A 1 518 ? -0.842 -18.975 7.003 1.00 91.00 518 GLU A CA 1
ATOM 4036 C C . GLU A 1 518 ? -0.884 -17.451 7.083 1.00 91.00 518 GLU A C 1
ATOM 4038 O O . GLU A 1 518 ? -0.084 -16.771 6.438 1.00 91.00 518 GLU A O 1
ATOM 4043 N N . VAL A 1 519 ? -1.814 -16.926 7.877 1.00 87.31 519 VAL A N 1
ATOM 4044 C CA . VAL A 1 519 ? -1.994 -15.491 8.121 1.00 87.31 519 VAL A CA 1
ATOM 4045 C C . VAL A 1 519 ? -2.201 -15.288 9.618 1.00 87.31 519 VAL A C 1
ATOM 4047 O O . VAL A 1 519 ? -2.803 -16.129 10.279 1.00 87.31 519 VAL A O 1
ATOM 4050 N N . ILE A 1 520 ? -1.702 -14.187 10.174 1.00 88.19 520 ILE A N 1
ATOM 4051 C CA . ILE A 1 520 ? -2.043 -13.770 11.537 1.00 88.19 520 ILE A CA 1
ATOM 4052 C C . ILE A 1 520 ? -2.960 -12.565 11.411 1.00 88.19 520 ILE A C 1
ATOM 4054 O O . ILE A 1 520 ? -2.559 -11.546 10.855 1.00 88.19 520 ILE A O 1
ATOM 4058 N N . LEU A 1 521 ? -4.184 -12.699 11.909 1.00 87.75 521 LEU A N 1
ATOM 4059 C CA . LEU A 1 521 ? -5.167 -11.628 11.908 1.00 87.75 521 LEU A CA 1
ATOM 4060 C C . LEU A 1 521 ? -5.098 -10.842 13.209 1.00 87.75 521 LEU A C 1
ATOM 4062 O O . LEU A 1 521 ? -4.917 -11.416 14.281 1.00 87.75 521 LEU A O 1
ATOM 4066 N N . SER A 1 522 ? -5.321 -9.541 13.096 1.00 85.44 522 SER A N 1
ATOM 4067 C CA . SER A 1 522 ? -5.605 -8.654 14.219 1.00 85.44 522 SER A CA 1
ATOM 4068 C C . SER A 1 522 ? -7.006 -8.098 13.976 1.00 85.44 522 SER A C 1
ATOM 4070 O O . SER A 1 522 ? -7.134 -7.160 13.187 1.00 85.44 522 SER A O 1
ATOM 4072 N N . PRO A 1 523 ? -8.067 -8.717 14.529 1.00 88.00 523 PRO A N 1
ATOM 4073 C CA . PRO A 1 523 ? -9.419 -8.209 14.331 1.00 88.00 523 PRO A CA 1
ATOM 4074 C C . PRO A 1 523 ? -9.560 -6.796 14.915 1.00 88.00 523 PRO A C 1
ATOM 4076 O O . PRO A 1 523 ? -8.735 -6.361 15.712 1.00 88.00 523 PRO A O 1
ATOM 4079 N N . ASP A 1 524 ? -10.600 -6.060 14.537 1.00 81.56 524 ASP A N 1
ATOM 4080 C CA . ASP A 1 524 ? -10.899 -4.778 15.179 1.00 81.56 524 ASP A CA 1
ATOM 4081 C C . ASP A 1 524 ? -11.569 -4.964 16.559 1.00 81.56 524 ASP A C 1
ATOM 4083 O O . ASP A 1 524 ? -11.826 -6.080 17.015 1.00 81.56 524 ASP A O 1
ATOM 4087 N N . GLU A 1 525 ? -11.889 -3.861 17.243 1.00 82.75 525 GLU A N 1
ATOM 4088 C CA . GLU A 1 525 ? -12.547 -3.878 18.564 1.00 82.75 525 GLU A CA 1
ATOM 4089 C C . GLU A 1 525 ? -13.925 -4.573 18.554 1.00 82.75 525 GLU A C 1
ATOM 4091 O O . GLU A 1 525 ? -14.456 -4.924 19.606 1.00 82.75 525 GLU A O 1
ATOM 4096 N N . THR A 1 526 ? -14.524 -4.761 17.373 1.00 83.94 526 THR A N 1
ATOM 4097 C CA . THR A 1 526 ? -15.798 -5.469 17.179 1.00 83.94 526 THR A CA 1
ATOM 4098 C C . THR A 1 526 ? -15.615 -6.939 16.797 1.00 83.94 526 THR A C 1
ATOM 4100 O O . THR A 1 526 ? -16.607 -7.650 16.635 1.00 83.94 526 THR A O 1
ATOM 4103 N N . GLY A 1 527 ? -14.369 -7.404 16.661 1.00 89.75 527 GLY A N 1
ATOM 4104 C CA . GLY A 1 527 ? -14.030 -8.741 16.185 1.00 89.75 527 GLY A CA 1
ATOM 4105 C C . GLY A 1 527 ? -14.021 -8.868 14.658 1.00 89.75 527 GLY A C 1
ATOM 4106 O O . GLY A 1 527 ? -13.816 -9.973 14.157 1.00 89.75 527 GLY A O 1
ATOM 4107 N N . TYR A 1 528 ? -14.259 -7.785 13.905 1.00 89.19 528 TYR A N 1
ATOM 4108 C CA . TYR A 1 528 ? -14.252 -7.834 12.442 1.00 89.19 528 TYR A CA 1
ATOM 4109 C C . TYR A 1 528 ? -12.838 -8.105 11.933 1.00 89.19 528 TYR A C 1
ATOM 4111 O O . TYR A 1 528 ? -11.874 -7.519 12.421 1.00 89.19 528 TYR A O 1
ATOM 4119 N N . TYR A 1 529 ? -12.722 -8.968 10.932 1.00 89.44 529 TYR A N 1
ATOM 4120 C CA . TYR A 1 529 ? -11.465 -9.259 10.263 1.00 89.44 529 TYR A CA 1
ATOM 4121 C C . TYR A 1 529 ? -11.657 -9.343 8.752 1.00 89.44 529 TYR A C 1
ATOM 4123 O O . TYR A 1 529 ? -12.749 -9.627 8.249 1.00 89.44 529 TYR A O 1
ATOM 4131 N N . GLU A 1 530 ? -10.552 -9.155 8.042 1.00 86.06 530 GLU A N 1
ATOM 4132 C CA . GLU A 1 530 ? -10.459 -9.363 6.608 1.00 86.06 530 GLU A CA 1
ATOM 4133 C C . GLU A 1 530 ? -9.164 -10.108 6.278 1.00 86.06 530 GLU A C 1
ATOM 4135 O O . GLU A 1 530 ? -8.094 -9.802 6.801 1.00 86.06 530 GLU A O 1
ATOM 4140 N N . ILE A 1 531 ? -9.283 -11.115 5.418 1.00 86.19 531 ILE A N 1
ATOM 4141 C CA . ILE A 1 531 ? -8.176 -11.744 4.714 1.00 86.19 531 ILE A CA 1
ATOM 4142 C C . ILE A 1 531 ? -8.278 -11.280 3.272 1.00 86.19 531 ILE A C 1
ATOM 4144 O O . ILE A 1 531 ? -9.162 -11.714 2.528 1.00 86.19 531 ILE A O 1
ATOM 4148 N N . GLU A 1 532 ? -7.392 -10.368 2.913 1.00 77.00 532 GLU A N 1
ATOM 4149 C CA . GLU A 1 532 ? -7.360 -9.740 1.602 1.00 77.00 532 GLU A CA 1
ATOM 4150 C C . GLU A 1 532 ? -6.761 -10.691 0.552 1.00 77.00 532 GLU A C 1
ATOM 4152 O O . GLU A 1 532 ? -6.001 -11.608 0.874 1.00 77.00 532 GLU A O 1
ATOM 4157 N N . ASP A 1 533 ? -7.105 -10.458 -0.717 1.00 74.19 533 ASP A N 1
ATOM 4158 C CA . ASP A 1 533 ? -6.475 -11.094 -1.880 1.00 74.19 533 ASP A CA 1
ATOM 4159 C C . ASP A 1 533 ? -6.547 -12.635 -1.895 1.00 74.19 533 ASP A C 1
ATOM 4161 O O . ASP A 1 533 ? -5.624 -13.320 -2.346 1.00 74.19 533 ASP A O 1
ATOM 4165 N N . VAL A 1 534 ? -7.670 -13.202 -1.433 1.00 81.62 534 VAL A N 1
ATOM 4166 C CA . VAL A 1 534 ? -7.893 -14.653 -1.417 1.00 81.62 534 VAL A CA 1
ATOM 4167 C C . VAL A 1 534 ? -8.373 -15.115 -2.798 1.00 81.62 534 VAL A C 1
ATOM 4169 O O . VAL A 1 534 ? -9.460 -14.735 -3.239 1.00 81.62 534 VAL A O 1
ATOM 4172 N N . PRO A 1 535 ? -7.611 -15.970 -3.510 1.00 81.69 535 PRO A N 1
ATOM 4173 C CA . PRO A 1 535 ? -8.036 -16.440 -4.819 1.00 81.69 535 PRO A CA 1
ATOM 4174 C C . PRO A 1 535 ? -9.400 -17.146 -4.771 1.00 81.69 535 PRO A C 1
ATOM 4176 O O . PRO A 1 535 ? -9.724 -17.809 -3.783 1.00 81.69 535 PRO A O 1
ATOM 4179 N N . PRO A 1 536 ? -10.195 -17.070 -5.852 1.00 83.00 536 PRO A N 1
ATOM 4180 C CA . PRO A 1 536 ? -11.450 -17.800 -5.930 1.00 83.00 536 PRO A CA 1
ATOM 4181 C C . PRO A 1 536 ? -11.189 -19.303 -5.795 1.00 83.00 536 PRO A C 1
ATOM 4183 O O . PRO A 1 536 ? -10.306 -19.852 -6.459 1.00 83.00 536 PRO A O 1
ATOM 4186 N N . GLY A 1 537 ? -11.957 -19.983 -4.950 1.00 89.25 537 GLY A N 1
ATOM 4187 C CA . GLY A 1 537 ? -11.691 -21.381 -4.640 1.00 89.25 537 GLY A CA 1
ATOM 4188 C C . GLY A 1 537 ? -12.462 -21.907 -3.441 1.00 89.25 537 GLY A C 1
ATOM 4189 O O . GLY A 1 537 ? -13.338 -21.246 -2.887 1.00 89.25 537 GLY A O 1
ATOM 4190 N N . THR A 1 538 ? -12.137 -23.138 -3.058 1.00 94.50 538 THR A N 1
ATOM 4191 C CA . THR A 1 538 ? -12.680 -23.796 -1.869 1.00 94.50 538 THR A CA 1
ATOM 4192 C C . THR A 1 538 ? -11.580 -23.964 -0.831 1.00 94.50 538 THR A C 1
ATOM 4194 O O . THR A 1 538 ? -10.514 -24.495 -1.156 1.00 94.50 538 THR A O 1
ATOM 4197 N N . TYR A 1 539 ? -11.860 -23.547 0.402 1.00 96.31 539 TYR A N 1
ATOM 4198 C CA . TYR A 1 539 ? -10.902 -23.560 1.501 1.00 96.31 539 TYR A CA 1
ATOM 4199 C C . TYR A 1 539 ? -11.470 -24.243 2.744 1.00 96.31 539 TYR A C 1
ATOM 4201 O O . TYR A 1 539 ? -12.624 -24.021 3.107 1.00 96.31 539 TYR A O 1
ATOM 4209 N N . ASP A 1 540 ? -10.632 -25.013 3.432 1.00 97.25 540 ASP A N 1
ATOM 4210 C CA . ASP A 1 540 ? -10.818 -25.280 4.857 1.00 97.25 540 ASP A CA 1
ATOM 4211 C C . ASP A 1 540 ? -10.067 -24.190 5.631 1.00 97.25 540 ASP A C 1
ATOM 4213 O O . ASP A 1 540 ? -8.869 -23.980 5.406 1.00 97.25 540 ASP A O 1
ATOM 4217 N N . ILE A 1 541 ? -10.774 -23.475 6.505 1.00 97.69 541 ILE A N 1
ATOM 4218 C CA . ILE A 1 541 ? -10.238 -22.321 7.236 1.00 97.69 541 ILE A CA 1
ATOM 4219 C C . ILE A 1 541 ? -10.147 -22.669 8.716 1.00 97.69 541 ILE A C 1
ATOM 4221 O O . ILE A 1 541 ? -11.176 -22.876 9.357 1.00 97.69 541 ILE A O 1
ATOM 4225 N N . SER A 1 542 ? -8.937 -22.707 9.267 1.00 98.00 542 SER A N 1
ATOM 4226 C CA . SER A 1 542 ? -8.703 -23.016 10.681 1.00 98.00 542 SER A CA 1
ATOM 4227 C C . SER A 1 542 ? -8.232 -21.788 11.447 1.00 98.00 542 SER A C 1
ATOM 4229 O O . SER A 1 542 ? -7.209 -21.214 11.093 1.00 98.00 542 SER A O 1
ATOM 4231 N N . PHE A 1 543 ? -8.919 -21.442 12.533 1.00 98.25 543 PHE A N 1
ATOM 4232 C CA . PHE A 1 543 ? -8.565 -20.368 13.463 1.00 98.25 543 PHE A CA 1
ATOM 4233 C C . PHE A 1 543 ? -8.020 -20.982 14.756 1.00 98.25 543 PHE A C 1
ATOM 4235 O O . PHE A 1 543 ? -8.660 -21.874 15.318 1.00 98.25 543 PHE A O 1
ATOM 4242 N N . LYS A 1 544 ? -6.855 -20.524 15.232 1.00 96.94 544 LYS A N 1
ATOM 4243 C CA . LYS A 1 544 ? -6.258 -20.977 16.503 1.00 96.94 544 LYS A CA 1
ATOM 4244 C C . LYS A 1 544 ? -5.489 -19.835 17.196 1.00 96.94 544 LYS A C 1
ATOM 4246 O O . LYS A 1 544 ? -4.269 -19.764 17.049 1.00 96.94 544 LYS A O 1
ATOM 4251 N N . PRO A 1 545 ? -6.186 -18.935 17.921 1.00 95.25 545 PRO A N 1
ATOM 4252 C CA . PRO A 1 545 ? -5.565 -17.978 18.844 1.00 95.25 545 PRO A CA 1
ATOM 4253 C C . PRO A 1 545 ? -4.910 -18.693 20.040 1.00 95.25 545 PRO A C 1
ATOM 4255 O O . PRO A 1 545 ? -4.879 -19.923 20.074 1.00 95.25 545 PRO A O 1
ATOM 4258 N N . SER A 1 546 ? -4.371 -17.938 21.009 1.00 95.12 546 SER A N 1
ATOM 4259 C CA . SER A 1 546 ? -3.551 -18.501 22.094 1.00 95.12 546 SER A CA 1
ATOM 4260 C C . SER A 1 546 ? -4.297 -19.544 22.937 1.00 95.12 546 SER A C 1
ATOM 4262 O O . SER A 1 546 ? -4.067 -20.739 22.747 1.00 95.12 546 SER A O 1
ATOM 4264 N N . HIS A 1 547 ? -5.223 -19.106 23.794 1.00 96.50 547 HIS A N 1
ATOM 4265 C CA . HIS A 1 547 ? -5.892 -19.957 24.784 1.00 96.50 547 HIS A CA 1
ATOM 4266 C C . HIS A 1 547 ? -7.311 -20.411 24.390 1.00 96.50 547 HIS A C 1
ATOM 4268 O O . HIS A 1 547 ? -8.093 -20.919 25.201 1.00 96.50 547 HIS A O 1
ATOM 4274 N N . TRP A 1 548 ? -7.663 -20.229 23.117 1.00 98.44 548 TRP A N 1
ATOM 4275 C CA . TRP A 1 548 ? -8.913 -20.714 22.537 1.00 98.44 548 TRP A CA 1
ATOM 4276 C C . TRP A 1 548 ? -8.679 -21.993 21.743 1.00 98.44 548 TRP A C 1
ATOM 4278 O O . TRP A 1 548 ? -7.679 -22.125 21.037 1.00 98.44 548 TRP A O 1
ATOM 4288 N N . LEU A 1 549 ? -9.631 -22.915 21.796 1.00 98.50 549 LEU A N 1
ATOM 4289 C CA . LEU A 1 549 ? -9.646 -24.131 20.994 1.00 98.50 549 LEU A CA 1
ATOM 4290 C C . LEU A 1 549 ? -9.694 -23.812 19.495 1.00 98.50 549 LEU A C 1
ATOM 4292 O O . LEU A 1 549 ? -10.338 -22.850 19.060 1.00 98.50 549 LEU A O 1
ATOM 4296 N N . ARG A 1 550 ? -9.036 -24.652 18.689 1.00 98.44 550 ARG A N 1
ATOM 4297 C CA . ARG A 1 550 ? -9.051 -24.554 17.228 1.00 98.44 550 ARG A CA 1
ATOM 4298 C C . ARG A 1 550 ? -10.475 -24.708 16.717 1.00 98.44 550 ARG A C 1
ATOM 4300 O O . ARG A 1 550 ? -11.196 -25.620 17.122 1.00 98.44 550 ARG A O 1
ATOM 4307 N N . ARG A 1 551 ? -10.834 -23.873 15.745 1.00 98.31 551 ARG A N 1
ATOM 4308 C CA . ARG A 1 551 ? -12.065 -24.015 14.969 1.00 98.31 551 ARG A CA 1
ATOM 4309 C C . ARG A 1 551 ? -11.743 -24.096 13.484 1.00 98.31 551 ARG A C 1
ATOM 4311 O O . ARG A 1 551 ? -11.124 -23.177 12.956 1.00 98.31 551 ARG A O 1
ATOM 4318 N N . THR A 1 552 ? -12.182 -25.161 12.819 1.00 98.00 552 THR A N 1
ATOM 4319 C CA . THR A 1 552 ? -12.011 -25.378 11.378 1.00 98.00 552 THR A CA 1
ATOM 4320 C C . THR A 1 552 ? -13.368 -25.306 10.680 1.00 98.00 552 THR A C 1
ATOM 4322 O O . THR A 1 552 ? -14.275 -26.091 10.954 1.00 98.00 552 THR A O 1
ATOM 4325 N N . LEU A 1 553 ? -13.515 -24.361 9.753 1.00 97.69 553 LEU A N 1
ATOM 4326 C CA . LEU A 1 553 ? -14.687 -24.207 8.896 1.00 97.69 553 LEU A CA 1
ATOM 4327 C C . LEU A 1 553 ? -14.392 -24.859 7.537 1.00 97.69 553 LEU A C 1
ATOM 4329 O O . LEU A 1 553 ? -13.573 -24.327 6.785 1.00 97.69 553 LEU A O 1
ATOM 4333 N N . PRO A 1 554 ? -15.000 -26.018 7.222 1.00 96.69 554 PRO A N 1
ATOM 4334 C CA . PRO A 1 554 ? -14.671 -26.754 6.011 1.00 96.69 554 PRO A CA 1
ATOM 4335 C C . PRO A 1 554 ? -15.395 -26.208 4.778 1.00 96.69 554 PRO A C 1
ATOM 4337 O O . PRO A 1 554 ? -16.526 -25.722 4.866 1.00 96.69 554 PRO A O 1
ATOM 4340 N N . ALA A 1 555 ? -14.778 -26.399 3.612 1.00 94.75 555 ALA A N 1
ATOM 4341 C CA . ALA A 1 555 ? -15.369 -26.165 2.293 1.00 94.75 555 ALA A CA 1
ATOM 4342 C C . ALA A 1 555 ? -15.969 -24.757 2.060 1.00 94.75 555 ALA A C 1
ATOM 4344 O O . ALA A 1 555 ? -16.945 -24.607 1.312 1.00 94.75 555 ALA A O 1
ATOM 4345 N N . VAL A 1 556 ? -15.370 -23.723 2.656 1.00 96.06 556 VAL A N 1
ATOM 4346 C CA . VAL A 1 556 ? -15.739 -22.319 2.440 1.00 96.06 556 VAL A CA 1
ATOM 4347 C C . VAL A 1 556 ? -15.490 -21.944 0.982 1.00 96.06 556 VAL A C 1
ATOM 4349 O O . VAL A 1 556 ? -14.398 -22.151 0.455 1.00 96.06 556 VAL A O 1
ATOM 4352 N N . GLN A 1 557 ? -16.516 -21.403 0.326 1.00 93.06 557 GLN A N 1
ATOM 4353 C CA . GLN A 1 557 ? -16.449 -20.967 -1.067 1.00 93.06 557 GLN A CA 1
ATOM 4354 C C . GLN A 1 557 ? -16.072 -19.489 -1.144 1.00 93.06 557 GLN A C 1
ATOM 4356 O O . GLN A 1 557 ? -16.777 -18.651 -0.586 1.00 93.06 557 GLN A O 1
ATOM 4361 N N . VAL A 1 558 ? -15.015 -19.181 -1.892 1.00 90.31 558 VAL A N 1
ATOM 4362 C CA . VAL A 1 558 ? -14.631 -17.821 -2.283 1.00 90.31 558 VAL A CA 1
ATOM 4363 C C . VAL A 1 558 ? -15.078 -17.622 -3.740 1.00 90.31 558 VAL A C 1
ATOM 4365 O O . VAL A 1 558 ? -14.462 -18.197 -4.641 1.00 90.31 558 VAL A O 1
ATOM 4368 N N . PRO A 1 559 ? -16.187 -16.897 -3.993 1.00 77.00 559 PRO A N 1
ATOM 4369 C CA . PRO A 1 559 ? -16.954 -17.002 -5.242 1.00 77.00 559 PRO A CA 1
ATOM 4370 C C . PRO A 1 559 ? -16.352 -16.272 -6.453 1.00 77.00 559 PRO A C 1
ATOM 4372 O O . PRO A 1 559 ? -16.743 -16.557 -7.582 1.00 77.00 559 PRO A O 1
ATOM 4375 N N . GLY A 1 560 ? -15.354 -15.405 -6.264 1.00 72.62 560 GLY A N 1
ATOM 4376 C CA . GLY A 1 560 ? -14.628 -14.779 -7.377 1.00 72.62 560 GLY A CA 1
ATOM 4377 C C . GLY A 1 560 ? -15.049 -13.353 -7.726 1.00 72.62 560 GLY A C 1
ATOM 4378 O O . GLY A 1 560 ? -14.260 -12.590 -8.277 1.00 72.62 560 GLY A O 1
ATOM 4379 N N . ASP A 1 561 ? -16.270 -12.991 -7.363 1.00 69.25 561 ASP A N 1
ATOM 4380 C CA . ASP A 1 561 ? -16.936 -11.721 -7.651 1.00 69.25 561 ASP A CA 1
ATOM 4381 C C . ASP A 1 561 ? -17.376 -10.970 -6.382 1.00 69.25 561 ASP A C 1
ATOM 4383 O O . ASP A 1 561 ? -17.712 -9.787 -6.448 1.00 69.25 561 ASP A O 1
ATOM 4387 N N . TRP A 1 562 ? -17.344 -11.640 -5.227 1.00 74.88 562 TRP A N 1
ATOM 4388 C CA . TRP A 1 562 ? -17.762 -11.116 -3.929 1.00 74.88 562 TRP A CA 1
ATOM 4389 C C . TRP A 1 562 ? -16.928 -11.719 -2.786 1.00 74.88 562 TRP A C 1
ATOM 4391 O O . TRP A 1 562 ? -16.479 -12.861 -2.921 1.00 74.88 562 TRP A O 1
ATOM 4401 N N . PRO A 1 563 ? -16.707 -11.012 -1.659 1.00 84.06 563 PRO A N 1
ATOM 4402 C CA . PRO A 1 563 ? -16.076 -11.613 -0.492 1.00 84.06 563 PRO A CA 1
ATOM 4403 C C . PRO A 1 563 ? -16.900 -12.763 0.092 1.00 84.06 563 PRO A C 1
ATOM 4405 O O . PRO A 1 563 ? -18.134 -12.733 0.104 1.00 84.06 563 PRO A O 1
ATOM 4408 N N . ALA A 1 564 ? -16.208 -13.760 0.636 1.00 89.88 564 ALA A N 1
ATOM 4409 C CA . ALA A 1 564 ? -16.829 -14.809 1.432 1.00 89.88 564 ALA A CA 1
ATOM 4410 C C . ALA A 1 564 ? -17.023 -14.320 2.874 1.00 89.88 564 ALA A C 1
ATOM 4412 O O . ALA A 1 564 ? -16.051 -13.960 3.535 1.00 89.88 564 ALA A O 1
ATOM 4413 N N . GLU A 1 565 ? -18.262 -14.331 3.373 1.00 92.31 565 GLU A N 1
ATOM 4414 C CA . GLU A 1 565 ? -18.546 -14.027 4.779 1.00 92.31 565 GLU A CA 1
ATOM 4415 C C . GLU A 1 565 ? -18.380 -15.276 5.654 1.00 92.31 565 GLU A C 1
ATOM 4417 O O . GLU A 1 565 ? -19.060 -16.287 5.460 1.00 92.31 565 GLU A O 1
ATOM 4422 N N . VAL A 1 566 ? -17.480 -15.200 6.630 1.00 95.19 566 VAL A N 1
ATOM 4423 C CA . VAL A 1 566 ? -17.040 -16.309 7.476 1.00 95.19 566 VAL A CA 1
ATOM 4424 C C . VAL A 1 566 ? -17.018 -15.847 8.932 1.00 95.19 566 VAL A C 1
ATOM 4426 O O . VAL A 1 566 ? -16.006 -15.400 9.468 1.00 95.19 566 VAL A O 1
ATOM 4429 N N . ASN A 1 567 ? -18.160 -15.959 9.601 1.00 95.88 567 ASN A N 1
ATOM 4430 C CA . ASN A 1 567 ? -18.252 -15.694 11.035 1.00 95.88 567 ASN A CA 1
ATOM 4431 C C . ASN A 1 567 ? -17.836 -16.939 11.829 1.00 95.88 567 ASN A C 1
ATOM 4433 O O . ASN A 1 567 ? -18.213 -18.060 11.472 1.00 95.88 567 ASN A O 1
ATOM 4437 N N . VAL A 1 568 ? -17.073 -16.748 12.906 1.00 97.25 568 VAL A N 1
ATOM 4438 C CA . VAL A 1 568 ? -16.544 -17.847 13.720 1.00 97.25 568 VAL A CA 1
ATOM 4439 C C . VAL A 1 568 ? -16.645 -17.531 15.210 1.00 97.25 568 VAL A C 1
ATOM 4441 O O . VAL A 1 568 ? -16.343 -16.426 15.649 1.00 97.25 568 VAL A O 1
ATOM 4444 N N . GLU A 1 569 ? -17.065 -18.519 15.994 1.00 97.75 569 GLU A N 1
ATOM 4445 C CA . GLU A 1 569 ? -17.028 -18.483 17.456 1.00 97.75 569 GLU A CA 1
ATOM 4446 C C . GLU A 1 569 ? -15.889 -19.385 17.934 1.00 97.75 569 GLU A C 1
ATOM 4448 O O . GLU A 1 569 ? -15.784 -20.537 17.498 1.00 97.75 569 GLU A O 1
ATOM 4453 N N . LEU A 1 570 ? -15.033 -18.859 18.809 1.00 98.00 570 LEU A N 1
ATOM 4454 C CA . LEU A 1 570 ? -13.873 -19.566 19.342 1.00 98.00 570 LEU A CA 1
ATOM 4455 C C . LEU A 1 570 ? -14.097 -19.860 20.819 1.00 98.00 570 LEU A C 1
ATOM 4457 O O . LEU A 1 570 ? -14.352 -18.953 21.612 1.00 98.00 570 LEU A O 1
ATOM 4461 N N . GLN A 1 571 ? -14.031 -21.141 21.176 1.00 98.31 571 GLN A N 1
ATOM 4462 C CA . GLN A 1 571 ? -14.273 -21.599 22.538 1.00 98.31 571 GLN A CA 1
ATOM 4463 C C . GLN A 1 571 ? -13.004 -21.481 23.378 1.00 98.31 571 GLN A C 1
ATOM 4465 O O . GLN A 1 571 ? -11.923 -21.848 22.936 1.00 98.31 571 GLN A O 1
ATOM 4470 N N . ASN A 1 572 ? -13.150 -20.950 24.583 1.00 97.88 572 ASN A N 1
ATOM 4471 C CA . ASN A 1 572 ? -12.056 -20.560 25.464 1.00 97.88 572 ASN A CA 1
ATOM 4472 C C . ASN A 1 572 ? -11.691 -21.688 26.461 1.00 97.88 572 ASN A C 1
ATOM 4474 O O . ASN A 1 572 ? -12.548 -22.519 26.776 1.00 97.88 572 ASN A O 1
ATOM 4478 N N . GLY A 1 573 ? -10.465 -21.709 26.988 1.00 97.62 573 GLY A N 1
ATOM 4479 C CA . GLY A 1 573 ? -10.076 -22.513 28.156 1.00 97.62 573 GLY A CA 1
ATOM 4480 C C . GLY A 1 573 ? -8.852 -23.416 27.981 1.00 97.62 573 GLY A C 1
ATOM 4481 O O . GLY A 1 573 ? -8.520 -24.136 28.919 1.00 97.62 573 GLY A O 1
ATOM 4482 N N . ASP A 1 574 ? -8.208 -23.387 26.818 1.00 98.44 574 ASP A N 1
ATOM 4483 C CA . ASP A 1 574 ? -7.016 -24.175 26.468 1.00 98.44 574 ASP A CA 1
ATOM 4484 C C . ASP A 1 574 ? -5.752 -23.366 26.798 1.00 98.44 574 ASP A C 1
ATOM 4486 O O . ASP A 1 574 ? -5.099 -22.803 25.923 1.00 98.44 574 ASP A O 1
ATOM 4490 N N . ILE A 1 575 ? -5.468 -23.215 28.092 1.00 98.50 575 ILE A N 1
ATOM 4491 C CA . ILE A 1 575 ? -4.394 -22.363 28.620 1.00 98.50 575 ILE A CA 1
ATOM 4492 C C . ILE A 1 575 ? -3.017 -22.855 28.169 1.00 98.50 575 ILE A C 1
ATOM 4494 O O . ILE A 1 575 ? -2.114 -22.039 27.960 1.00 98.50 575 ILE A O 1
ATOM 4498 N N . ASP A 1 576 ? -2.813 -24.172 28.084 1.00 96.81 576 ASP A N 1
ATOM 4499 C CA . ASP A 1 576 ? -1.512 -24.729 27.704 1.00 96.81 576 ASP A CA 1
ATOM 4500 C C . ASP A 1 576 ? -1.322 -24.910 26.186 1.00 96.81 576 ASP A C 1
ATOM 4502 O O . ASP A 1 576 ? -0.187 -25.106 25.726 1.00 96.81 576 ASP A O 1
ATOM 4506 N N . GLY A 1 577 ? -2.391 -24.705 25.410 1.00 96.69 577 GLY A N 1
ATOM 4507 C CA . GLY A 1 577 ? -2.380 -24.611 23.956 1.00 96.69 577 GLY A CA 1
ATOM 4508 C C . GLY A 1 577 ? -2.341 -25.964 23.249 1.00 96.69 577 GLY A C 1
ATOM 4509 O O . GLY A 1 577 ? -1.991 -26.007 22.060 1.00 96.69 577 GLY A O 1
ATOM 4510 N N . ASP A 1 578 ? -2.651 -27.060 23.946 1.00 97.19 578 ASP A N 1
ATOM 4511 C CA . ASP A 1 578 ? -2.645 -28.417 23.396 1.00 97.19 578 ASP A CA 1
ATOM 4512 C C . ASP A 1 578 ? -3.910 -28.779 22.596 1.00 97.19 578 ASP A C 1
ATOM 4514 O O . ASP A 1 578 ? -3.950 -29.840 21.964 1.00 97.19 578 ASP A O 1
ATOM 4518 N N . ASN A 1 579 ? -4.858 -27.836 22.497 1.00 98.00 579 ASN A N 1
ATOM 4519 C CA . ASN A 1 579 ? -6.141 -27.950 21.802 1.00 98.00 579 ASN A CA 1
ATOM 4520 C C . ASN A 1 579 ? -7.195 -28.787 22.548 1.00 98.00 579 ASN A C 1
ATOM 4522 O O . ASN A 1 579 ? -8.180 -29.212 21.932 1.00 98.00 579 ASN A O 1
ATOM 4526 N N . GLU A 1 580 ? -7.032 -28.988 23.857 1.00 98.38 580 GLU A N 1
ATOM 4527 C CA . GLU A 1 580 ? -8.007 -29.612 24.751 1.00 98.38 580 GLU A CA 1
ATOM 4528 C C . GLU A 1 580 ? -8.155 -28.801 26.052 1.00 98.38 580 GLU A C 1
ATOM 4530 O O . GLU A 1 580 ? -7.215 -28.196 26.538 1.00 98.38 580 GLU A O 1
ATOM 4535 N N . VAL A 1 581 ? -9.344 -28.788 26.666 1.00 98.50 581 VAL A N 1
ATOM 4536 C CA . VAL A 1 581 ? -9.540 -28.174 27.994 1.00 98.50 581 VAL A CA 1
ATOM 4537 C C . VAL A 1 581 ? -9.503 -29.264 29.055 1.00 98.50 581 VAL A C 1
ATOM 4539 O O . VAL A 1 581 ? -10.465 -30.020 29.233 1.00 98.50 581 VAL A O 1
ATOM 4542 N N . THR A 1 582 ? -8.404 -29.357 29.792 1.00 98.25 582 THR A N 1
ATOM 4543 C CA . THR A 1 582 ? -8.105 -30.472 30.692 1.00 98.25 582 THR A CA 1
ATOM 4544 C C . THR A 1 582 ? -7.720 -30.023 32.109 1.00 98.25 582 THR A C 1
ATOM 4546 O O . THR A 1 582 ? -7.883 -28.878 32.535 1.00 98.25 582 THR A O 1
ATOM 4549 N N . LEU A 1 583 ? -7.241 -30.978 32.920 1.00 97.88 583 LEU A N 1
ATOM 4550 C CA . LEU A 1 583 ? -6.674 -30.678 34.238 1.00 97.88 583 LEU A CA 1
ATOM 4551 C C . LEU A 1 583 ? -5.332 -29.940 34.156 1.00 97.88 583 LEU A C 1
ATOM 4553 O O . LEU A 1 583 ? -4.922 -29.370 35.170 1.00 97.88 583 LEU A O 1
ATOM 4557 N N . PHE A 1 584 ? -4.637 -29.978 33.017 1.00 98.12 584 PHE A N 1
ATOM 4558 C CA . PHE A 1 584 ? -3.378 -29.256 32.850 1.00 98.12 584 PHE A CA 1
ATOM 4559 C C . PHE A 1 584 ? -3.624 -27.747 32.752 1.00 98.12 584 PHE A C 1
ATOM 4561 O O . PHE A 1 584 ? -2.982 -27.000 33.494 1.00 98.12 584 PHE A O 1
ATOM 4568 N N . ASP A 1 585 ? -4.665 -27.328 32.030 1.00 98.69 585 ASP A N 1
ATOM 4569 C CA . ASP A 1 585 ? -5.143 -25.940 31.992 1.00 98.69 585 ASP A CA 1
ATOM 4570 C C . ASP A 1 585 ? -5.564 -25.457 33.372 1.00 98.69 585 ASP A C 1
ATOM 4572 O O . ASP A 1 585 ? -5.148 -24.397 33.840 1.00 98.69 585 ASP A O 1
ATOM 4576 N N . PHE A 1 586 ? -6.319 -26.286 34.100 1.00 98.31 586 PHE A N 1
ATOM 4577 C CA . PHE A 1 586 ? -6.685 -25.969 35.478 1.00 98.31 586 PHE A CA 1
ATOM 4578 C C . PHE A 1 586 ? -5.443 -25.783 36.364 1.00 98.31 586 PHE A C 1
ATOM 4580 O O . PHE A 1 586 ? -5.400 -24.883 37.204 1.00 98.31 586 PHE A O 1
ATOM 4587 N N . GLY A 1 587 ? -4.416 -26.617 36.180 1.00 98.00 587 GLY A N 1
ATOM 4588 C CA . GLY A 1 587 ? -3.139 -26.481 36.873 1.00 98.00 587 GLY A CA 1
ATOM 4589 C C . GLY A 1 587 ? -2.429 -25.162 36.555 1.00 98.00 587 GLY A C 1
ATOM 4590 O O . GLY A 1 587 ? -1.908 -24.523 37.474 1.00 98.00 587 GLY A O 1
ATOM 4591 N N . ALA A 1 588 ? -2.441 -24.743 35.287 1.00 98.38 588 ALA A N 1
ATOM 4592 C CA . ALA A 1 588 ? -1.882 -23.469 34.843 1.00 98.38 588 ALA A CA 1
ATOM 4593 C C . ALA A 1 588 ? -2.645 -22.271 35.433 1.00 98.38 588 ALA A C 1
ATOM 4595 O O . ALA A 1 588 ? -2.016 -21.354 35.965 1.00 98.38 588 ALA A O 1
ATOM 4596 N N . LEU A 1 589 ? -3.981 -22.329 35.453 1.00 98.50 589 LEU A N 1
ATOM 4597 C CA . LEU A 1 589 ? -4.833 -21.314 36.079 1.00 98.50 589 LEU A CA 1
ATOM 4598 C C . LEU A 1 589 ? -4.537 -21.177 37.574 1.00 98.50 589 LEU A C 1
ATOM 4600 O O . LEU A 1 589 ? -4.293 -20.083 38.073 1.00 98.50 589 LEU A O 1
ATOM 4604 N N . VAL A 1 590 ? -4.493 -22.295 38.305 1.00 98.19 590 VAL A N 1
ATOM 4605 C CA . VAL A 1 590 ? -4.211 -22.290 39.751 1.00 98.19 590 VAL A CA 1
ATOM 4606 C C . VAL A 1 590 ? -2.819 -21.735 40.060 1.00 98.19 590 VAL A C 1
ATOM 4608 O O . VAL A 1 590 ? -2.645 -21.065 41.078 1.00 98.19 590 VAL A O 1
ATOM 4611 N N . ALA A 1 591 ? -1.827 -21.991 39.204 1.00 98.25 591 ALA A N 1
ATOM 4612 C CA . ALA A 1 591 ? -0.485 -21.440 39.377 1.00 98.25 591 ALA A CA 1
ATOM 4613 C C . ALA A 1 591 ? -0.454 -19.903 39.243 1.00 98.25 591 ALA A C 1
ATOM 4615 O O . ALA A 1 591 ? 0.342 -19.248 39.925 1.00 98.25 591 ALA A O 1
ATOM 4616 N N . ALA A 1 592 ? -1.337 -19.343 38.413 1.00 98.38 592 ALA A N 1
ATOM 4617 C CA . ALA A 1 592 ? -1.469 -17.908 38.177 1.00 98.38 592 ALA A CA 1
ATOM 4618 C C . ALA A 1 592 ? -2.544 -17.227 39.047 1.00 98.38 592 ALA A C 1
ATOM 4620 O O . ALA A 1 592 ? -2.669 -16.008 39.019 1.00 98.38 592 ALA A O 1
ATOM 4621 N N . PHE A 1 593 ? -3.300 -17.977 39.850 1.00 98.19 593 PHE A N 1
ATOM 4622 C CA . PHE A 1 593 ? -4.456 -17.453 40.576 1.00 98.19 593 PHE A CA 1
ATOM 4623 C C . PHE A 1 593 ? -4.122 -16.258 41.490 1.00 98.19 593 PHE A C 1
ATOM 4625 O O . PHE A 1 593 ? -3.213 -16.326 42.324 1.00 98.19 593 PHE A O 1
ATOM 4632 N N . GLY A 1 594 ? -4.910 -15.189 41.365 1.00 97.81 594 GLY A N 1
ATOM 4633 C CA . GLY A 1 594 ? -4.784 -13.927 42.093 1.00 97.81 594 GLY A CA 1
ATOM 4634 C C . GLY A 1 594 ? -3.630 -13.036 41.632 1.00 97.81 594 GLY A C 1
ATOM 4635 O O . GLY A 1 594 ? -3.217 -12.171 42.403 1.00 97.81 594 GLY A O 1
ATOM 4636 N N . SER A 1 595 ? -3.062 -13.289 40.449 1.00 98.62 595 SER A N 1
ATOM 4637 C CA . SER A 1 595 ? -1.998 -12.462 39.869 1.00 98.62 595 SER A CA 1
ATOM 4638 C C . SER A 1 595 ? -2.542 -11.436 38.879 1.00 98.62 595 SER A C 1
ATOM 4640 O O . SER A 1 595 ? -3.573 -11.665 38.249 1.00 98.62 595 SER A O 1
ATOM 4642 N N . ILE A 1 596 ? -1.804 -10.334 38.736 1.00 98.19 596 ILE A N 1
ATOM 4643 C CA . ILE A 1 596 ? -2.027 -9.264 37.752 1.00 98.19 596 ILE A CA 1
ATOM 4644 C C . ILE A 1 596 ? -0.760 -9.037 36.901 1.00 98.19 596 ILE A C 1
ATOM 4646 O O . ILE A 1 596 ? 0.331 -9.484 37.293 1.00 98.19 596 ILE A O 1
ATOM 4650 N N . PRO A 1 597 ? -0.831 -8.303 35.770 1.00 97.25 597 PRO A N 1
ATOM 4651 C CA . PRO A 1 597 ? 0.341 -7.956 34.977 1.00 97.25 597 PRO A CA 1
ATOM 4652 C C . PRO A 1 597 ? 1.488 -7.366 35.812 1.00 97.25 597 PRO A C 1
ATOM 4654 O O . PRO A 1 597 ? 1.372 -6.322 36.453 1.00 97.25 597 PRO A O 1
ATOM 4657 N N . GLY A 1 598 ? 2.640 -8.038 35.765 1.00 96.38 598 GLY A N 1
ATOM 4658 C CA . GLY A 1 598 ? 3.854 -7.657 36.496 1.00 96.38 598 GLY A CA 1
ATOM 4659 C C . GLY A 1 598 ? 4.165 -8.529 37.713 1.00 96.38 598 GLY A C 1
ATOM 4660 O O . GLY A 1 598 ? 5.309 -8.510 38.183 1.00 96.38 598 GLY A O 1
ATOM 4661 N N . ASP A 1 599 ? 3.213 -9.337 38.181 1.00 98.25 599 ASP A N 1
ATOM 4662 C CA . ASP A 1 599 ? 3.473 -10.314 39.232 1.00 98.25 599 ASP A CA 1
ATOM 4663 C C . ASP A 1 599 ? 4.353 -11.475 38.734 1.00 98.25 599 ASP A C 1
ATOM 4665 O O . ASP A 1 599 ? 4.272 -11.879 37.571 1.00 98.25 599 ASP A O 1
ATOM 4669 N N . PRO A 1 600 ? 5.198 -12.077 39.598 1.00 97.81 600 PRO A N 1
ATOM 4670 C CA . PRO A 1 600 ? 6.091 -13.163 39.189 1.00 97.81 600 PRO A CA 1
ATOM 4671 C C . PRO A 1 600 ? 5.387 -14.425 38.675 1.00 97.81 600 PRO A C 1
ATOM 4673 O O . PRO A 1 600 ? 6.025 -15.224 37.991 1.00 97.81 600 PRO A O 1
ATOM 4676 N N . ASN A 1 601 ? 4.126 -14.637 39.057 1.00 97.00 601 ASN A N 1
ATOM 4677 C CA . ASN A 1 601 ? 3.304 -15.774 38.646 1.00 97.00 601 ASN A CA 1
ATOM 4678 C C . ASN A 1 601 ? 2.220 -15.402 37.621 1.00 97.00 601 ASN A C 1
ATOM 4680 O O . ASN A 1 601 ? 1.378 -16.247 37.336 1.00 97.00 601 ASN A O 1
ATOM 4684 N N . TRP A 1 602 ? 2.256 -14.185 37.065 1.00 98.06 602 TRP A N 1
ATOM 4685 C CA . TRP A 1 602 ? 1.359 -13.778 35.986 1.00 98.06 602 TRP A CA 1
ATOM 4686 C C . TRP A 1 602 ? 1.510 -14.698 34.772 1.00 98.06 602 TRP A C 1
ATOM 4688 O O . TRP A 1 602 ? 2.615 -14.872 34.244 1.00 98.06 602 TRP A O 1
ATOM 4698 N N . ASN A 1 603 ? 0.390 -15.260 34.327 1.00 97.62 603 ASN A N 1
ATOM 4699 C CA . ASN A 1 603 ? 0.274 -15.961 33.058 1.00 97.62 603 ASN A CA 1
ATOM 4700 C C . ASN A 1 603 ? -0.846 -15.294 32.246 1.00 97.62 603 ASN A C 1
ATOM 4702 O O . ASN A 1 603 ? -2.003 -15.470 32.618 1.00 97.62 603 ASN A O 1
ATOM 4706 N N . PRO A 1 604 ? -0.535 -14.568 31.156 1.00 95.94 604 PRO A N 1
ATOM 4707 C CA . PRO A 1 604 ? -1.560 -13.896 30.358 1.00 95.94 604 PRO A CA 1
ATOM 4708 C C . PRO A 1 604 ? -2.547 -14.870 29.704 1.00 95.94 604 PRO A C 1
ATOM 4710 O O . PRO A 1 604 ? -3.659 -14.473 29.403 1.00 95.94 604 PRO A O 1
ATOM 4713 N N . ASP A 1 605 ? -2.173 -16.138 29.506 1.00 97.69 605 ASP A N 1
ATOM 4714 C CA . ASP A 1 605 ? -3.081 -17.145 28.948 1.00 97.69 605 ASP A CA 1
ATOM 4715 C C . ASP A 1 605 ? -4.015 -17.759 30.006 1.00 97.69 605 ASP A C 1
ATOM 4717 O O . ASP A 1 605 ? -4.922 -18.496 29.649 1.00 97.69 605 ASP A O 1
ATOM 4721 N N . ALA A 1 606 ? -3.802 -17.482 31.300 1.00 98.00 606 ALA A N 1
ATOM 4722 C CA . ALA A 1 606 ? -4.693 -17.915 32.383 1.00 98.00 606 ALA A CA 1
ATOM 4723 C C . ALA A 1 606 ? -5.758 -16.868 32.761 1.00 98.00 606 ALA A C 1
ATOM 4725 O O . ALA A 1 606 ? -6.673 -17.203 33.513 1.00 98.00 606 ALA A O 1
ATOM 4726 N N . ASP A 1 607 ? -5.612 -15.637 32.266 1.00 97.94 607 ASP A N 1
ATOM 4727 C CA . ASP A 1 607 ? -6.632 -14.585 32.269 1.00 97.94 607 ASP A CA 1
ATOM 4728 C C . ASP A 1 607 ? -7.540 -14.820 31.053 1.00 97.94 607 ASP A C 1
ATOM 4730 O O . ASP A 1 607 ? -7.289 -14.346 29.944 1.00 97.94 607 ASP A O 1
ATOM 4734 N N . LEU A 1 608 ? -8.518 -15.703 31.246 1.00 97.94 608 LEU A N 1
ATOM 4735 C CA . LEU A 1 608 ? -9.394 -16.207 30.195 1.00 97.94 608 LEU A CA 1
ATOM 4736 C C . LEU A 1 608 ? -10.478 -15.194 29.838 1.00 97.94 608 LEU A C 1
ATOM 4738 O O . LEU A 1 608 ? -10.919 -15.177 28.688 1.00 97.94 608 LEU A O 1
ATOM 4742 N N . ASP A 1 609 ? -10.938 -14.384 30.796 1.00 96.81 609 ASP A N 1
ATOM 4743 C CA . ASP A 1 609 ? -11.911 -13.332 30.501 1.00 96.81 609 ASP A CA 1
ATOM 4744 C C . ASP A 1 609 ? -11.264 -12.008 30.057 1.00 96.81 609 ASP A C 1
ATOM 4746 O O . ASP A 1 609 ? -11.923 -11.206 29.386 1.00 96.81 609 ASP A O 1
ATOM 4750 N N . GLY A 1 610 ? -9.959 -11.834 30.264 1.00 95.81 610 GLY A N 1
ATOM 4751 C CA . GLY A 1 610 ? -9.191 -10.708 29.742 1.00 95.81 610 GLY A CA 1
ATOM 4752 C C . GLY A 1 610 ? -9.394 -9.421 30.528 1.00 95.81 610 GLY A C 1
ATOM 4753 O O . GLY A 1 610 ? -9.293 -8.338 29.939 1.00 95.81 610 GLY A O 1
ATOM 4754 N N . ASP A 1 611 ? -9.743 -9.518 31.813 1.00 96.75 611 ASP A N 1
ATOM 4755 C CA . ASP A 1 611 ? -9.929 -8.370 32.702 1.00 96.75 611 ASP A CA 1
ATOM 4756 C C . ASP A 1 611 ? -8.633 -7.896 33.395 1.00 96.75 611 ASP A C 1
ATOM 4758 O O . ASP A 1 611 ? -8.661 -6.932 34.169 1.00 96.75 611 ASP A O 1
ATOM 4762 N N . GLU A 1 612 ? -7.495 -8.501 33.030 1.00 96.69 612 GLU A N 1
ATOM 4763 C CA . GLU A 1 612 ? -6.155 -8.281 33.582 1.00 96.69 612 GLU A CA 1
ATOM 4764 C C . GLU A 1 612 ? -5.962 -8.801 35.025 1.00 96.69 612 GLU A C 1
ATOM 4766 O O . GLU A 1 612 ? -5.018 -8.385 35.710 1.00 96.69 612 GLU A O 1
ATOM 4771 N N . GLU A 1 613 ? -6.788 -9.741 35.500 1.00 97.94 613 GLU A N 1
ATOM 4772 C CA . GLU A 1 613 ? -6.614 -10.420 36.790 1.00 97.94 613 GLU A CA 1
ATOM 4773 C C . GLU A 1 613 ? -7.057 -11.896 36.737 1.00 97.94 613 GLU A C 1
ATOM 4775 O O . GLU A 1 613 ? -8.197 -12.216 36.441 1.00 97.94 613 GLU A O 1
ATOM 4780 N N . VAL A 1 614 ? -6.199 -12.840 37.148 1.00 98.56 614 VAL A N 1
ATOM 4781 C CA . VAL A 1 614 ? -6.607 -14.263 37.185 1.00 98.56 614 VAL A CA 1
ATOM 4782 C C . VAL A 1 614 ? -7.436 -14.553 38.441 1.00 98.56 614 VAL A C 1
ATOM 4784 O O . VAL A 1 614 ? -6.896 -14.641 39.549 1.00 98.56 614 VAL A O 1
ATOM 4787 N N . THR A 1 615 ? -8.740 -14.780 38.300 1.00 98.06 615 THR A N 1
ATOM 4788 C CA . THR A 1 615 ? -9.690 -14.931 39.411 1.00 98.06 615 THR A CA 1
ATOM 4789 C C . THR A 1 615 ? -10.586 -16.181 39.315 1.00 98.06 615 THR A C 1
ATOM 4791 O O . THR A 1 615 ? -10.331 -17.162 38.613 1.00 98.06 615 THR A O 1
ATOM 4794 N N . LEU A 1 616 ? -11.659 -16.201 40.122 1.00 97.81 616 LEU A N 1
ATOM 4795 C CA . LEU A 1 616 ? -12.707 -17.220 40.035 1.00 97.81 616 LEU A CA 1
ATOM 4796 C C . LEU A 1 616 ? -13.569 -17.076 38.773 1.00 97.81 616 LEU A C 1
ATOM 4798 O O . LEU A 1 616 ? -14.286 -18.027 38.452 1.00 97.81 616 LEU A O 1
ATOM 4802 N N . PHE A 1 617 ? -13.544 -15.924 38.096 1.00 97.88 617 PHE A N 1
ATOM 4803 C CA . PHE A 1 617 ? -14.284 -15.732 36.851 1.00 97.88 617 PHE A CA 1
ATOM 4804 C C . PHE A 1 617 ? -13.647 -16.541 35.713 1.00 97.88 617 PHE A C 1
ATOM 4806 O O . PHE A 1 617 ? -14.366 -17.336 35.099 1.00 97.88 617 PHE A O 1
ATOM 4813 N N . ASP A 1 618 ? -12.315 -16.527 35.587 1.00 98.56 618 ASP A N 1
ATOM 4814 C CA . ASP A 1 618 ? -11.554 -17.395 34.670 1.00 98.56 618 ASP A CA 1
ATOM 4815 C C . ASP A 1 618 ? -11.776 -18.870 34.967 1.00 98.56 618 ASP A C 1
ATOM 4817 O O . ASP A 1 618 ? -12.077 -19.675 34.086 1.00 98.56 618 ASP A O 1
ATOM 4821 N N . PHE A 1 619 ? -11.721 -19.242 36.250 1.00 98.12 619 PHE A N 1
ATOM 4822 C CA . PHE A 1 619 ? -12.034 -20.611 36.653 1.00 98.12 619 PHE A CA 1
ATOM 4823 C C . PHE A 1 619 ? -13.454 -21.008 36.216 1.00 98.12 619 PHE A C 1
ATOM 4825 O O . PHE A 1 619 ? -13.693 -22.143 35.801 1.00 98.12 619 PHE A O 1
ATOM 4832 N N . GLY A 1 620 ? -14.398 -20.066 36.271 1.00 97.81 620 GLY A N 1
ATOM 4833 C CA . GLY A 1 620 ? -15.748 -20.239 35.755 1.00 97.81 620 GLY A CA 1
ATOM 4834 C C . GLY A 1 620 ? -15.796 -20.484 34.245 1.00 97.81 620 GLY A C 1
ATOM 4835 O O . GLY A 1 620 ? -16.622 -21.291 33.815 1.00 97.81 620 GLY A O 1
ATOM 4836 N N . VAL A 1 621 ? -14.949 -19.823 33.447 1.00 98.00 621 VAL A N 1
ATOM 4837 C CA . VAL A 1 621 ? -14.786 -20.085 32.001 1.00 98.00 621 VAL A CA 1
ATOM 4838 C C . VAL A 1 621 ? -14.271 -21.506 31.778 1.00 98.00 621 VAL A C 1
ATOM 4840 O O . VAL A 1 621 ? -14.940 -22.313 31.130 1.00 98.00 621 VAL A O 1
ATOM 4843 N N . LEU A 1 622 ? -13.151 -21.855 32.415 1.00 97.88 622 LEU A N 1
ATOM 4844 C CA . LEU A 1 622 ? -12.505 -23.159 32.263 1.00 97.88 622 LEU A CA 1
ATOM 4845 C C . LEU A 1 622 ? -13.440 -24.319 32.621 1.00 97.88 622 LEU A C 1
ATOM 4847 O O . LEU A 1 622 ? -13.560 -25.284 31.871 1.00 97.88 622 LEU A O 1
ATOM 4851 N N . VAL A 1 623 ? -14.151 -24.231 33.751 1.00 97.44 623 VAL A N 1
ATOM 4852 C CA . VAL A 1 623 ? -15.068 -25.299 34.191 1.00 97.44 623 VAL A CA 1
ATOM 4853 C C . VAL A 1 623 ? -16.235 -25.487 33.227 1.00 97.44 623 VAL A C 1
ATOM 4855 O O . VAL A 1 623 ? -16.686 -26.618 33.038 1.00 97.44 623 VAL A O 1
ATOM 4858 N N . ARG A 1 624 ? -16.738 -24.408 32.615 1.00 97.56 624 ARG A N 1
ATOM 4859 C CA . ARG A 1 624 ? -17.830 -24.498 31.634 1.00 97.56 624 ARG A CA 1
ATOM 4860 C C . ARG A 1 624 ? -17.406 -25.232 30.367 1.00 97.56 624 ARG A C 1
ATOM 4862 O O . ARG A 1 624 ? -18.233 -25.937 29.794 1.00 97.56 624 ARG A O 1
ATOM 4869 N N . ASN A 1 625 ? -16.137 -25.109 29.990 1.00 97.56 625 ASN A N 1
ATOM 4870 C CA . ASN A 1 625 ? -15.582 -25.700 28.776 1.00 97.56 625 ASN A CA 1
ATOM 4871 C C . ASN A 1 625 ? -14.765 -26.977 29.048 1.00 97.56 625 ASN A C 1
ATOM 4873 O O . ASN A 1 625 ? -14.186 -27.541 28.129 1.00 97.56 625 ASN A O 1
ATOM 4877 N N . PHE A 1 626 ? -14.738 -27.474 30.289 1.00 97.88 626 PHE A N 1
ATOM 4878 C CA . PHE A 1 626 ? -13.913 -28.617 30.675 1.00 97.88 626 PHE A CA 1
ATOM 4879 C C . PHE A 1 626 ? -14.234 -29.885 29.867 1.00 97.88 626 PHE A C 1
ATOM 4881 O O . PHE A 1 626 ? -15.382 -30.335 29.807 1.00 97.88 626 PHE A O 1
ATOM 4888 N N . GLY A 1 627 ? -13.197 -30.499 29.300 1.00 97.31 627 GLY A N 1
ATOM 4889 C CA . GLY A 1 627 ? -13.283 -31.657 28.412 1.00 97.31 627 GLY A CA 1
ATOM 4890 C C . GLY A 1 627 ? -13.629 -31.320 26.959 1.00 97.31 627 GLY A C 1
ATOM 4891 O O . GLY A 1 627 ? -13.848 -32.247 26.179 1.00 97.31 627 GLY A O 1
ATOM 4892 N N . ALA A 1 628 ? -13.719 -30.038 26.593 1.00 98.12 628 ALA A N 1
ATOM 4893 C CA . ALA A 1 628 ? -13.836 -29.626 25.200 1.00 98.12 628 ALA A CA 1
ATOM 4894 C C . ALA A 1 628 ? -12.516 -29.869 24.452 1.00 98.12 628 ALA A C 1
ATOM 4896 O O . ALA A 1 628 ? -11.438 -29.792 25.034 1.00 98.12 628 ALA A O 1
ATOM 4897 N N . ILE A 1 629 ? -12.624 -30.182 23.164 1.00 98.12 629 ILE A N 1
ATOM 4898 C CA . ILE A 1 629 ? -11.507 -30.479 22.264 1.00 98.12 629 ILE A CA 1
ATOM 4899 C C . ILE A 1 629 ? -11.736 -29.648 21.004 1.00 98.12 629 ILE A C 1
ATOM 4901 O O . ILE A 1 629 ? -12.867 -29.595 20.508 1.00 98.12 629 ILE A O 1
ATOM 4905 N N . GLY A 1 630 ? -10.695 -28.976 20.522 1.00 97.25 630 GLY A N 1
ATOM 4906 C CA . GLY A 1 630 ? -10.757 -28.198 19.290 1.00 97.25 630 GLY A CA 1
ATOM 4907 C C . GLY A 1 630 ? -10.783 -29.081 18.045 1.00 97.25 630 GLY A C 1
ATOM 4908 O O . GLY A 1 630 ? -10.505 -30.278 18.094 1.00 97.25 630 GLY A O 1
ATOM 4909 N N . ASP A 1 631 ? -11.098 -28.480 16.902 1.00 97.19 631 ASP A N 1
ATOM 4910 C CA . ASP A 1 631 ? -11.045 -29.173 15.614 1.00 97.19 631 ASP A CA 1
ATOM 4911 C C . ASP A 1 631 ? -9.594 -29.588 15.266 1.00 97.19 631 ASP A C 1
ATOM 4913 O O . ASP A 1 631 ? -8.634 -29.066 15.843 1.00 97.19 631 ASP A O 1
ATOM 4917 N N . GLU A 1 632 ? -9.432 -30.523 14.320 1.00 82.31 632 GLU A N 1
ATOM 4918 C CA . GLU A 1 632 ? -8.125 -30.946 13.770 1.00 82.31 632 GLU A CA 1
ATOM 4919 C C . GLU A 1 632 ? -7.622 -30.046 12.626 1.00 82.31 632 GLU A C 1
ATOM 4921 O O . GLU A 1 632 ? -8.450 -29.523 11.834 1.00 82.31 632 GLU A O 1
#

Secondary structure (DSSP, 8-state):
----------SHHHHHHHHHHHHHSSTT----EEEEEEEE--SS-BSEEEEEESSS--EEEEE-SSTT-SEEEEEEEEETTEEEEEEEEE--TTTS-B-TT-EEEEEEEESSS---EEEEEEE-TTSPEEEEEE-----EEEEEETTTTEEEEEEE-----SSS---PEEEEEEEEEEESSPPPGGG-STT-HHHHTT-EEPTT-SEEEE-TT-EEEEEE-S--TTPEEEEEEEEE-TTS-EEEEEEEEEEPPP--EEEEEEEEE-SS-BSEEEEEESSS--EEEEE-SSTT-SEEEEEEEEETTEEEEEEEEE--SSSS-B-TT-EEEEEEEESSS---EEEEEEE-TTSPBPTT-------EEEEEEGGGTEEEEEEE-----SSS----EEEEEEEEEEESSPPPGGGSSTT-TTHHHH-EEPTT-SEEEE-TT-EEEEEEEPPPTTPEEEEEEEEEE---SS-----SEEEEEEEEEEPPSPPEEEEEEETT--S-GGG--EEEEEEETTEEEEEEE---TT-EEEE-SPPSEEEEEEE--SSBPPEEEEEEEE-SSSPEE--EEE-B--SSSSSB--HHHHHHHHHHTT--TTSTT--TTT-SS-SSS--HHHHHHHHHHTT-B---

Foldseek 3Di:
DDDDDDDDDDPPVVVVCVVVVVVVVVPDPLFWWKKKKWFAQQDAKFQKKKWKKAADWDWPDKDAADPVHQAPDWDWDDDPRIIMIMGGQGDDPPDSIRHHGHITMMMTITSDQPIWTAWIFGHHNVRHGDAPRTQDDIDWDWDAQQLFRKIKIKTFQNHHYPHDHSAKKKKAQKWKAWALDDDPSNCQDPVNPVVVVRTDGFVVRHMDIHHHRRMDIGIDGPHAAQIKMKIWIFIADPVGHGRMIMIIITGHHQFWWKKKKWKQFQAAKFQKKKWKKAADWDWSDKAQFDDVGQAPDKDWDDDDRIIMIMRAQGHDPPDSISHRGRIGMMMIITNDQPIWTQFMFGHHNVRHGDAPTTQQDTDWDWDQDPVVQWIKIKTFQNHDYPHDHRAKKKKAQKWKAWASADDDSNCQDPVVPVVVVRTGGFVVRHMDIHGHRGMDIGIDHDHRAFIKMKIWIKMWGPDDPDDDPRGRIIMIMIIIGTRHWAKAKEFEAEPLAPAFQQVWWKWKWWQFPVGIDIDIWRAHSRRITIGTPDAFHFTFMWIATAFWAIATDGGQGRHGGYYGYDYDYTQGANLVRPQWLEVVSVVLLVQQAQDFPPDPSDRCSSPGHNPRGRYVSSVVSSVVCHGPGHDD

Radius of gyration: 29.16 Å; chains: 1; bounding box: 71×66×85 Å

pLDDT: mean 84.79, std 16.06, range [24.44, 98.69]

Sequence (632 aa):
MKHTIHIAKCLPVMRSLVTALLVLLMAQAAQSYDVNKDIRNLGPPAHDFTVILSGSETVTSHYDGYSSGRFGSFATGPVGPNTAMRWDNFRDFDNNVIDTGQTFHIGWSTADHSSAVKDMYFTDATGRRIPGSVVYNITSGWRYETASGTLWLTWENVFHPEEGQPGTITIRNVHVAVLRNPVPLEELNRENRLLADRLQPLPGGEEFPVLPTELVALQLQGIHPLDTIVVRYDVVTPEGLVQATDFVQFTVPPPTYDVNKDIRNLGPPAHDLTVILSGSEMVTNHYDGYPDGRFGSFATGPVGPNTGMRWDNFRDNDNNIIDPGQTIHIGWSTADHSSHVKDMYWTDATGKRIPGSVVYNITTGWRYETAREALRLSWRNTIAPGEGRPRPVQISNVQVGIFPGPWPLEELNRENRWLEQFLQPLPGGEMFVVEPEQQVDLLMPLPPPGAAVVLRYVVEEAPSGLAPQQGSAVSVDYVQFVARPPSIIGVISLLDFVGNPAQVPVPVQLRSEAGVTEVILSPDETGYYEIEDVPPGTYDISFKPSHWLRRTLPAVQVPGDWPAEVNVELQNGDIDGDNEVTLFDFGALVAAFGSIPGDPNWNPDADLDGDEEVTLFDFGVLVRNFGAIGDE